Protein AF-0000000086521529 (afdb_homodimer)

Radius of gyration: 23.4 Å; Cα contacts (8 Å, |Δi|>4): 819; chains: 2; bounding box: 51×66×48 Å

Solvent-accessible surface area (backbone atoms only — not comparable to full-atom values): 21461 Å² total; per-residue (Å²): 124,87,75,66,93,67,63,86,97,53,76,36,37,38,70,52,38,34,71,46,82,69,54,58,51,61,58,41,41,77,74,69,28,46,60,46,77,35,86,66,87,69,47,57,42,92,76,55,62,62,67,58,47,48,52,51,48,46,40,59,70,68,40,40,83,42,40,48,62,86,39,75,66,34,28,44,31,68,49,39,34,53,54,54,47,51,47,42,69,73,31,83,31,35,37,31,42,60,40,76,42,81,68,48,58,70,33,21,41,67,38,56,31,38,38,39,47,88,29,45,35,40,41,37,76,25,62,93,77,32,62,67,33,24,42,33,20,48,51,48,49,51,52,32,50,59,72,63,48,93,62,84,62,51,58,40,38,34,35,34,23,64,53,40,41,41,37,42,31,37,33,36,60,85,76,32,34,36,35,36,34,67,64,70,46,39,54,68,88,34,41,60,57,54,52,13,32,52,43,33,48,34,82,126,86,74,67,93,67,62,85,98,56,76,36,38,39,70,52,39,34,71,46,81,69,55,57,50,61,58,40,41,76,76,70,28,46,62,47,78,34,87,67,87,71,48,57,42,92,76,54,63,63,66,58,46,49,52,50,48,48,41,60,69,68,39,41,81,43,40,47,61,86,38,73,63,33,28,44,32,68,48,39,35,54,53,54,48,52,48,41,70,72,30,85,30,37,38,32,42,59,40,76,42,80,67,50,58,69,31,21,43,65,38,55,30,40,37,39,46,88,29,44,35,39,40,37,76,27,62,93,76,33,63,66,31,24,42,34,20,48,52,48,50,50,50,33,51,61,72,63,47,91,62,86,62,52,60,41,37,35,33,33,22,64,54,41,40,39,37,43,32,38,34,35,61,84,76,32,34,36,35,36,35,67,64,71,46,38,53,68,87,32,42,62,58,56,51,14,32,52,42,33,50,35,83

Secondary structure (DSSP, 8-state):
----SSPTT----HHHHHH--S-HHHHHHTTT-EEEEE-------SS--HHHHHHHHHIIIIIGGGB---SHHHHIIIIIHHHHHHHHHHS--EEEEEEEEE-SSSSEEEEEEEEESSSEEEEEEPGGG-HHHHHHHHHHHHHHHHHH---S-SEEEEEEE-SSEEEEEEEETTTTEEEEEEEEEETTTTHHHHHHHHHHHH-/----SSPTT----HHHHHT--S-HHHHHHTTT-EEEEE-------SS--HHHHHHHHHIIIIIGGGB---SHHHHIIIIIHHHHHHHHHHS--EEEEEEEEE-SSSSEEEEEEEEESSSEEEEEEPGGG-HHHHHHHHHHHHHHHHHH---S-SEEEEEEE-SSEEEEEEEETTTTEEEEEEEEEETTTTHHHHHHHHHHHH-

Sequence (406 aa):
MKRSIFKENKRYTFSDYFDMTAPTDEIVAEFGYSFGMEMLELPQVAHPNPEAVQRLNELYYAILPRISLTSEMAKREFLIAPLILEIARNTTAKINVEYLLDVSDKLSGSLDYLLRSTQELIVIEAKKKDVDSGFNQLAAEMIALDQYHDREANILYGAVTLGDIWKFGTLDRKRKHIAKHIRTQTIPDDTEEVFSILMGIVGMKRSIFKENKRYTFSDYFDMTAPTDEIVAEFGYSFGMEMLELPQVAHPNPEAVQRLNELYYAILPRISLTSEMAKREFLIAPLILEIARNTTAKINVEYLLDVSDKLSGSLDYLLRSTQELIVIEAKKKDVDSGFNQLAAEMIALDQYHDREANILYGAVTLGDIWKFGTLDRKRKHIAKHIRTQTIPDDTEEVFSILMGIVG

Structure (mmCIF, N/CA/C/O backbone):
data_AF-0000000086521529-model_v1
#
loop_
_entity.id
_entity.type
_entity.pdbx_description
1 polymer 'Type I restriction enzyme R protein N-terminal domain-containing protein'
#
loop_
_atom_site.group_PDB
_atom_site.id
_atom_site.type_symbol
_atom_site.label_atom_id
_atom_site.label_alt_id
_atom_site.label_comp_id
_atom_site.label_asym_id
_atom_site.label_entity_id
_atom_site.label_seq_id
_atom_site.pdbx_PDB_ins_code
_atom_site.Cartn_x
_atom_site.Cartn_y
_atom_site.Cartn_z
_atom_site.occupancy
_atom_site.B_iso_or_equiv
_atom_site.auth_seq_id
_atom_site.auth_comp_id
_atom_site.auth_asym_id
_atom_site.auth_atom_id
_atom_site.pdbx_PDB_model_num
ATOM 1 N N . MET A 1 1 ? 27.609 -26.719 -25.375 1 44 1 MET A N 1
ATOM 2 C CA . MET A 1 1 ? 27.172 -26.734 -23.984 1 44 1 MET A CA 1
ATOM 3 C C . MET A 1 1 ? 26.281 -25.531 -23.672 1 44 1 MET A C 1
ATOM 5 O O . MET A 1 1 ? 26.641 -24.391 -23.953 1 44 1 MET A O 1
ATOM 9 N N . LYS A 1 2 ? 25.047 -25.766 -23.562 1 60.97 2 LYS A N 1
ATOM 10 C CA . LYS A 1 2 ? 24.094 -24.672 -23.5 1 60.97 2 LYS A CA 1
ATOM 11 C C . LYS A 1 2 ? 24.453 -23.703 -22.359 1 60.97 2 LYS A C 1
ATOM 13 O O . LYS A 1 2 ? 24.688 -24.141 -21.234 1 60.97 2 LYS A O 1
ATOM 18 N N . ARG A 1 3 ? 25.016 -22.594 -22.641 1 72.69 3 ARG A N 1
ATOM 19 C CA . ARG A 1 3 ? 25.484 -21.578 -21.688 1 72.69 3 ARG A CA 1
ATOM 20 C C . ARG A 1 3 ? 24.375 -21.219 -20.703 1 72.69 3 ARG A C 1
ATOM 22 O O . ARG A 1 3 ? 23.234 -20.969 -21.094 1 72.69 3 ARG A O 1
ATOM 29 N N . SER A 1 4 ? 24.703 -21.531 -19.547 1 84.06 4 SER A N 1
ATOM 30 C CA . SER A 1 4 ? 23.781 -21.219 -18.469 1 84.06 4 SER A CA 1
ATOM 31 C C . SER A 1 4 ? 23.453 -19.719 -18.438 1 84.06 4 SER A C 1
ATOM 33 O O . SER A 1 4 ? 24.328 -18.891 -18.734 1 84.06 4 SER A O 1
ATOM 35 N N . ILE A 1 5 ? 22.172 -19.469 -18.203 1 88.62 5 ILE A N 1
ATOM 36 C CA . ILE A 1 5 ? 21.766 -18.062 -18.125 1 88.62 5 ILE A CA 1
ATOM 37 C C . ILE A 1 5 ? 22.312 -17.438 -16.844 1 88.62 5 ILE A C 1
ATOM 39 O O . ILE A 1 5 ? 22.312 -16.203 -16.703 1 88.62 5 ILE A O 1
ATOM 43 N N . PHE A 1 6 ? 22.828 -18.266 -15.906 1 92.5 6 PHE A N 1
ATOM 44 C CA . PHE A 1 6 ? 23.297 -17.766 -14.609 1 92.5 6 PHE A CA 1
ATOM 45 C C . PHE A 1 6 ? 24.797 -17.547 -14.617 1 92.5 6 PHE A C 1
ATOM 47 O O . PHE A 1 6 ? 25.547 -18.344 -15.188 1 92.5 6 PHE A O 1
ATOM 54 N N . LYS A 1 7 ? 25.156 -16.438 -14.07 1 89.19 7 LYS A N 1
ATOM 55 C CA . LYS A 1 7 ? 26.578 -16.156 -13.891 1 89.19 7 LYS A CA 1
ATOM 56 C C . LYS A 1 7 ? 27.141 -16.906 -12.688 1 89.19 7 LYS A C 1
ATOM 58 O O . LYS A 1 7 ? 26.469 -17.031 -11.664 1 89.19 7 LYS A O 1
ATOM 63 N N . GLU A 1 8 ? 28.359 -17.297 -12.758 1 85.81 8 GLU A N 1
ATOM 64 C CA . GLU A 1 8 ? 29.016 -18.031 -11.68 1 85.81 8 GLU A CA 1
ATOM 65 C C . GLU A 1 8 ? 29.203 -17.141 -10.453 1 85.81 8 GLU A C 1
ATOM 67 O O . GLU A 1 8 ? 29.547 -15.961 -10.578 1 85.81 8 GLU A O 1
ATOM 72 N N . ASN A 1 9 ? 28.875 -17.641 -9.266 1 87.38 9 ASN A N 1
ATOM 73 C CA . ASN A 1 9 ? 29.125 -17.031 -7.965 1 87.38 9 ASN A CA 1
ATOM 74 C C . ASN A 1 9 ? 28.234 -15.82 -7.734 1 87.38 9 ASN A C 1
ATOM 76 O O . ASN A 1 9 ? 28.609 -14.898 -7.012 1 87.38 9 ASN A O 1
ATOM 80 N N . LYS A 1 10 ? 27.266 -15.734 -8.625 1 91.94 10 LYS A N 1
ATOM 81 C CA . LYS A 1 10 ? 26.312 -14.648 -8.398 1 91.94 10 LYS A CA 1
ATOM 82 C C . LYS A 1 10 ? 25.031 -15.172 -7.738 1 91.94 10 LYS A C 1
ATOM 84 O O . LYS A 1 10 ? 24.5 -16.203 -8.141 1 91.94 10 LYS A O 1
ATOM 89 N N . ARG A 1 11 ? 24.672 -14.445 -6.746 1 93.88 11 ARG A N 1
ATOM 90 C CA . ARG A 1 11 ? 23.391 -14.734 -6.125 1 93.88 11 ARG A CA 1
ATOM 91 C C . ARG A 1 11 ? 22.266 -13.984 -6.82 1 93.88 11 ARG A C 1
ATOM 93 O O . ARG A 1 11 ? 22.422 -12.812 -7.184 1 93.88 11 ARG A O 1
ATOM 100 N N . TYR A 1 12 ? 21.141 -14.648 -7.016 1 96.81 12 TYR A N 1
ATOM 101 C CA . TYR A 1 12 ? 19.984 -14.07 -7.695 1 96.81 12 TYR A CA 1
ATOM 102 C C . TYR A 1 12 ? 18.797 -13.953 -6.754 1 96.81 12 TYR A C 1
ATOM 104 O O . TYR A 1 12 ? 18.547 -14.852 -5.945 1 96.81 12 TYR A O 1
ATOM 112 N N . THR A 1 13 ? 18.094 -12.828 -6.863 1 97.25 13 THR A N 1
ATOM 113 C CA . THR A 1 13 ? 16.812 -12.656 -6.211 1 97.25 13 THR A CA 1
ATOM 114 C C . THR A 1 13 ? 15.68 -12.641 -7.238 1 97.25 13 THR A C 1
ATOM 116 O O . THR A 1 13 ? 15.93 -12.562 -8.438 1 97.25 13 THR A O 1
ATOM 119 N N . PHE A 1 14 ? 14.531 -12.727 -6.777 1 97.38 14 PHE A N 1
ATOM 120 C CA . PHE A 1 14 ? 13.383 -12.75 -7.676 1 97.38 14 PHE A CA 1
ATOM 121 C C . PHE A 1 14 ? 13.359 -11.5 -8.547 1 97.38 14 PHE A C 1
ATOM 123 O O . PHE A 1 14 ? 12.961 -11.555 -9.719 1 97.38 14 PHE A O 1
ATOM 130 N N . SER A 1 15 ? 13.766 -10.398 -8 1 94.44 15 SER A N 1
ATOM 131 C CA . SER A 1 15 ? 13.789 -9.156 -8.75 1 94.44 15 SER A CA 1
ATOM 132 C C . SER A 1 15 ? 14.773 -9.234 -9.922 1 94.44 15 SER A C 1
ATOM 134 O O . SER A 1 15 ? 14.57 -8.586 -10.953 1 94.44 15 SER A O 1
ATOM 136 N N . ASP A 1 16 ? 15.82 -10.016 -9.75 1 96.31 16 ASP A N 1
ATOM 137 C CA . ASP A 1 16 ? 16.781 -10.188 -10.828 1 96.31 16 ASP A CA 1
ATOM 138 C C . ASP A 1 16 ? 16.141 -10.836 -12.055 1 96.31 16 ASP A C 1
ATOM 140 O O . ASP A 1 16 ? 16.5 -10.531 -13.188 1 96.31 16 ASP A O 1
ATOM 144 N N . TYR A 1 17 ? 15.242 -11.703 -11.828 1 97 17 TYR A N 1
ATOM 145 C CA . TYR A 1 17 ? 14.578 -12.383 -12.938 1 97 17 TYR A CA 1
ATOM 146 C C . TYR A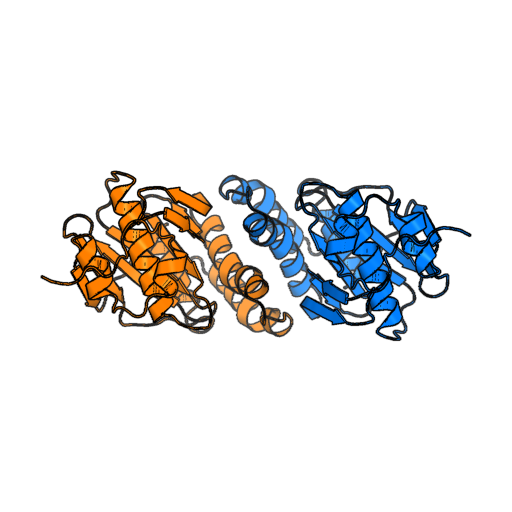 1 17 ? 13.727 -11.414 -13.742 1 97 17 TYR A C 1
ATOM 148 O O . TYR A 1 17 ? 13.562 -11.578 -14.953 1 97 17 TYR A O 1
ATOM 156 N N . PHE A 1 18 ? 13.188 -10.398 -13.086 1 95.94 18 PHE A N 1
ATOM 157 C CA . PHE A 1 18 ? 12.469 -9.336 -13.789 1 95.94 18 PHE A CA 1
ATOM 158 C C . PHE A 1 18 ? 13.367 -8.641 -14.797 1 95.94 18 PHE A C 1
ATOM 160 O O . PHE A 1 18 ? 12.914 -8.242 -15.867 1 95.94 18 PHE A O 1
ATOM 167 N N . ASP A 1 19 ? 14.602 -8.547 -14.469 1 93.69 19 ASP A N 1
ATOM 168 C CA . ASP A 1 19 ? 15.523 -7.766 -15.281 1 93.69 19 ASP A CA 1
ATOM 169 C C . ASP A 1 19 ? 16.188 -8.641 -16.344 1 93.69 19 ASP A C 1
ATOM 171 O O . ASP A 1 19 ? 16.922 -8.141 -17.203 1 93.69 19 ASP A O 1
ATOM 175 N N . MET A 1 20 ? 15.914 -9.922 -16.359 1 93.19 20 MET A N 1
ATOM 176 C CA . MET A 1 20 ? 16.516 -10.828 -17.328 1 93.19 20 MET A CA 1
ATOM 177 C C . MET A 1 20 ? 15.898 -10.625 -18.703 1 93.19 20 MET A C 1
ATOM 179 O O . MET A 1 20 ? 14.695 -10.398 -18.828 1 93.19 20 MET A O 1
ATOM 183 N N . THR A 1 21 ? 16.688 -10.789 -19.672 1 91.25 21 THR A N 1
ATOM 184 C CA . THR A 1 21 ? 16.203 -10.625 -21.047 1 91.25 21 THR A CA 1
ATOM 185 C C . THR A 1 21 ? 15.953 -11.984 -21.688 1 91.25 21 THR A C 1
ATOM 187 O O . THR A 1 21 ? 15.336 -12.07 -22.75 1 91.25 21 THR A O 1
ATOM 190 N N . ALA A 1 22 ? 16.469 -13.008 -21.016 1 93.12 22 ALA A N 1
ATOM 191 C CA . ALA A 1 22 ? 16.219 -14.359 -21.516 1 93.12 22 ALA A CA 1
ATOM 192 C C . ALA A 1 22 ? 14.727 -14.664 -21.562 1 93.12 22 ALA A C 1
ATOM 194 O O . ALA A 1 22 ? 13.977 -14.227 -20.688 1 93.12 22 ALA A O 1
ATOM 195 N N . PRO A 1 23 ? 14.352 -15.438 -22.594 1 94.31 23 PRO A N 1
ATOM 196 C CA . PRO A 1 23 ? 12.945 -15.836 -22.625 1 94.31 23 PRO A CA 1
ATOM 197 C C . PRO A 1 23 ? 12.562 -16.734 -21.469 1 94.31 23 PRO A C 1
ATOM 199 O O . PRO A 1 23 ? 13.414 -17.453 -20.922 1 94.31 23 PRO A O 1
ATOM 202 N N . THR A 1 24 ? 11.305 -16.734 -21.141 1 96.88 24 THR A N 1
ATOM 203 C CA . THR A 1 24 ? 10.805 -17.453 -19.969 1 96.88 24 THR A CA 1
ATOM 204 C C . THR A 1 24 ? 11.109 -18.953 -20.078 1 96.88 24 THR A C 1
ATOM 206 O O . THR A 1 24 ? 11.492 -19.578 -19.094 1 96.88 24 THR A O 1
ATOM 209 N N . ASP A 1 25 ? 10.953 -19.5 -21.281 1 97 25 ASP A N 1
ATOM 210 C CA . ASP A 1 25 ? 11.164 -20.938 -21.453 1 97 25 ASP A CA 1
ATOM 211 C C . ASP A 1 25 ? 12.609 -21.328 -21.141 1 97 25 ASP A C 1
ATOM 213 O O . ASP A 1 25 ? 12.867 -22.391 -20.562 1 97 25 ASP A O 1
ATOM 217 N N . GLU A 1 26 ? 13.539 -20.469 -21.438 1 96.81 26 GLU A N 1
ATOM 218 C CA . GLU A 1 26 ? 14.945 -20.75 -21.141 1 96.81 26 GLU A CA 1
ATOM 219 C C . GLU A 1 26 ? 15.227 -20.609 -19.656 1 96.81 26 GLU A C 1
ATOM 221 O O . GLU A 1 26 ? 15.992 -21.391 -19.078 1 96.81 26 GLU A O 1
ATOM 226 N N . ILE A 1 27 ? 14.586 -19.641 -19.062 1 97.31 27 ILE A N 1
ATOM 227 C CA . ILE A 1 27 ? 14.773 -19.406 -17.641 1 97.31 27 ILE A CA 1
ATOM 228 C C . ILE A 1 27 ? 14.281 -20.625 -16.859 1 97.31 27 ILE A C 1
ATOM 230 O O . ILE A 1 27 ? 15.016 -21.172 -16.016 1 97.31 27 ILE A O 1
ATOM 234 N N . VAL A 1 28 ? 13.102 -21.078 -17.156 1 98.31 28 VAL A N 1
ATOM 235 C CA . VAL A 1 28 ? 12.516 -22.125 -16.328 1 98.31 28 VAL A CA 1
ATOM 236 C C . VAL A 1 28 ? 13.195 -23.453 -16.625 1 98.31 28 VAL A C 1
ATOM 238 O O . VAL A 1 28 ? 13.281 -24.328 -15.766 1 98.31 28 VAL A O 1
ATOM 241 N N . ALA A 1 29 ? 13.758 -23.641 -17.844 1 97.88 29 ALA A N 1
ATOM 242 C CA . ALA A 1 29 ? 14.453 -24.859 -18.234 1 97.88 29 ALA A CA 1
ATOM 243 C C . ALA A 1 29 ? 15.695 -25.078 -17.375 1 97.88 29 ALA A C 1
ATOM 245 O O . ALA A 1 29 ? 16.078 -26.219 -17.094 1 97.88 29 ALA A O 1
ATOM 246 N N . GLU A 1 30 ? 16.266 -24 -16.938 1 96.75 30 GLU A N 1
ATOM 247 C CA . GLU A 1 30 ? 17.438 -24.094 -16.062 1 96.75 30 GLU A CA 1
ATOM 248 C C . GLU A 1 30 ? 17.094 -24.828 -14.773 1 96.75 30 GLU A C 1
ATOM 250 O O . GLU A 1 30 ? 17.984 -25.359 -14.102 1 96.75 30 GLU A O 1
ATOM 255 N N . PHE A 1 31 ? 15.828 -24.859 -14.477 1 97.5 31 PHE A N 1
ATOM 256 C CA . PHE A 1 31 ? 15.398 -25.484 -13.227 1 97.5 31 PHE A CA 1
ATOM 257 C C . PHE A 1 31 ? 14.672 -26.797 -13.5 1 97.5 31 PHE A C 1
ATOM 259 O O . PHE A 1 31 ? 14.109 -27.391 -12.578 1 97.5 31 PHE A O 1
ATOM 266 N N . GLY A 1 32 ? 14.609 -27.156 -14.734 1 97.81 32 GLY A N 1
ATOM 267 C CA . GLY A 1 32 ? 14.016 -28.438 -15.086 1 97.81 32 GLY A CA 1
ATOM 268 C C . GLY A 1 32 ? 12.523 -28.344 -15.383 1 97.81 32 GLY A C 1
ATOM 269 O O . GLY A 1 32 ? 11.82 -29.359 -15.359 1 97.81 32 GLY A O 1
ATOM 270 N N . TYR A 1 33 ? 12.039 -27.172 -15.617 1 98.56 33 TYR A N 1
ATOM 271 C CA . TYR A 1 33 ? 10.625 -26.969 -15.93 1 98.56 33 TYR A CA 1
ATOM 272 C C . TYR A 1 33 ? 10.438 -26.641 -17.406 1 98.56 33 TYR A C 1
ATOM 274 O O . TYR A 1 33 ? 11.375 -26.188 -18.078 1 98.56 33 TYR A O 1
ATOM 282 N N . SER A 1 34 ? 9.25 -26.844 -17.906 1 98.75 34 SER A N 1
ATOM 283 C CA . SER A 1 34 ? 8.867 -26.406 -19.25 1 98.75 34 SER A CA 1
ATOM 284 C C . SER A 1 34 ? 7.898 -25.219 -19.188 1 98.75 34 SER A C 1
ATOM 286 O O . SER A 1 34 ? 7.379 -24.891 -18.109 1 98.75 34 SER A O 1
ATOM 288 N N . PHE A 1 35 ? 7.73 -24.609 -20.359 1 98.5 35 PHE A N 1
ATOM 289 C CA . PHE A 1 35 ? 6.906 -23.406 -20.406 1 98.5 35 PHE A CA 1
ATOM 290 C C . PHE A 1 35 ? 6.078 -23.359 -21.688 1 98.5 35 PHE A C 1
ATOM 292 O O . PHE A 1 35 ? 6.543 -23.781 -22.75 1 98.5 35 PHE A O 1
ATOM 299 N N . GLY A 1 36 ? 4.879 -22.797 -21.562 1 98.25 36 GLY A N 1
ATOM 300 C CA . GLY A 1 36 ? 4.047 -22.516 -22.719 1 98.25 36 GLY A CA 1
ATOM 301 C C . GLY A 1 36 ? 2.949 -21.5 -22.438 1 98.25 36 GLY A C 1
ATOM 302 O O . GLY A 1 36 ? 2.59 -21.281 -21.281 1 98.25 36 GLY A O 1
ATOM 303 N N . MET A 1 37 ? 2.494 -20.797 -23.5 1 97.12 37 MET A N 1
ATOM 304 C CA . MET A 1 37 ? 1.267 -20 -23.438 1 97.12 37 MET A CA 1
ATOM 305 C C . MET A 1 37 ? 0.052 -20.859 -23.781 1 97.12 37 MET A C 1
ATOM 307 O O . MET A 1 37 ? 0.029 -21.516 -24.828 1 97.12 37 MET A O 1
ATOM 311 N N . GLU A 1 38 ? -0.896 -20.828 -22.844 1 97.88 38 GLU A N 1
ATOM 312 C CA . GLU A 1 38 ? -2.021 -21.75 -23 1 97.88 38 GLU A CA 1
ATOM 313 C C . GLU A 1 38 ? -3.328 -21.094 -22.547 1 97.88 38 GLU A C 1
ATOM 315 O O . GLU A 1 38 ? -3.316 -20.156 -21.766 1 97.88 38 GLU A O 1
ATOM 320 N N . MET A 1 39 ? -4.41 -21.547 -23.234 1 97.62 39 MET A N 1
ATOM 321 C CA . MET A 1 39 ? -5.723 -21.203 -22.688 1 97.62 39 MET A CA 1
ATOM 322 C C . MET A 1 39 ? -6.016 -22.047 -21.438 1 97.62 39 MET A C 1
ATOM 324 O O . MET A 1 39 ? -6.352 -23.219 -21.531 1 97.62 39 MET A O 1
ATOM 328 N N . LEU A 1 40 ? -5.875 -21.391 -20.312 1 97.56 40 LEU A N 1
ATOM 329 C CA . LEU A 1 40 ? -6.047 -22.094 -19.047 1 97.56 40 LEU A CA 1
ATOM 330 C C . LEU A 1 40 ? -7.508 -22.078 -18.609 1 97.56 40 LEU A C 1
ATOM 332 O O . LEU A 1 40 ? -8.219 -21.094 -18.844 1 97.56 40 LEU A O 1
ATOM 336 N N . GLU A 1 41 ? -7.945 -23.172 -18.109 1 96.12 41 GLU A N 1
ATOM 337 C CA . GLU A 1 41 ? -9.203 -23.188 -17.375 1 96.12 41 GLU A CA 1
ATOM 338 C C . GLU A 1 41 ? -8.984 -22.828 -15.906 1 96.12 41 GLU A C 1
ATOM 340 O O . GLU A 1 41 ? -8.812 -23.703 -15.055 1 96.12 41 GLU A O 1
ATOM 345 N N . LEU A 1 42 ? -9.078 -21.547 -15.664 1 96.94 42 LEU A N 1
ATOM 346 C CA . LEU A 1 42 ? -8.844 -21.062 -14.305 1 96.94 42 LEU A CA 1
ATOM 347 C C . LEU A 1 42 ? -10.07 -21.281 -13.43 1 96.94 42 LEU A C 1
ATOM 349 O O . LEU A 1 42 ? -11.203 -21.141 -13.891 1 96.94 42 LEU A O 1
ATOM 353 N N . PRO A 1 43 ? -9.812 -21.672 -12.172 1 96.5 43 PRO A N 1
ATOM 354 C CA . PRO A 1 43 ? -10.961 -21.781 -11.266 1 96.5 43 PRO A CA 1
ATOM 355 C C . PRO A 1 43 ? -11.742 -20.484 -11.156 1 96.5 43 PRO A C 1
ATOM 357 O O . PRO A 1 43 ? -11.148 -19.391 -11.133 1 96.5 43 PRO A O 1
ATOM 360 N N . GLN A 1 44 ? -13.07 -20.594 -11.188 1 95.88 44 GLN A N 1
ATOM 361 C CA . GLN A 1 44 ? -13.938 -19.438 -11.031 1 95.88 44 GLN A CA 1
ATOM 362 C C . GLN A 1 44 ? -15.156 -19.766 -10.188 1 95.88 44 GLN A C 1
ATOM 364 O O . GLN A 1 44 ? -15.672 -20.891 -10.234 1 95.88 44 GLN A O 1
ATOM 369 N N . VAL A 1 45 ? -15.555 -18.828 -9.438 1 94.88 45 VAL A N 1
ATOM 370 C CA . VAL A 1 45 ? -16.828 -18.969 -8.75 1 94.88 45 VAL A CA 1
ATOM 371 C C . VAL A 1 45 ? -17.953 -18.406 -9.609 1 94.88 45 VAL A C 1
ATOM 373 O O . VAL A 1 45 ? -17.828 -17.328 -10.188 1 94.88 45 VAL A O 1
ATOM 376 N N . ALA A 1 46 ? -19 -19.125 -9.766 1 89.19 46 ALA A N 1
ATOM 377 C CA . ALA A 1 46 ? -20.109 -18.75 -10.656 1 89.19 46 ALA A CA 1
ATOM 378 C C . ALA A 1 46 ? -20.828 -17.5 -10.156 1 8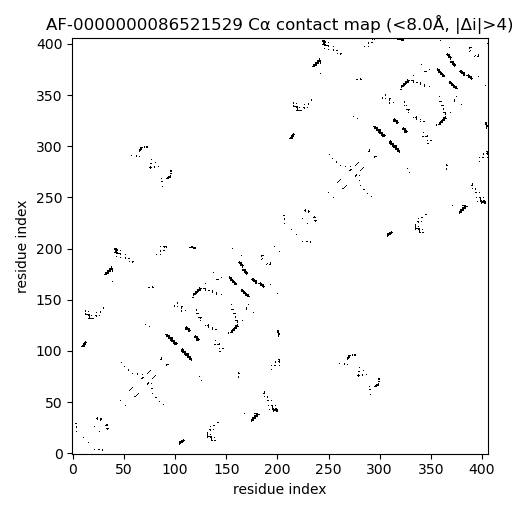9.19 46 ALA A C 1
ATOM 380 O O . ALA A 1 46 ? -21.203 -16.641 -10.953 1 89.19 46 ALA A O 1
ATOM 381 N N . HIS A 1 47 ? -21 -17.406 -8.867 1 89.62 47 HIS A N 1
ATOM 382 C CA . HIS A 1 47 ? -21.719 -16.266 -8.289 1 89.62 47 HIS A CA 1
ATOM 383 C C . HIS A 1 47 ? -20.922 -15.648 -7.145 1 89.62 47 HIS A C 1
ATOM 385 O O . HIS A 1 47 ? -21.266 -15.828 -5.973 1 89.62 47 HIS A O 1
ATOM 391 N N . PRO A 1 48 ? -19.891 -14.914 -7.625 1 91.06 48 PRO A N 1
ATOM 392 C CA . PRO A 1 48 ? -19.156 -14.25 -6.547 1 91.06 48 PRO A CA 1
ATOM 393 C C . PRO A 1 48 ? -20.016 -13.227 -5.797 1 91.06 48 PRO A C 1
ATOM 395 O O . PRO A 1 48 ? -21 -12.727 -6.336 1 91.06 48 PRO A O 1
ATOM 398 N N . ASN A 1 49 ? -19.703 -12.977 -4.539 1 94.88 49 ASN A N 1
ATOM 399 C CA . ASN A 1 49 ? -20.422 -12.023 -3.703 1 94.88 49 ASN A CA 1
ATOM 400 C C . ASN A 1 49 ? -20.688 -10.719 -4.445 1 94.88 49 ASN A C 1
ATOM 402 O O . ASN A 1 49 ? -19.766 -9.938 -4.691 1 94.88 49 ASN A O 1
ATOM 406 N N . PRO A 1 50 ? -21.922 -10.492 -4.746 1 95 50 PRO A N 1
ATOM 407 C CA . PRO A 1 50 ? -22.234 -9.32 -5.562 1 95 50 PRO A CA 1
ATOM 408 C C . PRO A 1 50 ? -21.891 -8.008 -4.859 1 95 50 PRO A C 1
ATOM 410 O O . PRO A 1 50 ? -21.531 -7.023 -5.516 1 95 50 PRO A O 1
ATOM 413 N N . GLU A 1 51 ? -22.031 -7.977 -3.572 1 94.19 51 GLU A N 1
ATOM 414 C CA . GLU A 1 51 ? -21.703 -6.762 -2.828 1 94.19 51 GLU A CA 1
ATOM 415 C C . GLU A 1 51 ? -20.219 -6.426 -2.936 1 94.19 51 GLU A C 1
ATOM 417 O O . GLU A 1 51 ? -19.844 -5.254 -3.025 1 94.19 51 GLU A O 1
ATOM 422 N N . ALA A 1 52 ? -19.438 -7.484 -2.91 1 94.75 52 ALA A N 1
ATOM 423 C CA . ALA A 1 52 ? -18 -7.285 -3.049 1 94.75 52 ALA A CA 1
ATOM 424 C C . ALA A 1 52 ? -17.656 -6.699 -4.418 1 94.75 52 ALA A C 1
ATOM 426 O O . ALA A 1 52 ? -16.875 -5.75 -4.516 1 94.75 52 ALA A O 1
ATOM 427 N N . VAL A 1 53 ? -18.25 -7.262 -5.383 1 96.12 53 VAL A N 1
ATOM 428 C CA . VAL A 1 53 ? -18.016 -6.797 -6.746 1 96.12 53 VAL A CA 1
ATOM 429 C C . VAL A 1 53 ? -18.484 -5.352 -6.887 1 96.12 53 VAL A C 1
ATOM 431 O O . VAL A 1 53 ? -17.797 -4.527 -7.504 1 96.12 53 VAL A O 1
ATOM 434 N N . GLN A 1 54 ? -19.594 -5.039 -6.316 1 95.25 54 GLN A N 1
ATOM 435 C CA . GLN A 1 54 ? -20.125 -3.682 -6.367 1 95.25 54 GLN A CA 1
ATOM 436 C C . GLN A 1 54 ? -19.203 -2.695 -5.676 1 95.25 54 GLN A C 1
ATOM 438 O O . GLN A 1 54 ? -18.953 -1.599 -6.184 1 95.25 54 GLN A O 1
ATOM 443 N N . ARG A 1 55 ? -18.703 -3.088 -4.539 1 93.62 55 ARG A N 1
ATOM 444 C CA . ARG A 1 55 ? -17.781 -2.229 -3.807 1 93.62 55 ARG A CA 1
ATOM 445 C C . ARG A 1 55 ? -16.531 -1.959 -4.625 1 93.62 55 ARG A C 1
ATOM 447 O O . ARG A 1 55 ? -16.047 -0.826 -4.672 1 93.62 55 ARG A O 1
ATOM 454 N N . LEU A 1 56 ? -15.984 -2.979 -5.262 1 96.25 56 LEU A N 1
ATOM 455 C CA . LEU A 1 56 ? -14.797 -2.83 -6.086 1 96.25 56 LEU A CA 1
ATOM 456 C C . LEU A 1 56 ? -15.07 -1.926 -7.281 1 96.25 56 LEU A C 1
ATOM 458 O O . LEU A 1 56 ? -14.258 -1.05 -7.602 1 96.25 56 LEU A O 1
ATOM 462 N N . ASN A 1 57 ? -16.188 -2.141 -7.855 1 96.06 57 ASN A N 1
ATOM 463 C CA . ASN A 1 57 ? -16.531 -1.31 -9 1 96.06 57 ASN A CA 1
ATOM 464 C C . ASN A 1 57 ? -16.703 0.152 -8.602 1 96.06 57 ASN A C 1
ATOM 466 O O . ASN A 1 57 ? -16.266 1.053 -9.32 1 96.06 57 ASN A O 1
ATOM 470 N N . GLU A 1 58 ? -17.391 0.383 -7.543 1 94.69 58 GLU A N 1
ATOM 471 C CA . GLU A 1 58 ? -17.547 1.751 -7.051 1 94.69 58 GLU A CA 1
ATOM 472 C C . GLU A 1 58 ? -16.188 2.396 -6.805 1 94.69 58 GLU A C 1
ATOM 474 O O . GLU A 1 58 ? -15.969 3.559 -7.16 1 94.69 58 GLU A O 1
ATOM 479 N N . LEU A 1 59 ? -15.336 1.636 -6.195 1 94.25 59 LEU A N 1
ATOM 480 C CA . LEU A 1 59 ? -13.984 2.121 -5.938 1 94.25 59 LEU A CA 1
ATOM 481 C C . LEU A 1 59 ? -13.281 2.488 -7.238 1 94.25 59 LEU A C 1
ATOM 483 O O . LEU A 1 59 ? -12.789 3.609 -7.391 1 94.25 59 LEU A O 1
ATOM 487 N N . TYR A 1 60 ? -13.297 1.61 -8.188 1 95.31 60 TYR A N 1
ATOM 488 C CA . TYR A 1 60 ? -12.477 1.749 -9.391 1 95.31 60 TYR A CA 1
ATOM 489 C C . TYR A 1 60 ? -13.062 2.799 -10.328 1 95.31 60 TYR A C 1
ATOM 491 O O . TYR A 1 60 ? -12.328 3.5 -11.023 1 95.31 60 TYR A O 1
ATOM 499 N N . TYR A 1 61 ? -14.414 2.967 -10.336 1 93.94 61 TYR A N 1
ATOM 500 C CA . TYR A 1 61 ? -15.047 3.896 -11.266 1 93.94 61 TYR A CA 1
ATOM 501 C C . TYR A 1 61 ? -15.242 5.266 -10.625 1 93.94 61 TYR A C 1
ATOM 503 O O . TYR A 1 61 ? -15.07 6.293 -11.281 1 93.94 61 TYR A O 1
ATOM 511 N N . ALA A 1 62 ? -15.492 5.312 -9.375 1 91.94 62 ALA A N 1
ATOM 512 C CA . ALA A 1 62 ? -15.969 6.562 -8.789 1 91.94 62 ALA A CA 1
ATOM 513 C C . ALA A 1 62 ? -14.914 7.18 -7.875 1 91.94 62 ALA A C 1
ATOM 515 O O . ALA A 1 62 ? -14.852 8.398 -7.727 1 91.94 62 ALA A O 1
ATOM 516 N N . ILE A 1 63 ? -14.078 6.398 -7.27 1 92.44 63 ILE A N 1
ATOM 517 C CA . ILE A 1 63 ? -13.188 6.91 -6.23 1 92.44 63 ILE A CA 1
ATOM 518 C C . ILE A 1 63 ? -11.781 7.09 -6.797 1 92.44 63 ILE A C 1
ATOM 520 O O . ILE A 1 63 ? -11.148 8.125 -6.582 1 92.44 63 ILE A O 1
ATOM 524 N N . LEU A 1 64 ? -11.32 6.191 -7.613 1 92.44 64 LEU A N 1
ATOM 525 C CA . LEU A 1 64 ? -9.945 6.137 -8.086 1 92.44 64 LEU A CA 1
ATOM 526 C C . LEU A 1 64 ? -9.602 7.387 -8.891 1 92.44 64 LEU A C 1
ATOM 528 O O . LEU A 1 64 ? -8.469 7.879 -8.828 1 92.44 64 LEU A O 1
ATOM 532 N N . PRO A 1 65 ? -10.57 7.938 -9.609 1 91.44 65 PRO A N 1
ATOM 533 C CA . PRO A 1 65 ? -10.227 9.125 -10.391 1 91.44 65 PRO A CA 1
ATOM 534 C C . PRO A 1 65 ? -9.75 10.281 -9.516 1 91.44 65 PRO A C 1
ATOM 536 O O . PRO A 1 65 ? -9.125 11.227 -10.023 1 91.44 65 PRO A O 1
ATOM 539 N N . ARG A 1 66 ? -9.969 10.266 -8.211 1 93.44 66 ARG A N 1
ATOM 540 C CA . ARG A 1 66 ? -9.57 11.344 -7.312 1 93.44 66 ARG A CA 1
ATOM 541 C C . ARG A 1 66 ? -8.273 11 -6.586 1 93.44 66 ARG A C 1
ATOM 543 O O . ARG A 1 66 ? -7.781 11.781 -5.773 1 93.44 66 ARG A O 1
ATOM 550 N N . ILE A 1 67 ? -7.781 9.852 -6.926 1 92.5 67 ILE A N 1
ATOM 551 C CA . ILE A 1 67 ? -6.531 9.391 -6.328 1 92.5 67 ILE A CA 1
ATOM 552 C C . ILE A 1 67 ? -5.445 9.32 -7.395 1 92.5 67 ILE A C 1
ATOM 554 O O . ILE A 1 67 ? -5.629 8.688 -8.438 1 92.5 67 ILE A O 1
ATOM 558 N N . SER A 1 68 ? -4.293 9.969 -7.16 1 87.81 68 SER A N 1
ATOM 559 C CA . SER A 1 68 ? -3.17 9.898 -8.086 1 87.81 68 SER A CA 1
ATOM 560 C C . SER A 1 68 ? -2.502 8.531 -8.055 1 87.81 68 SER A C 1
ATOM 562 O O . SER A 1 68 ? -1.911 8.148 -7.039 1 87.81 68 SER A O 1
ATOM 564 N N . LEU A 1 69 ? -2.504 7.82 -9.164 1 84.31 69 LEU A N 1
ATOM 565 C CA . LEU A 1 69 ? -1.959 6.469 -9.242 1 84.31 69 LEU A CA 1
ATOM 566 C C . LEU A 1 69 ? -0.63 6.457 -9.984 1 84.31 69 LEU A C 1
ATOM 568 O O . LEU A 1 69 ? -0.278 5.461 -10.625 1 84.31 69 LEU A O 1
ATOM 572 N N . THR A 1 70 ? 0.134 7.441 -9.828 1 83.38 70 THR A N 1
ATOM 573 C CA . THR A 1 70 ? 1.357 7.602 -10.602 1 83.38 70 THR A CA 1
ATOM 574 C C . THR A 1 70 ? 2.512 6.84 -9.961 1 83.38 70 THR A C 1
ATOM 576 O O . THR A 1 70 ? 3.514 6.547 -10.617 1 83.38 70 THR A O 1
ATOM 579 N N . SER A 1 71 ? 2.361 6.492 -8.75 1 86.12 71 SER A N 1
ATOM 580 C CA . SER A 1 71 ? 3.438 5.781 -8.062 1 86.12 71 SER A CA 1
ATOM 581 C C . SER A 1 71 ? 3.1 4.309 -7.883 1 86.12 71 SER A C 1
ATOM 583 O O . SER A 1 71 ? 1.926 3.934 -7.848 1 86.12 71 SER A O 1
ATOM 585 N N . GLU A 1 72 ? 4.176 3.48 -7.781 1 86.44 72 GLU A N 1
ATOM 586 C CA . GLU A 1 72 ? 4.016 2.064 -7.465 1 86.44 72 GLU A CA 1
ATOM 587 C C . GLU A 1 72 ? 3.283 1.874 -6.141 1 86.44 72 GLU A C 1
ATOM 589 O O . GLU A 1 72 ? 2.422 1 -6.023 1 86.44 72 GLU A O 1
ATOM 594 N N . MET A 1 73 ? 3.531 2.711 -5.281 1 88.81 73 MET A N 1
ATOM 595 C CA . MET A 1 73 ? 2.914 2.629 -3.963 1 88.81 73 MET A CA 1
ATOM 596 C C . MET A 1 73 ? 1.415 2.896 -4.047 1 88.81 73 MET A C 1
ATOM 598 O O . MET A 1 73 ? 0.615 2.156 -3.471 1 88.81 73 MET A O 1
ATOM 602 N N . ALA A 1 74 ? 1.065 3.904 -4.773 1 92.31 74 ALA A N 1
ATOM 603 C CA . ALA A 1 74 ? -0.345 4.254 -4.93 1 92.31 74 ALA A CA 1
ATOM 604 C C . ALA A 1 74 ? -1.116 3.123 -5.609 1 92.31 74 ALA A C 1
ATOM 606 O O . ALA A 1 74 ? -2.229 2.789 -5.195 1 92.31 74 ALA A O 1
ATOM 607 N N . LYS A 1 75 ? -0.517 2.535 -6.598 1 92.06 75 LYS A N 1
ATOM 608 C CA . LYS A 1 75 ? -1.163 1.447 -7.328 1 92.06 75 LYS A CA 1
ATOM 609 C C . LYS A 1 75 ? -1.381 0.236 -6.422 1 92.06 75 LYS A C 1
ATOM 611 O O . LYS A 1 75 ? -2.455 -0.369 -6.434 1 92.06 75 LYS A O 1
ATOM 616 N N . ARG A 1 76 ? -0.406 -0.08 -5.68 1 93.5 76 ARG A N 1
ATOM 617 C CA . ARG A 1 76 ? -0.529 -1.202 -4.758 1 93.5 76 ARG A CA 1
ATOM 618 C C . ARG A 1 76 ? -1.616 -0.942 -3.719 1 93.5 76 ARG A C 1
ATOM 620 O O . ARG A 1 76 ? -2.469 -1.799 -3.479 1 93.5 76 ARG A O 1
ATOM 627 N N . GLU A 1 77 ? -1.685 0.242 -3.236 1 95.81 77 GLU A N 1
ATOM 628 C CA . GLU A 1 77 ? -2.562 0.577 -2.121 1 95.81 77 GLU A CA 1
ATOM 629 C C . GLU A 1 77 ? -4.016 0.693 -2.576 1 95.81 77 GLU A C 1
ATOM 631 O O . GLU A 1 77 ? -4.93 0.291 -1.854 1 95.81 77 GLU A O 1
ATOM 636 N N . PHE A 1 78 ? -4.168 1.189 -3.76 1 95.62 78 PHE A N 1
ATOM 637 C CA . PHE A 1 78 ? -5.527 1.627 -4.047 1 95.62 78 PHE A CA 1
ATOM 638 C C . PHE A 1 78 ? -6.102 0.867 -5.234 1 95.62 78 PHE A C 1
ATOM 640 O O . PHE A 1 78 ? -7.309 0.906 -5.48 1 95.62 78 PHE A O 1
ATOM 647 N N . LEU A 1 79 ? -5.258 0.198 -5.906 1 94.31 79 LEU A N 1
ATOM 648 C CA . LEU A 1 79 ? -5.758 -0.593 -7.023 1 94.31 79 LEU A CA 1
ATOM 649 C C . LEU A 1 79 ? -5.688 -2.084 -6.711 1 94.31 79 LEU A C 1
ATOM 651 O O . LEU A 1 79 ? -6.68 -2.803 -6.863 1 94.31 79 LEU A O 1
ATOM 655 N N . ILE A 1 80 ? -4.625 -2.58 -6.164 1 96.31 80 ILE A N 1
ATOM 656 C CA . ILE A 1 80 ? -4.387 -4.008 -5.988 1 96.31 80 ILE A CA 1
ATOM 657 C C . ILE A 1 80 ? -4.863 -4.449 -4.605 1 96.31 80 ILE A C 1
ATOM 659 O O . ILE A 1 80 ? -5.66 -5.379 -4.484 1 96.31 80 ILE A O 1
ATOM 663 N N . ALA A 1 81 ? -4.461 -3.742 -3.609 1 96.81 81 ALA A N 1
ATOM 664 C CA . ALA A 1 81 ? -4.727 -4.129 -2.227 1 96.81 81 ALA A CA 1
ATOM 665 C C . ALA A 1 81 ? -6.227 -4.219 -1.959 1 96.81 81 ALA A C 1
ATOM 667 O O . ALA A 1 81 ? -6.684 -5.117 -1.247 1 96.81 81 ALA A O 1
ATOM 668 N N . PRO A 1 82 ? -7.047 -3.32 -2.498 1 96.56 82 PRO A N 1
ATOM 669 C CA . PRO A 1 82 ? -8.492 -3.453 -2.264 1 96.56 82 PRO A CA 1
ATOM 670 C C . PRO A 1 82 ? -9.055 -4.777 -2.775 1 96.56 82 PRO A C 1
ATOM 672 O O . PRO A 1 82 ? -9.953 -5.348 -2.158 1 96.56 82 PRO A O 1
ATOM 675 N N . LEU A 1 83 ? -8.555 -5.172 -3.875 1 97 83 LEU A N 1
ATOM 676 C CA . LEU A 1 83 ? -8.984 -6.465 -4.41 1 97 83 LEU A CA 1
ATOM 677 C C . LEU A 1 83 ? -8.562 -7.602 -3.484 1 97 83 LEU A C 1
ATOM 679 O O . LEU A 1 83 ? -9.367 -8.484 -3.17 1 97 83 LEU A O 1
ATOM 683 N N . ILE A 1 84 ? -7.328 -7.602 -2.996 1 97 84 ILE A N 1
ATOM 684 C CA . ILE A 1 84 ? -6.812 -8.609 -2.072 1 97 84 ILE A CA 1
ATOM 685 C C . ILE A 1 84 ? -7.625 -8.586 -0.779 1 97 84 ILE A C 1
ATOM 687 O O . ILE A 1 84 ? -7.918 -9.633 -0.205 1 97 84 ILE A O 1
ATOM 691 N N . LEU A 1 85 ? -7.961 -7.434 -0.368 1 95.94 85 LEU A N 1
ATOM 692 C CA . LEU A 1 85 ? -8.75 -7.281 0.852 1 95.94 85 LEU A CA 1
ATOM 693 C C . LEU A 1 85 ? -10.125 -7.918 0.694 1 95.94 85 LEU A C 1
ATOM 695 O O . LEU A 1 85 ? -10.617 -8.57 1.615 1 95.94 85 LEU A O 1
ATOM 699 N N . GLU A 1 86 ? -10.766 -7.672 -0.445 1 95.5 86 GLU A N 1
ATOM 700 C CA . GLU A 1 86 ? -12.07 -8.297 -0.687 1 95.5 86 GLU A CA 1
ATOM 701 C C . GLU A 1 86 ? -11.961 -9.812 -0.693 1 95.5 86 GLU A C 1
ATOM 703 O O . GLU A 1 86 ? -12.875 -10.508 -0.245 1 95.5 86 GLU A O 1
ATOM 708 N N . ILE A 1 87 ? -10.836 -10.312 -1.208 1 96.25 87 ILE A N 1
ATOM 709 C CA . ILE A 1 87 ? -10.602 -11.75 -1.164 1 96.25 87 ILE A CA 1
ATOM 710 C C . ILE A 1 87 ? -10.508 -12.211 0.289 1 96.25 87 ILE A C 1
ATOM 712 O O . ILE A 1 87 ? -11.141 -13.195 0.679 1 96.25 87 ILE A O 1
ATOM 716 N N . ALA A 1 88 ? -9.75 -11.508 1.058 1 95.06 88 ALA A N 1
ATOM 717 C CA . ALA A 1 88 ? -9.586 -11.844 2.469 1 95.06 88 ALA A CA 1
ATOM 718 C C . ALA A 1 88 ? -10.922 -11.797 3.203 1 95.06 88 ALA A C 1
ATOM 720 O O . ALA A 1 88 ? -11.172 -12.609 4.102 1 95.06 88 ALA A O 1
ATOM 721 N N . ARG A 1 89 ? -11.75 -10.875 2.818 1 93.81 89 ARG A N 1
ATOM 722 C CA . ARG A 1 89 ? -13.055 -10.703 3.447 1 93.81 89 ARG A CA 1
ATOM 723 C C . ARG A 1 89 ? -13.969 -11.883 3.131 1 93.81 89 ARG A C 1
ATOM 725 O O . ARG A 1 89 ? -14.812 -12.25 3.947 1 93.81 89 ARG A O 1
ATOM 732 N N . ASN A 1 90 ? -13.766 -12.469 1.979 1 94.62 90 ASN A N 1
ATOM 733 C CA . ASN A 1 90 ? -14.742 -13.43 1.488 1 94.62 90 ASN A CA 1
ATOM 734 C C . ASN A 1 90 ? -14.188 -14.852 1.525 1 94.62 90 ASN A C 1
ATOM 736 O O . ASN A 1 90 ? -14.805 -15.781 0.998 1 94.62 90 ASN A O 1
ATOM 740 N N . THR A 1 91 ? -13.008 -15.039 2.004 1 94.94 91 THR A N 1
ATOM 741 C CA . THR A 1 91 ? -12.398 -16.359 2.121 1 94.94 91 THR A CA 1
ATOM 742 C C . THR A 1 91 ? 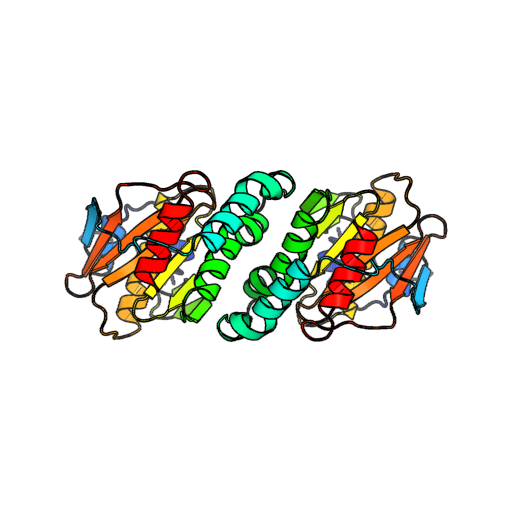-11.695 -16.5 3.465 1 94.94 91 THR A C 1
ATOM 744 O O . THR A 1 91 ? -11.695 -15.586 4.281 1 94.94 91 THR A O 1
ATOM 747 N N . THR A 1 92 ? -11.164 -17.641 3.729 1 93.12 92 THR A N 1
ATOM 748 C CA . THR A 1 92 ? -10.383 -17.875 4.938 1 93.12 92 THR A CA 1
ATOM 749 C C . THR A 1 92 ? -8.891 -17.891 4.621 1 93.12 92 THR A C 1
ATOM 751 O O . THR A 1 92 ? -8.078 -18.344 5.438 1 93.12 92 THR A O 1
ATOM 754 N N . ALA A 1 93 ? -8.547 -17.422 3.434 1 95 93 ALA A N 1
ATOM 755 C CA . ALA A 1 93 ? -7.156 -17.453 2.988 1 95 93 ALA A CA 1
ATOM 756 C C . ALA A 1 93 ? -6.266 -16.609 3.893 1 95 93 ALA A C 1
ATOM 758 O O . ALA A 1 93 ? -6.664 -15.531 4.324 1 95 93 ALA A O 1
ATOM 759 N N . LYS A 1 94 ? -5.156 -17.094 4.188 1 95.5 94 LYS A N 1
ATOM 760 C CA . LYS A 1 94 ? -4.102 -16.297 4.812 1 95.5 94 LYS A CA 1
ATOM 761 C C . LYS A 1 94 ? -3.348 -15.469 3.773 1 95.5 94 LYS A C 1
ATOM 763 O O . LYS A 1 94 ? -2.941 -15.992 2.734 1 95.5 94 LYS A O 1
ATOM 768 N N . ILE A 1 95 ? -3.191 -14.195 4.074 1 96.38 95 ILE A N 1
ATOM 769 C CA . ILE A 1 95 ? -2.535 -13.297 3.129 1 96.38 95 ILE A CA 1
ATOM 770 C C . ILE A 1 95 ? -1.16 -12.906 3.662 1 96.38 95 ILE A C 1
ATOM 772 O O . ILE A 1 95 ? -1.056 -12.234 4.695 1 96.38 95 ILE A O 1
ATOM 776 N N . ASN A 1 96 ? -0.156 -13.359 3.006 1 95.81 96 ASN A N 1
ATOM 777 C CA . ASN A 1 96 ? 1.21 -12.953 3.322 1 95.81 96 ASN A CA 1
ATOM 778 C C . ASN A 1 96 ? 1.709 -11.867 2.371 1 95.81 96 ASN A C 1
ATOM 780 O O . ASN A 1 96 ? 1.718 -12.062 1.154 1 95.81 96 ASN A O 1
ATOM 784 N N . VAL A 1 97 ? 2.049 -10.758 2.953 1 95.56 97 VAL A N 1
ATOM 785 C CA . VAL A 1 97 ? 2.582 -9.641 2.178 1 95.56 97 VAL A CA 1
ATOM 786 C C . VAL A 1 97 ? 4.098 -9.562 2.357 1 95.56 97 VAL A C 1
ATOM 788 O O . VAL A 1 97 ? 4.598 -9.625 3.482 1 95.56 97 VAL A O 1
ATOM 791 N N . GLU A 1 98 ? 4.781 -9.438 1.288 1 94.44 98 GLU A N 1
ATOM 792 C CA . GLU A 1 98 ? 6.242 -9.43 1.307 1 94.44 98 GLU A CA 1
ATOM 793 C C . GLU A 1 98 ? 6.797 -10.656 2.014 1 94.44 98 GLU A C 1
ATOM 795 O O . GLU A 1 98 ? 7.59 -10.539 2.949 1 94.44 98 GLU A O 1
ATOM 800 N N . TYR A 1 99 ? 6.414 -11.789 1.516 1 94.81 99 TYR A N 1
ATOM 801 C CA . TYR A 1 99 ? 6.812 -13.062 2.104 1 94.81 99 TYR A CA 1
ATOM 802 C C . TYR A 1 99 ? 8.219 -13.453 1.671 1 94.81 99 TYR A C 1
ATOM 804 O O . TYR A 1 99 ? 8.469 -13.711 0.491 1 94.81 99 TYR A O 1
ATOM 812 N N . LEU A 1 100 ? 9.109 -13.547 2.611 1 95.06 100 LEU A N 1
ATOM 813 C CA . LEU A 1 100 ? 10.5 -13.883 2.307 1 95.06 100 LEU A CA 1
ATOM 814 C C . LEU A 1 100 ? 10.648 -15.383 2.062 1 95.06 100 LEU A C 1
ATOM 816 O O . LEU A 1 100 ? 10.172 -16.203 2.855 1 95.06 100 LEU A O 1
ATOM 820 N N . LEU A 1 101 ? 11.156 -15.695 0.953 1 95.56 101 LEU A N 1
ATOM 821 C CA . LEU A 1 101 ? 11.414 -17.078 0.564 1 95.56 101 LEU A CA 1
ATOM 822 C C . LEU A 1 101 ? 12.875 -17.281 0.169 1 95.56 101 LEU A C 1
ATOM 824 O O . LEU A 1 101 ? 13.391 -16.547 -0.678 1 95.56 101 LEU A O 1
ATOM 828 N N . ASP A 1 102 ? 13.562 -18.125 0.888 1 96.12 102 ASP A N 1
ATOM 829 C CA . ASP A 1 102 ? 14.969 -18.422 0.614 1 96.12 102 ASP A CA 1
ATOM 830 C C . ASP A 1 102 ? 15.172 -19.906 0.357 1 96.12 102 ASP A C 1
ATOM 832 O O . ASP A 1 102 ? 15.406 -20.672 1.291 1 96.12 102 ASP A O 1
ATOM 836 N N . VAL A 1 103 ? 15.203 -20.234 -0.868 1 96.38 103 VAL A N 1
ATOM 837 C CA . VAL A 1 103 ? 15.258 -21.641 -1.251 1 96.38 103 VAL A CA 1
ATOM 838 C C . VAL A 1 103 ? 16.688 -22.016 -1.646 1 96.38 103 VAL A C 1
ATOM 840 O O . VAL A 1 103 ? 17.188 -23.078 -1.263 1 96.38 103 VAL A O 1
ATOM 843 N N . SER A 1 104 ? 17.391 -21.156 -2.43 1 95.69 104 SER A N 1
ATOM 844 C CA . SER A 1 104 ? 18.75 -21.375 -2.9 1 95.69 104 SER A CA 1
ATOM 845 C C . SER A 1 104 ? 19.406 -20.047 -3.307 1 95.69 104 SER A C 1
ATOM 847 O O . SER A 1 104 ? 18.797 -18.984 -3.191 1 95.69 104 SER A O 1
ATOM 849 N N . ASP A 1 105 ? 20.594 -20.141 -3.869 1 95.62 105 ASP A N 1
ATOM 850 C CA . ASP A 1 105 ? 21.297 -18.953 -4.352 1 95.62 105 ASP A CA 1
ATOM 851 C C . ASP A 1 105 ? 20.594 -18.359 -5.57 1 95.62 105 ASP A C 1
ATOM 853 O O . ASP A 1 105 ? 20.766 -17.172 -5.867 1 95.62 105 ASP A O 1
ATOM 857 N N . LYS A 1 106 ? 19.828 -19.172 -6.211 1 97.12 106 LYS A N 1
ATOM 858 C CA . LYS A 1 106 ? 19.172 -18.719 -7.434 1 97.12 106 LYS A CA 1
ATOM 859 C C . LYS A 1 106 ? 17.703 -18.391 -7.184 1 97.12 106 LYS A C 1
ATOM 861 O O . LYS A 1 106 ? 17.078 -17.688 -7.977 1 97.12 106 LYS A O 1
ATOM 866 N N . LEU A 1 107 ? 17.172 -18.969 -6.098 1 97.62 107 LEU A N 1
ATOM 867 C CA . LEU A 1 107 ? 15.742 -18.812 -5.824 1 97.62 107 LEU A CA 1
ATOM 868 C C . LEU A 1 107 ? 15.508 -18.234 -4.438 1 97.62 107 LEU A C 1
ATOM 870 O O . LEU A 1 107 ? 15.25 -18.969 -3.482 1 97.62 107 LEU A O 1
ATOM 874 N N . SER A 1 108 ? 15.586 -16.922 -4.398 1 97.56 108 SER A N 1
ATOM 875 C CA . SER A 1 108 ? 15.398 -16.219 -3.129 1 97.56 108 SER A CA 1
ATOM 876 C C . SER A 1 108 ? 14.852 -14.812 -3.346 1 97.56 108 SER A C 1
ATOM 878 O O . SER A 1 108 ? 15.023 -14.234 -4.418 1 97.56 108 SER A O 1
ATOM 880 N N . GLY A 1 109 ? 14.164 -14.312 -2.34 1 97.19 109 GLY A N 1
ATOM 881 C CA . GLY A 1 109 ? 13.617 -12.969 -2.391 1 97.19 109 GLY A CA 1
ATOM 882 C C . GLY A 1 109 ? 12.266 -12.852 -1.723 1 97.19 109 GLY A C 1
ATOM 883 O O . GLY A 1 109 ? 11.891 -13.695 -0.904 1 97.19 109 GLY A O 1
ATOM 884 N N . SER A 1 110 ? 11.617 -11.812 -2.047 1 95.69 110 SER A N 1
ATOM 885 C CA . SER A 1 110 ? 10.328 -11.516 -1.434 1 95.69 110 SER A CA 1
ATOM 886 C C . SER A 1 110 ? 9.188 -11.68 -2.436 1 95.69 110 SER A C 1
ATOM 888 O O . SER A 1 110 ? 9.281 -11.211 -3.57 1 95.69 110 SER A O 1
ATOM 890 N N . LEU A 1 111 ? 8.164 -12.391 -1.985 1 96.44 111 LEU A N 1
ATOM 891 C CA . LEU A 1 111 ? 6.914 -12.445 -2.738 1 96.44 111 LEU A CA 1
ATOM 892 C C . LEU A 1 111 ? 6.012 -11.273 -2.365 1 96.44 111 LEU A C 1
ATOM 894 O O . LEU A 1 111 ? 5.766 -11.023 -1.184 1 96.44 111 LEU A O 1
ATOM 898 N N . ASP A 1 112 ? 5.496 -10.547 -3.344 1 95.5 112 ASP A N 1
ATOM 899 C CA . ASP A 1 112 ? 4.621 -9.422 -3.041 1 95.5 112 ASP A CA 1
ATOM 900 C C . ASP A 1 112 ? 3.408 -9.875 -2.229 1 95.5 112 ASP A C 1
ATOM 902 O O . ASP A 1 112 ? 3.143 -9.336 -1.152 1 95.5 112 ASP A O 1
ATOM 906 N N . TYR A 1 113 ? 2.627 -10.805 -2.781 1 97.44 113 TYR A N 1
ATOM 907 C CA . TYR A 1 113 ? 1.48 -11.391 -2.094 1 97.44 113 TYR A CA 1
ATOM 908 C C . TYR A 1 113 ? 1.471 -12.906 -2.242 1 97.44 113 TYR A C 1
ATOM 910 O O . TYR A 1 113 ? 1.569 -13.43 -3.355 1 97.44 113 TYR A O 1
ATOM 918 N N . LEU A 1 114 ? 1.453 -13.602 -1.182 1 97.12 114 LEU A N 1
ATOM 919 C CA . LEU A 1 114 ? 1.199 -15.031 -1.155 1 97.12 114 LEU A CA 1
ATOM 920 C C . LEU A 1 114 ? -0.091 -15.344 -0.402 1 97.12 114 LEU A C 1
ATOM 922 O O . LEU A 1 114 ? -0.176 -15.125 0.809 1 97.12 114 LEU A O 1
ATOM 926 N N . LEU A 1 115 ? -1.126 -15.703 -1.175 1 97.31 115 LEU A N 1
ATOM 927 C CA . LEU A 1 115 ? -2.404 -16.109 -0.595 1 97.31 115 LEU A CA 1
ATOM 928 C C . LEU A 1 115 ? -2.473 -17.625 -0.424 1 97.31 115 LEU A C 1
ATOM 930 O O . LEU A 1 115 ? -2.264 -18.359 -1.382 1 97.31 115 LEU A O 1
ATOM 934 N N . ARG A 1 116 ? -2.746 -18 0.837 1 94.25 116 ARG A N 1
ATOM 935 C CA . ARG A 1 116 ? -2.729 -19.438 1.125 1 94.25 116 ARG A CA 1
ATOM 936 C C . ARG A 1 116 ? -4.082 -19.906 1.641 1 94.25 116 ARG A C 1
ATOM 938 O O . ARG A 1 116 ? -4.625 -19.328 2.588 1 94.25 116 ARG A O 1
ATOM 945 N N . SER A 1 117 ? -4.621 -20.797 0.989 1 92.94 117 SER A N 1
ATOM 946 C CA . SER A 1 117 ? -5.781 -21.594 1.402 1 92.94 117 SER A CA 1
ATOM 947 C C . SER A 1 117 ? -5.621 -23.047 1.023 1 92.94 117 SER A C 1
ATOM 949 O O . SER A 1 117 ? -4.551 -23.641 1.216 1 92.94 117 SER A O 1
ATOM 951 N N . THR A 1 118 ? -6.645 -23.688 0.541 1 87.5 118 THR A N 1
ATOM 952 C CA . THR A 1 118 ? -6.457 -25.031 0.007 1 87.5 118 THR A CA 1
ATOM 953 C C . THR A 1 118 ? -5.5 -25.016 -1.181 1 87.5 118 THR A C 1
ATOM 955 O O . THR A 1 118 ? -4.672 -25.922 -1.328 1 87.5 118 THR A O 1
ATOM 958 N N . GLN A 1 119 ? -5.598 -23.953 -1.926 1 92.25 119 GLN A N 1
ATOM 959 C CA . GLN A 1 119 ? -4.645 -23.672 -2.992 1 92.25 119 GLN A CA 1
ATOM 960 C C . GLN A 1 119 ? -3.852 -22.391 -2.697 1 92.25 119 GLN A C 1
ATOM 962 O O . GLN A 1 119 ? -4.242 -21.594 -1.841 1 92.25 119 GLN A O 1
ATOM 967 N N . GLU A 1 120 ? -2.754 -22.328 -3.424 1 94.88 120 GLU A N 1
ATOM 968 C CA . GLU A 1 120 ? -1.904 -21.156 -3.213 1 94.88 120 GLU A CA 1
ATOM 969 C C . GLU A 1 120 ? -1.853 -20.281 -4.461 1 94.88 120 GLU A C 1
ATOM 971 O O . GLU A 1 120 ? -1.922 -20.781 -5.582 1 94.88 120 GLU A O 1
ATOM 976 N N . LEU A 1 121 ? -1.739 -19.031 -4.211 1 97.69 121 LEU A N 1
ATOM 977 C CA . LEU A 1 121 ? -1.687 -18.047 -5.277 1 97.69 121 LEU A CA 1
ATOM 978 C C . LEU A 1 121 ? -0.62 -16.984 -4.988 1 97.69 121 LEU A C 1
ATOM 980 O O . LEU A 1 121 ? -0.594 -16.406 -3.9 1 97.69 121 LEU A O 1
ATOM 984 N N . ILE A 1 122 ? 0.287 -16.828 -5.895 1 98.31 122 ILE A N 1
ATOM 985 C CA . ILE A 1 122 ? 1.239 -15.734 -5.848 1 98.31 122 ILE A CA 1
ATOM 986 C C . ILE A 1 122 ? 0.752 -14.594 -6.738 1 98.31 122 ILE A C 1
ATOM 988 O O . ILE A 1 122 ? 0.378 -14.812 -7.891 1 98.31 122 ILE A O 1
ATOM 992 N N . VAL A 1 123 ? 0.659 -13.391 -6.207 1 98.31 123 VAL A N 1
ATOM 993 C CA . VAL A 1 123 ? 0.363 -12.203 -7 1 98.31 123 VAL A CA 1
ATOM 994 C C . VAL A 1 123 ? 1.548 -11.242 -6.949 1 98.31 123 VAL A C 1
ATOM 996 O O . VAL A 1 123 ? 2.041 -10.914 -5.871 1 98.31 123 VAL A O 1
ATOM 999 N N . ILE A 1 124 ? 2.016 -10.859 -8.07 1 97.31 124 ILE A N 1
ATOM 1000 C CA . ILE A 1 124 ? 3.121 -9.906 -8.07 1 97.31 124 ILE A CA 1
ATOM 1001 C C . ILE A 1 124 ? 2.77 -8.703 -8.945 1 97.31 124 ILE A C 1
ATOM 1003 O O . ILE A 1 124 ? 2.066 -8.852 -9.953 1 97.31 124 ILE A O 1
ATOM 1007 N N . GLU A 1 125 ? 3.174 -7.555 -8.516 1 94.69 125 GLU A N 1
ATOM 1008 C CA . GLU A 1 125 ? 3.084 -6.352 -9.336 1 94.69 125 GLU A CA 1
ATOM 1009 C C . GLU A 1 125 ? 4.324 -6.188 -10.211 1 94.69 125 GLU A C 1
ATOM 1011 O O . GLU A 1 125 ? 5.449 -6.184 -9.703 1 94.69 125 GLU A O 1
ATOM 1016 N N . ALA A 1 126 ? 4.152 -6.078 -11.539 1 92.31 126 ALA A N 1
ATOM 1017 C CA . ALA A 1 126 ? 5.27 -5.855 -12.445 1 92.31 126 ALA A CA 1
ATOM 1018 C C . ALA A 1 126 ? 5.602 -4.371 -12.555 1 92.31 126 ALA A C 1
ATOM 1020 O O . ALA A 1 126 ? 4.703 -3.529 -12.633 1 92.31 126 ALA A O 1
ATOM 1021 N N . LYS A 1 127 ? 6.832 -4.18 -12.492 1 81.56 127 LYS A N 1
ATOM 1022 C CA . LYS A 1 127 ? 7.312 -2.807 -12.617 1 81.56 127 LYS A CA 1
ATOM 1023 C C . LYS A 1 127 ? 7.336 -2.359 -14.07 1 81.56 127 LYS A C 1
ATOM 1025 O O . LYS A 1 127 ? 7.215 -3.182 -14.984 1 81.56 127 LYS A O 1
ATOM 1030 N N . LYS A 1 128 ? 7.52 -1.127 -14.32 1 73.12 128 LYS A N 1
ATOM 1031 C CA . LYS A 1 128 ? 7.805 -0.482 -15.602 1 73.12 128 LYS A CA 1
ATOM 1032 C C . LYS A 1 128 ? 6.809 -0.919 -16.672 1 73.12 128 LYS A C 1
ATOM 1034 O O . LYS A 1 128 ? 7.168 -1.062 -17.844 1 73.12 128 LYS A O 1
ATOM 1039 N N . LYS A 1 129 ? 5.688 -1.367 -16.25 1 74.06 129 LYS A N 1
ATOM 1040 C CA . LYS A 1 129 ? 4.602 -1.737 -17.156 1 74.06 129 LYS A CA 1
ATOM 1041 C C . LYS A 1 129 ? 4.996 -2.92 -18.031 1 74.06 129 LYS A C 1
ATOM 1043 O O . LYS A 1 129 ? 4.637 -2.971 -19.219 1 74.06 129 LYS A O 1
ATOM 1048 N N . ASP A 1 130 ? 5.758 -3.768 -17.594 1 89.94 130 ASP A N 1
ATOM 1049 C CA . ASP A 1 130 ? 6.234 -4.91 -18.359 1 89.94 130 ASP A CA 1
ATOM 1050 C C . ASP A 1 130 ? 5.723 -6.223 -17.766 1 89.94 130 ASP A C 1
ATOM 1052 O O . ASP A 1 130 ? 6.359 -6.805 -16.891 1 89.94 130 ASP A O 1
ATOM 1056 N N . VAL A 1 131 ? 4.719 -6.781 -18.375 1 91.44 131 VAL A N 1
ATOM 1057 C CA . VAL A 1 131 ? 4.086 -8.008 -17.906 1 91.44 131 VAL A CA 1
ATOM 1058 C C . VAL A 1 131 ? 5.008 -9.195 -18.141 1 91.44 131 VAL A C 1
ATOM 1060 O O . VAL A 1 131 ? 5.094 -10.102 -17.312 1 91.44 131 VAL A O 1
ATOM 1063 N N . ASP A 1 132 ? 5.703 -9.172 -19.281 1 92.81 132 ASP A N 1
ATOM 1064 C CA . ASP A 1 132 ? 6.555 -10.297 -19.641 1 92.81 132 ASP A CA 1
ATOM 1065 C C . ASP A 1 132 ? 7.711 -10.453 -18.656 1 92.81 132 ASP A C 1
ATOM 1067 O O . ASP A 1 132 ? 7.984 -11.555 -18.18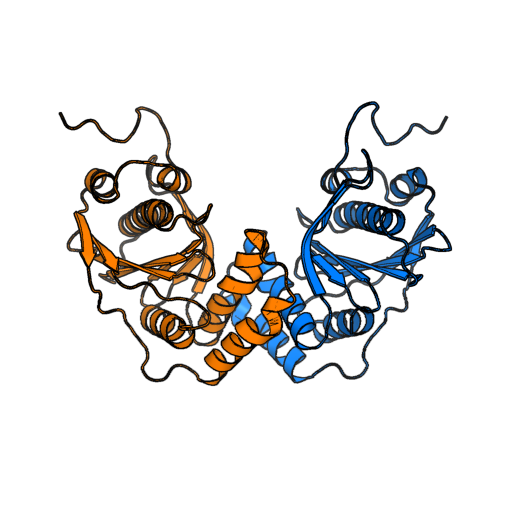8 1 92.81 132 ASP A O 1
ATOM 1071 N N . SER A 1 133 ? 8.367 -9.359 -18.406 1 94.75 133 SER A N 1
ATOM 1072 C CA . SER A 1 133 ? 9.414 -9.391 -17.375 1 94.75 133 SER A CA 1
ATOM 1073 C C . SER A 1 133 ? 8.852 -9.789 -16.016 1 94.75 133 SER A C 1
ATOM 1075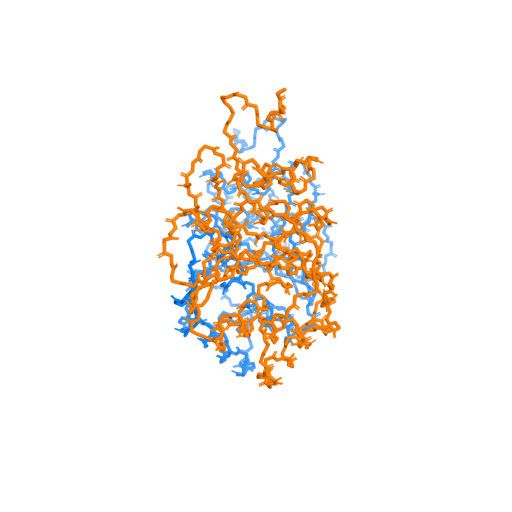 O O . SER A 1 133 ? 9.5 -10.516 -15.266 1 94.75 133 SER A O 1
ATOM 1077 N N . GLY A 1 134 ? 7.648 -9.289 -15.766 1 96.94 134 GLY A N 1
ATOM 1078 C CA . GLY A 1 134 ? 6.969 -9.695 -14.547 1 96.94 134 GLY A CA 1
ATOM 1079 C C . GLY A 1 134 ? 6.711 -11.188 -14.477 1 96.94 134 GLY A C 1
ATOM 1080 O O . GLY A 1 134 ? 6.82 -11.797 -13.406 1 96.94 134 GLY A O 1
ATOM 1081 N N . PHE A 1 135 ? 6.441 -11.734 -15.602 1 97.38 135 PHE A N 1
ATOM 1082 C CA . PHE A 1 135 ? 6.148 -13.164 -15.602 1 97.38 135 PHE A CA 1
ATOM 1083 C C . PHE A 1 135 ? 7.414 -13.977 -15.375 1 97.38 135 PHE A C 1
ATOM 1085 O O . PHE A 1 135 ? 7.371 -15.055 -14.781 1 97.38 135 PHE A O 1
ATOM 1092 N N . ASN A 1 136 ? 8.555 -13.5 -15.883 1 97.69 136 ASN A N 1
ATOM 1093 C CA . ASN A 1 136 ? 9.82 -14.141 -15.539 1 97.69 136 ASN A CA 1
ATOM 1094 C C . ASN A 1 136 ? 10.016 -14.219 -14.023 1 97.69 136 ASN A C 1
ATOM 1096 O O . ASN A 1 136 ? 10.406 -15.266 -13.5 1 97.69 136 ASN A O 1
ATOM 1100 N N . GLN A 1 137 ? 9.711 -13.133 -13.414 1 97.94 137 GLN A N 1
ATOM 1101 C CA . GLN A 1 137 ? 9.828 -13.078 -11.961 1 97.94 137 GLN A CA 1
ATOM 1102 C C . GLN A 1 137 ? 8.828 -14.031 -11.297 1 97.94 137 GLN A C 1
ATOM 1104 O O . GLN A 1 137 ? 9.188 -14.766 -10.375 1 97.94 137 GLN A O 1
ATOM 1109 N N . LEU A 1 138 ? 7.617 -14.023 -11.773 1 98.5 138 LEU A N 1
ATOM 1110 C CA . LEU A 1 138 ? 6.586 -14.898 -11.242 1 98.5 138 LEU A CA 1
ATOM 1111 C C . LEU A 1 138 ? 6.988 -16.359 -11.398 1 98.5 138 LEU A C 1
ATOM 1113 O O . LEU A 1 138 ? 6.82 -17.156 -10.469 1 98.5 138 LEU A O 1
ATOM 1117 N N . ALA A 1 139 ? 7.508 -16.703 -12.547 1 98.56 139 ALA A N 1
ATOM 1118 C CA . ALA A 1 139 ? 7.918 -18.078 -12.805 1 98.56 139 ALA A CA 1
ATOM 1119 C C . ALA A 1 139 ? 8.969 -18.531 -11.797 1 98.56 139 ALA A C 1
ATOM 1121 O O . ALA A 1 139 ? 8.867 -19.625 -11.242 1 98.56 139 ALA A O 1
ATOM 1122 N N . ALA A 1 140 ? 9.93 -17.688 -11.555 1 98.38 140 ALA A N 1
ATOM 1123 C CA . ALA A 1 140 ? 10.961 -18.016 -10.578 1 98.38 140 ALA A CA 1
ATOM 1124 C C . ALA A 1 140 ? 10.367 -18.203 -9.188 1 98.38 140 ALA A C 1
ATOM 1126 O O . ALA A 1 140 ? 10.758 -19.109 -8.453 1 98.38 140 ALA A O 1
ATOM 1127 N N . GLU A 1 141 ? 9.414 -17.328 -8.844 1 98.5 141 GLU A N 1
ATOM 1128 C CA . GLU A 1 141 ? 8.758 -17.406 -7.543 1 98.5 141 GLU A CA 1
ATOM 1129 C C . GLU A 1 141 ? 7.941 -18.688 -7.406 1 98.5 141 GLU A C 1
ATOM 1131 O O . GLU A 1 141 ? 7.961 -19.328 -6.355 1 98.5 141 GLU A O 1
ATOM 1136 N N . MET A 1 142 ? 7.273 -19.047 -8.469 1 98.19 142 MET A N 1
ATOM 1137 C CA . MET A 1 142 ? 6.492 -20.281 -8.453 1 98.19 142 MET A CA 1
ATOM 1138 C C . MET A 1 142 ? 7.398 -21.5 -8.312 1 98.19 142 MET A C 1
ATOM 1140 O O . MET A 1 142 ? 7.09 -22.422 -7.559 1 98.19 142 MET A O 1
ATOM 1144 N N . ILE A 1 143 ? 8.484 -21.484 -9.008 1 98.19 143 ILE A N 1
ATOM 1145 C CA . ILE A 1 143 ? 9.43 -22.594 -8.922 1 98.19 143 ILE A CA 1
ATOM 1146 C C . ILE A 1 143 ? 9.984 -22.688 -7.504 1 98.19 143 ILE A C 1
ATOM 1148 O O . ILE A 1 143 ? 10.086 -23.781 -6.938 1 98.19 143 ILE A O 1
ATOM 1152 N N . ALA A 1 144 ? 10.344 -21.547 -6.965 1 98 144 ALA A N 1
ATOM 1153 C CA . ALA A 1 144 ? 10.852 -21.516 -5.594 1 98 144 ALA A CA 1
ATOM 1154 C C . ALA A 1 144 ? 9.844 -22.109 -4.621 1 98 144 ALA A C 1
ATOM 1156 O O . ALA A 1 144 ? 10.203 -22.922 -3.766 1 98 144 ALA A O 1
ATOM 1157 N N . LEU A 1 145 ? 8.594 -21.703 -4.773 1 96.81 145 LEU A N 1
ATOM 1158 C CA . LEU A 1 145 ? 7.555 -22.203 -3.879 1 96.81 145 LEU A CA 1
ATOM 1159 C C . LEU A 1 145 ? 7.359 -23.703 -4.059 1 96.81 145 LEU A C 1
ATOM 1161 O O . LEU A 1 145 ? 7.141 -24.422 -3.082 1 96.81 145 LEU A O 1
ATOM 1165 N N . ASP A 1 146 ? 7.422 -24.125 -5.285 1 96.44 146 ASP A N 1
ATOM 1166 C CA . ASP A 1 146 ? 7.309 -25.562 -5.574 1 96.44 146 ASP A CA 1
ATOM 1167 C C . ASP A 1 146 ? 8.422 -26.344 -4.883 1 96.44 146 ASP A C 1
ATOM 1169 O O . ASP A 1 146 ? 8.18 -27.438 -4.371 1 96.44 146 ASP A O 1
ATOM 1173 N N . GLN A 1 147 ? 9.578 -25.797 -4.84 1 95.75 147 GLN A N 1
ATOM 1174 C CA . GLN A 1 147 ? 10.734 -26.484 -4.293 1 95.75 147 GLN A CA 1
ATOM 1175 C C . GLN A 1 147 ? 10.789 -26.359 -2.771 1 95.75 147 GLN A C 1
ATOM 1177 O O . GLN A 1 147 ? 11.508 -27.094 -2.102 1 95.75 147 GLN A O 1
ATOM 1182 N N . TYR A 1 148 ? 10.18 -25.344 -2.254 1 92.5 148 TYR A N 1
ATOM 1183 C CA . TYR A 1 148 ? 10.25 -25.016 -0.832 1 92.5 148 TYR A CA 1
ATOM 1184 C C . TYR A 1 148 ? 9.367 -25.969 -0.016 1 92.5 148 TYR A C 1
ATOM 1186 O O . TYR A 1 148 ? 9.766 -26.422 1.057 1 92.5 148 TYR A O 1
ATOM 1194 N N . HIS A 1 149 ? 8.125 -26.062 -0.377 1 77.75 149 HIS A N 1
ATOM 1195 C CA . HIS A 1 149 ? 7.262 -26.906 0.432 1 77.75 149 HIS A CA 1
ATOM 1196 C C . HIS A 1 149 ? 6.578 -27.969 -0.424 1 77.75 149 HIS A C 1
ATOM 1198 O O . HIS A 1 149 ? 6.281 -27.734 -1.598 1 77.75 149 HIS A O 1
ATOM 1204 N N . ASP A 1 150 ? 6.516 -29.109 0.282 1 71.5 150 ASP A N 1
ATOM 1205 C CA . ASP A 1 150 ? 5.805 -30.219 -0.339 1 71.5 150 ASP A CA 1
ATOM 1206 C C . ASP A 1 150 ? 4.312 -30.172 -0.023 1 71.5 150 ASP A C 1
ATOM 1208 O O . ASP A 1 150 ? 3.9 -30.438 1.107 1 71.5 150 ASP A O 1
ATOM 1212 N N . ARG A 1 151 ? 3.688 -29.516 -0.87 1 73.94 151 ARG A N 1
ATOM 1213 C CA . ARG A 1 151 ? 2.246 -29.484 -0.648 1 73.94 151 ARG A CA 1
ATOM 1214 C C . ARG A 1 151 ? 1.535 -30.469 -1.565 1 73.94 151 ARG A C 1
ATOM 1216 O O . ARG A 1 151 ? 2.072 -30.859 -2.605 1 73.94 151 ARG A O 1
ATOM 1223 N N . GLU A 1 152 ? 0.386 -30.719 -1.115 1 75.75 152 GLU A N 1
ATOM 1224 C CA . GLU A 1 152 ? -0.421 -31.75 -1.77 1 75.75 152 GLU A CA 1
ATOM 1225 C C . GLU A 1 152 ? -1.023 -31.234 -3.072 1 75.75 152 GLU A C 1
ATOM 1227 O O . GLU A 1 152 ? -1.156 -31.969 -4.043 1 75.75 152 GLU A O 1
ATOM 1232 N N . ALA A 1 153 ? -1.272 -29.953 -3.049 1 84.44 153 ALA A N 1
ATOM 1233 C CA . ALA A 1 153 ? -1.918 -29.422 -4.25 1 84.44 153 ALA A CA 1
ATOM 1234 C C . ALA A 1 153 ? -0.992 -29.531 -5.461 1 84.44 153 ALA A C 1
ATOM 1236 O O . ALA A 1 153 ? 0.171 -29.125 -5.395 1 84.44 153 ALA A O 1
ATOM 1237 N N . ASN A 1 154 ? -1.487 -29.969 -6.48 1 91.81 154 ASN A N 1
ATOM 1238 C CA . ASN A 1 154 ? -0.688 -30.219 -7.676 1 91.81 154 ASN A CA 1
ATOM 1239 C C . ASN A 1 154 ? -0.435 -28.938 -8.461 1 91.81 154 ASN A C 1
ATOM 1241 O O . ASN A 1 154 ? 0.582 -28.828 -9.148 1 91.81 154 ASN A O 1
ATOM 1245 N N . ILE A 1 155 ? -1.435 -28.016 -8.383 1 96.38 155 ILE A N 1
ATOM 1246 C CA . ILE A 1 155 ? -1.314 -26.812 -9.203 1 96.38 155 ILE A CA 1
ATOM 1247 C C . ILE A 1 155 ? -1.019 -25.609 -8.305 1 96.38 155 ILE A C 1
ATOM 1249 O O . ILE A 1 155 ? -1.667 -25.406 -7.277 1 96.38 155 ILE A O 1
ATOM 1253 N N . LEU A 1 156 ? -0.009 -24.875 -8.641 1 96.81 156 LEU A N 1
ATOM 1254 C CA . LEU A 1 156 ? 0.264 -23.547 -8.078 1 96.81 156 LEU A CA 1
ATOM 1255 C C . LEU A 1 156 ? -0.205 -22.453 -9.031 1 96.81 156 LEU A C 1
ATOM 1257 O O . LEU A 1 156 ? 0.035 -22.516 -10.234 1 96.81 156 LEU A O 1
ATOM 1261 N N . TYR A 1 157 ? -0.888 -21.5 -8.516 1 98.19 157 TYR A N 1
ATOM 1262 C CA . TYR A 1 157 ? -1.403 -20.406 -9.344 1 98.19 157 TYR A CA 1
ATOM 1263 C C . TYR A 1 157 ? -0.598 -19.141 -9.133 1 98.19 157 TYR A C 1
ATOM 1265 O O . TYR A 1 157 ? -0.075 -18.891 -8.039 1 98.19 157 TYR A O 1
ATOM 1273 N N . GLY A 1 158 ? -0.491 -18.375 -10.164 1 98.62 158 GLY A N 1
ATOM 1274 C CA . GLY A 1 158 ? 0.176 -17.078 -10.109 1 98.62 158 GLY A CA 1
ATOM 1275 C C . GLY A 1 158 ? -0.506 -16.031 -10.953 1 98.62 158 GLY A C 1
ATOM 1276 O O . GLY A 1 158 ? -1.249 -16.344 -11.883 1 98.62 158 GLY A O 1
ATOM 1277 N N . ALA A 1 159 ? -0.256 -14.797 -10.594 1 98.62 159 ALA A N 1
ATOM 1278 C CA . ALA A 1 159 ? -0.748 -13.664 -11.367 1 98.62 159 ALA A CA 1
ATOM 1279 C C . ALA A 1 159 ? 0.267 -12.523 -11.375 1 98.62 159 ALA A C 1
ATOM 1281 O O . ALA A 1 159 ? 0.892 -12.227 -10.352 1 98.62 159 ALA A O 1
ATOM 1282 N N . VAL A 1 160 ? 0.494 -12 -12.539 1 98.06 160 VAL A N 1
ATOM 1283 C CA . VAL A 1 160 ? 1.221 -10.742 -12.711 1 98.06 160 VAL A CA 1
ATOM 1284 C C . VAL A 1 160 ? 0.238 -9.609 -12.992 1 98.06 160 VAL A C 1
ATOM 1286 O O . VAL A 1 160 ? -0.683 -9.766 -13.797 1 98.06 160 VAL A O 1
ATOM 1289 N N . THR A 1 161 ? 0.43 -8.484 -12.281 1 97 161 THR A N 1
ATOM 1290 C CA . THR A 1 161 ? -0.472 -7.367 -12.523 1 97 161 THR A CA 1
ATOM 1291 C C . THR A 1 161 ? 0.309 -6.062 -12.648 1 97 161 THR A C 1
ATOM 1293 O O . THR A 1 161 ? 1.371 -5.906 -12.047 1 97 161 THR A O 1
ATOM 1296 N N . LEU A 1 162 ? -0.175 -5.199 -13.484 1 93.62 162 LEU A N 1
ATOM 1297 C CA . LEU A 1 162 ? 0.296 -3.822 -13.555 1 93.62 162 LEU A CA 1
ATOM 1298 C C . LEU A 1 162 ? -0.619 -2.895 -12.758 1 93.62 162 LEU A C 1
ATOM 1300 O O . LEU A 1 162 ? -0.457 -1.673 -12.797 1 93.62 162 LEU A O 1
ATOM 1304 N N . GLY A 1 163 ? -1.531 -3.477 -11.977 1 93.06 163 GLY A N 1
ATOM 1305 C CA . GLY A 1 163 ? -2.631 -2.766 -11.344 1 93.06 163 GLY A CA 1
ATOM 1306 C C . GLY A 1 163 ? -3.953 -2.947 -12.062 1 93.06 163 GLY A C 1
ATOM 1307 O O . GLY A 1 163 ? -4.855 -3.615 -11.555 1 93.06 163 GLY A O 1
ATOM 1308 N N . ASP A 1 164 ? -3.945 -2.473 -13.359 1 93.19 164 ASP A N 1
ATOM 1309 C CA . ASP A 1 164 ? -5.195 -2.535 -14.109 1 93.19 164 ASP A CA 1
ATOM 1310 C C . ASP A 1 164 ? -5.199 -3.723 -15.07 1 93.19 164 ASP A C 1
ATOM 1312 O O . ASP A 1 164 ? -6.25 -4.102 -15.594 1 93.19 164 ASP A O 1
ATOM 1316 N N . ILE A 1 165 ? -4.051 -4.312 -15.312 1 95.88 165 ILE A N 1
ATOM 1317 C CA . ILE A 1 165 ? -3.924 -5.48 -16.172 1 95.88 165 ILE A CA 1
ATOM 1318 C C . ILE A 1 165 ? -3.506 -6.691 -15.344 1 95.88 165 ILE A C 1
ATOM 1320 O O . ILE A 1 165 ? -2.604 -6.602 -14.508 1 95.88 165 ILE A O 1
ATOM 1324 N N . TRP A 1 166 ? -4.184 -7.809 -15.617 1 97.5 166 TRP A N 1
ATOM 1325 C CA . TRP A 1 166 ? -3.9 -9.039 -14.883 1 97.5 166 TRP A CA 1
ATOM 1326 C C . TRP A 1 166 ? -3.637 -10.195 -15.836 1 97.5 166 TRP A C 1
ATOM 1328 O O . TRP A 1 166 ? -4.395 -10.406 -16.781 1 97.5 166 TRP A O 1
ATOM 1338 N N . LYS A 1 167 ? -2.529 -10.836 -15.656 1 98 167 LYS A N 1
ATOM 1339 C CA . LYS A 1 167 ? -2.141 -12.031 -16.391 1 98 167 LYS A CA 1
ATOM 1340 C C . LYS A 1 167 ? -1.923 -13.211 -15.453 1 98 167 LYS A C 1
ATOM 1342 O O . LYS A 1 167 ? -1.136 -13.125 -14.508 1 98 167 LYS A O 1
ATOM 1347 N N . PHE A 1 168 ? -2.639 -14.32 -15.727 1 98.69 168 PHE A N 1
ATOM 1348 C CA . PHE A 1 168 ? -2.582 -15.461 -14.82 1 98.69 168 PHE A CA 1
ATOM 1349 C C . PHE A 1 168 ? -1.675 -16.547 -15.383 1 98.69 168 PHE A C 1
ATOM 1351 O O . PHE A 1 168 ? -1.395 -16.578 -16.578 1 98.69 168 PHE A O 1
ATOM 1358 N N . GLY A 1 169 ? -1.184 -17.375 -14.531 1 98.56 169 GLY A N 1
ATOM 1359 C CA . GLY A 1 169 ? -0.414 -18.562 -14.891 1 98.56 169 GLY A CA 1
ATOM 1360 C C . GLY A 1 169 ? -0.521 -19.672 -13.867 1 98.56 169 GLY A C 1
ATOM 1361 O O . GLY A 1 169 ? -1.116 -19.5 -12.805 1 98.56 169 GLY A O 1
ATOM 1362 N N . THR A 1 170 ? -0.027 -20.844 -14.297 1 98.56 170 THR A N 1
ATOM 1363 C CA . THR A 1 170 ? -0.038 -22 -13.406 1 98.56 170 THR A CA 1
ATOM 1364 C C . THR A 1 170 ? 1.291 -22.75 -13.477 1 98.56 170 THR A C 1
ATOM 1366 O O . THR A 1 170 ? 2.02 -22.641 -14.461 1 98.56 170 THR A O 1
ATOM 1369 N N . LEU A 1 171 ? 1.64 -23.391 -12.414 1 98.25 171 LEU A N 1
ATOM 1370 C CA . LEU A 1 171 ? 2.697 -24.391 -12.367 1 98.25 171 LEU A CA 1
ATOM 1371 C C . LEU A 1 171 ? 2.139 -25.75 -11.984 1 98.25 171 LEU A C 1
ATOM 1373 O O . LEU A 1 171 ? 1.644 -25.938 -10.867 1 98.25 171 LEU A O 1
ATOM 1377 N N . ASP A 1 172 ? 2.135 -26.672 -12.961 1 97.5 172 ASP A N 1
ATOM 1378 C CA . ASP A 1 172 ? 1.847 -28.062 -12.672 1 97.5 172 ASP A CA 1
ATOM 1379 C C . ASP A 1 172 ? 3.047 -28.75 -12.023 1 97.5 172 ASP A C 1
ATOM 1381 O O . ASP A 1 172 ? 4.047 -29.031 -12.695 1 97.5 172 ASP A O 1
ATOM 1385 N N . ARG A 1 173 ? 2.943 -29.031 -10.781 1 95.94 173 ARG A N 1
ATOM 1386 C CA . ARG A 1 173 ? 4.078 -29.5 -9.992 1 95.94 173 ARG A CA 1
ATOM 1387 C C . ARG A 1 173 ? 4.523 -30.891 -10.445 1 95.94 173 ARG A C 1
ATOM 1389 O O . ARG A 1 173 ? 5.723 -31.172 -10.492 1 95.94 173 ARG A O 1
ATOM 1396 N N . LYS A 1 174 ? 3.594 -31.719 -10.742 1 94.94 174 LYS A N 1
ATOM 1397 C CA . LYS A 1 174 ? 3.91 -33.062 -11.172 1 94.94 174 LYS A CA 1
ATOM 1398 C C . LYS A 1 174 ? 4.578 -33.094 -12.539 1 94.94 174 LYS A C 1
ATOM 1400 O O . LYS A 1 174 ? 5.59 -33.75 -12.742 1 94.94 174 LYS A O 1
ATOM 1405 N N . ARG A 1 175 ? 4.074 -32.312 -13.422 1 96.88 175 ARG A N 1
ATOM 1406 C CA . ARG A 1 175 ? 4.594 -32.281 -14.789 1 96.88 175 ARG A CA 1
ATOM 1407 C C . ARG A 1 175 ? 5.766 -31.328 -14.906 1 96.88 175 ARG A C 1
ATOM 1409 O O . ARG A 1 175 ? 6.434 -31.266 -15.938 1 96.88 175 ARG A O 1
ATOM 1416 N N . LYS A 1 176 ? 5.945 -30.531 -13.891 1 97.5 176 LYS A N 1
ATOM 1417 C CA . LYS A 1 176 ? 6.957 -29.484 -13.891 1 97.5 176 LYS A CA 1
ATOM 1418 C C . LYS A 1 176 ? 6.797 -28.578 -15.109 1 97.5 176 LYS A C 1
ATOM 1420 O O . LYS A 1 176 ? 7.754 -28.359 -15.859 1 97.5 176 LYS A O 1
ATOM 1425 N N . HIS A 1 177 ? 5.594 -28.031 -15.234 1 98.75 177 HIS A N 1
ATOM 1426 C CA . HIS A 1 177 ? 5.23 -27.203 -16.391 1 98.75 177 HIS A CA 1
ATOM 1427 C C . HIS A 1 177 ? 4.57 -25.906 -15.945 1 98.75 177 HIS A C 1
ATOM 1429 O O . HIS A 1 177 ? 3.605 -25.922 -15.18 1 98.75 177 HIS A O 1
ATOM 1435 N N . ILE A 1 178 ? 5.109 -24.844 -16.453 1 98.75 178 ILE A N 1
ATOM 1436 C CA . ILE A 1 178 ? 4.547 -23.516 -16.203 1 98.75 178 ILE A CA 1
ATOM 1437 C C . ILE A 1 178 ? 3.801 -23.047 -17.453 1 98.75 178 ILE A C 1
ATOM 1439 O O . ILE A 1 178 ? 4.32 -23.109 -18.562 1 98.75 178 ILE A O 1
ATOM 1443 N N . ALA A 1 179 ? 2.564 -22.625 -17.234 1 98.81 179 ALA A N 1
ATOM 1444 C CA . ALA A 1 179 ? 1.749 -22.125 -18.344 1 98.81 179 ALA A CA 1
ATOM 1445 C C . ALA A 1 179 ? 1.304 -20.688 -18.078 1 98.81 179 ALA A C 1
ATOM 1447 O O . ALA A 1 179 ? 0.86 -20.359 -16.969 1 98.81 179 ALA A O 1
ATOM 1448 N N . LYS A 1 180 ? 1.49 -19.859 -19.047 1 98.38 180 LYS A N 1
ATOM 1449 C CA . LYS A 1 180 ? 0.955 -18.5 -19.047 1 98.38 180 LYS A CA 1
ATOM 1450 C C . LYS A 1 180 ? -0.38 -18.422 -19.781 1 98.38 180 LYS A C 1
ATOM 1452 O O . LYS A 1 180 ? -0.486 -18.875 -20.922 1 98.38 180 LYS A O 1
ATOM 1457 N N . HIS A 1 181 ? -1.362 -17.906 -19.062 1 98.19 181 HIS A N 1
ATOM 1458 C CA . HIS A 1 181 ? -2.688 -17.797 -19.656 1 98.19 181 HIS A CA 1
ATOM 1459 C C . HIS A 1 181 ? -2.678 -16.844 -20.859 1 98.19 181 HIS A C 1
ATOM 1461 O O . HIS A 1 181 ? -2.098 -15.766 -20.781 1 98.19 181 HIS A O 1
ATOM 1467 N N . ILE A 1 182 ? -3.332 -17.219 -21.875 1 96.94 182 ILE A N 1
ATOM 1468 C CA . ILE A 1 182 ? -3.268 -16.438 -23.109 1 96.94 182 ILE A CA 1
ATOM 1469 C C . ILE A 1 182 ? -4.078 -15.156 -22.969 1 96.94 182 ILE A C 1
ATOM 1471 O O . ILE A 1 182 ? -3.709 -14.117 -23.516 1 96.94 182 ILE A O 1
ATOM 1475 N N . ARG A 1 183 ? -5.172 -15.25 -22.25 1 95.94 183 ARG A N 1
ATOM 1476 C CA . ARG A 1 183 ? -6.043 -14.094 -22.109 1 95.94 183 ARG A CA 1
ATOM 1477 C C . ARG A 1 183 ? -5.535 -13.156 -21.016 1 95.94 183 ARG A C 1
ATOM 1479 O O . ARG A 1 183 ? -4.879 -13.594 -20.078 1 95.94 183 ARG A O 1
ATOM 1486 N N . THR A 1 184 ? -5.805 -11.938 -21.203 1 96.31 184 THR A N 1
ATOM 1487 C CA . THR A 1 184 ? -5.512 -10.891 -20.234 1 96.31 184 THR A CA 1
ATOM 1488 C C . THR A 1 184 ? -6.801 -10.258 -19.719 1 96.31 184 THR A C 1
ATOM 1490 O O . THR A 1 184 ? -7.738 -10.031 -20.5 1 96.31 184 THR A O 1
ATOM 1493 N N . GLN A 1 185 ? -6.938 -10.086 -18.438 1 97.12 185 GLN A N 1
ATOM 1494 C CA . GLN A 1 185 ? -8.078 -9.383 -17.859 1 97.12 185 GLN A CA 1
ATOM 1495 C C . GLN A 1 185 ? -7.699 -7.953 -17.469 1 97.12 185 GLN A C 1
ATOM 1497 O O . GLN A 1 185 ? -6.539 -7.68 -17.156 1 97.12 185 GLN A O 1
ATOM 1502 N N . THR A 1 186 ? -8.68 -7.129 -17.547 1 96.44 186 THR A N 1
ATOM 1503 C CA . THR A 1 186 ? -8.438 -5.734 -17.188 1 96.44 186 THR A CA 1
ATOM 1504 C C . THR A 1 186 ? -9.391 -5.285 -16.078 1 96.44 186 THR A C 1
ATOM 1506 O O . THR A 1 186 ? -10.539 -5.734 -16.016 1 96.44 186 THR A O 1
ATOM 1509 N N . ILE A 1 187 ? -8.922 -4.48 -15.188 1 95.12 187 ILE A N 1
ATOM 1510 C CA . ILE A 1 187 ? -9.711 -3.764 -14.188 1 95.12 187 ILE A CA 1
ATOM 1511 C C . ILE A 1 187 ? -9.836 -2.295 -14.586 1 95.12 187 ILE A C 1
ATOM 1513 O O . ILE A 1 187 ? -8.836 -1.648 -14.906 1 95.12 187 ILE A O 1
ATOM 1517 N N . PRO A 1 188 ? -11.102 -1.766 -14.688 1 94.69 188 PRO A N 1
ATOM 1518 C CA . PRO A 1 188 ? -12.281 -2.264 -13.977 1 94.69 188 PRO A CA 1
ATOM 1519 C C . PRO A 1 188 ? -13.195 -3.105 -14.867 1 94.69 188 PRO A C 1
ATOM 1521 O O . PRO A 1 188 ? -14.117 -3.752 -14.375 1 94.69 188 PRO A O 1
ATOM 1524 N N . ASP A 1 189 ? -12.969 -3.217 -16.109 1 96 189 ASP A N 1
ATOM 1525 C CA . ASP A 1 189 ? -13.914 -3.824 -17.047 1 96 189 ASP A CA 1
ATOM 1526 C C . ASP A 1 189 ? -14.18 -5.285 -16.688 1 96 189 ASP A C 1
ATOM 1528 O O . ASP A 1 189 ? -15.305 -5.773 -16.859 1 96 189 ASP A O 1
ATOM 1532 N N . ASP A 1 190 ? -13.156 -5.941 -16.234 1 97.25 190 ASP A N 1
ATOM 1533 C CA . ASP A 1 190 ? -13.273 -7.363 -15.922 1 97.25 190 ASP A CA 1
ATOM 1534 C C . ASP A 1 190 ? -13.164 -7.605 -14.422 1 97.25 190 ASP A C 1
ATOM 1536 O O . ASP A 1 190 ? -12.68 -8.648 -13.992 1 97.25 190 ASP A O 1
ATOM 1540 N N . THR A 1 191 ? -13.562 -6.66 -13.648 1 97.25 191 THR A N 1
ATOM 1541 C CA . THR A 1 191 ? -13.422 -6.746 -12.203 1 97.25 191 THR A CA 1
ATOM 1542 C C . THR A 1 191 ? -14.102 -8 -11.664 1 97.25 191 THR A C 1
ATOM 1544 O O . THR A 1 191 ? -13.508 -8.75 -10.883 1 97.25 191 THR A O 1
ATOM 1547 N N . GLU A 1 192 ? -15.266 -8.242 -12.117 1 97.25 192 GLU A N 1
ATOM 1548 C CA . GLU A 1 192 ? -16 -9.406 -11.641 1 97.25 192 GLU A CA 1
ATOM 1549 C C . GLU A 1 192 ? -15.289 -10.703 -12.023 1 97.25 192 GLU A C 1
ATOM 1551 O O . GLU A 1 192 ? -15.227 -11.641 -11.227 1 97.25 192 GLU A O 1
ATOM 1556 N N . GLU A 1 193 ? -14.828 -10.734 -13.203 1 97.31 193 GLU A N 1
ATOM 1557 C CA . GLU A 1 193 ? -14.125 -11.93 -13.664 1 97.31 193 GLU A CA 1
ATOM 1558 C C . GLU A 1 193 ? -12.852 -12.172 -12.859 1 97.31 193 GLU A C 1
ATOM 1560 O O . GLU A 1 193 ? -12.594 -13.289 -12.422 1 97.31 193 GLU A O 1
ATOM 1565 N N . VAL A 1 194 ? -12.031 -11.133 -12.703 1 98 194 VAL A N 1
ATOM 1566 C CA . VAL A 1 194 ? -10.789 -11.25 -11.938 1 98 194 VAL A CA 1
ATOM 1567 C C . VAL A 1 194 ? -11.109 -11.703 -10.516 1 98 194 VAL A C 1
ATOM 1569 O O . VAL A 1 194 ? -10.477 -12.633 -10 1 98 194 VAL A O 1
ATOM 1572 N N . PHE A 1 195 ? -12.125 -11.078 -9.883 1 97.94 195 PHE A N 1
ATOM 1573 C CA . PHE A 1 195 ? -12.539 -11.438 -8.531 1 97.94 195 PHE A CA 1
ATOM 1574 C C . PHE A 1 195 ? -12.992 -12.898 -8.477 1 97.94 195 PHE A C 1
ATOM 1576 O O . PHE A 1 195 ? -12.641 -13.625 -7.555 1 97.94 195 PHE A O 1
ATOM 1583 N N . SER A 1 196 ? -13.703 -13.258 -9.469 1 97.94 196 SER A N 1
ATOM 1584 C CA . SER A 1 196 ? -14.219 -14.617 -9.547 1 97.94 196 SER A CA 1
ATOM 1585 C C . SER A 1 196 ? -13.078 -15.633 -9.656 1 97.94 196 SER A C 1
ATOM 1587 O O . SER A 1 196 ? -13.133 -16.703 -9.039 1 97.94 196 SER A O 1
ATOM 1589 N N . ILE A 1 197 ? -12.102 -15.359 -10.453 1 97.94 197 ILE A N 1
ATOM 1590 C CA . ILE A 1 197 ? -10.953 -16.25 -10.625 1 97.94 197 ILE A CA 1
ATOM 1591 C C . ILE A 1 197 ? -10.188 -16.359 -9.305 1 97.94 197 ILE A C 1
ATOM 1593 O O . ILE A 1 197 ? -9.891 -17.469 -8.859 1 97.94 197 ILE A O 1
ATOM 1597 N N . LEU A 1 198 ? -9.938 -15.227 -8.68 1 98 198 LEU A N 1
ATOM 1598 C CA . LEU A 1 198 ? -9.211 -15.227 -7.414 1 98 198 LEU A CA 1
ATOM 1599 C C . LEU A 1 198 ? -9.977 -16 -6.348 1 98 198 LEU A C 1
ATOM 1601 O O . LEU A 1 198 ? -9.391 -16.797 -5.617 1 98 198 LEU A O 1
ATOM 1605 N N . MET A 1 199 ? -11.305 -15.82 -6.305 1 97.12 199 MET A N 1
ATOM 1606 C CA . MET A 1 199 ? -12.156 -16.547 -5.375 1 97.12 199 MET A CA 1
ATOM 1607 C C . MET A 1 199 ? -12.117 -18.047 -5.664 1 97.12 199 MET A C 1
ATOM 1609 O O . MET A 1 199 ? -12.141 -18.859 -4.742 1 97.12 199 MET A O 1
ATOM 1613 N N . GLY A 1 200 ? -12.086 -18.297 -6.945 1 97.12 200 GLY A N 1
ATOM 1614 C CA . GLY A 1 200 ? -12.031 -19.688 -7.344 1 97.12 200 GLY A CA 1
ATOM 1615 C C . GLY A 1 200 ? -10.734 -20.375 -6.941 1 97.12 200 GLY A C 1
ATOM 1616 O O . GLY A 1 200 ? -10.727 -21.562 -6.609 1 97.12 200 GLY A O 1
ATOM 1617 N N . ILE A 1 201 ? -9.656 -19.688 -6.957 1 96.88 201 ILE A N 1
ATOM 1618 C CA . ILE A 1 201 ? -8.344 -20.234 -6.641 1 96.88 201 ILE A CA 1
ATOM 1619 C C . ILE A 1 201 ? -8.203 -20.406 -5.129 1 96.88 201 ILE A C 1
ATOM 1621 O O . ILE A 1 201 ? -7.84 -21.484 -4.645 1 96.88 201 ILE A O 1
ATOM 1625 N N . VAL A 1 202 ? -8.547 -19.297 -4.383 1 94.94 202 VAL A N 1
ATOM 1626 C CA . VAL A 1 202 ? -8.188 -19.328 -2.969 1 94.94 202 VAL A CA 1
ATOM 1627 C C . VAL A 1 202 ? -9.445 -19.469 -2.115 1 94.94 202 VAL A C 1
ATOM 1629 O O . VAL A 1 202 ? -9.367 -19.531 -0.886 1 94.94 202 VAL A O 1
ATOM 1632 N N . GLY A 1 203 ? -10.641 -19.438 -2.619 1 86.44 203 GLY A N 1
ATOM 1633 C CA . GLY A 1 203 ? -11.875 -19.562 -1.854 1 86.44 203 GLY A CA 1
ATOM 1634 C C . GLY A 1 203 ? -12.133 -20.984 -1.378 1 86.44 203 GLY A C 1
ATOM 1635 O O . GLY A 1 203 ? -11.508 -21.922 -1.853 1 86.44 203 GLY A O 1
ATOM 1636 N N . MET B 1 1 ? 26.422 32.344 18.797 1 43.19 1 MET B N 1
ATOM 1637 C CA . MET B 1 1 ? 25.703 32.219 17.531 1 43.19 1 MET B CA 1
ATOM 1638 C C . MET B 1 1 ? 25.016 30.859 17.422 1 43.19 1 MET B C 1
ATOM 1640 O O . MET B 1 1 ? 25.672 29.828 17.594 1 43.19 1 MET B O 1
ATOM 1644 N N . LYS B 1 2 ? 23.781 30.812 17.578 1 60.91 2 LYS B N 1
ATOM 1645 C CA . LYS B 1 2 ? 23.094 29.531 17.688 1 60.91 2 LYS B CA 1
ATOM 1646 C C . LYS B 1 2 ? 23.375 28.641 16.484 1 60.91 2 LYS B C 1
ATOM 1648 O O . LYS B 1 2 ? 23.266 29.062 15.344 1 60.91 2 LYS B O 1
ATOM 1653 N N . ARG B 1 3 ? 24.188 27.656 16.594 1 73.06 3 ARG B N 1
ATOM 1654 C CA . ARG B 1 3 ? 24.625 26.734 15.547 1 73.06 3 ARG B CA 1
ATOM 1655 C C . ARG B 1 3 ? 23.422 26.125 14.828 1 73.06 3 ARG B C 1
ATOM 1657 O O . ARG B 1 3 ? 22.484 25.656 15.461 1 73.06 3 ARG B O 1
ATOM 1664 N N . SER B 1 4 ? 23.422 26.484 13.633 1 84 4 SER B N 1
ATOM 1665 C CA . SER B 1 4 ? 22.375 25.953 12.781 1 84 4 SER B CA 1
ATOM 1666 C C . SER B 1 4 ? 22.375 24.422 12.797 1 84 4 SER B C 1
ATOM 1668 O O . SER B 1 4 ? 23.438 23.797 12.867 1 84 4 SER B O 1
ATOM 1670 N N . ILE B 1 5 ? 21.141 23.891 12.82 1 88.62 5 ILE B N 1
ATOM 1671 C CA . ILE B 1 5 ? 21.031 22.438 12.805 1 88.62 5 ILE B CA 1
ATOM 1672 C C . ILE B 1 5 ? 21.391 21.906 11.422 1 88.62 5 ILE B C 1
ATOM 1674 O O . ILE B 1 5 ? 21.609 20.703 11.258 1 88.62 5 ILE B O 1
ATOM 1678 N N . PHE B 1 6 ? 21.531 22.797 10.422 1 92.5 6 PHE B N 1
ATOM 1679 C CA . PHE B 1 6 ? 21.781 22.375 9.047 1 92.5 6 PHE B CA 1
ATOM 1680 C C . PHE B 1 6 ? 23.266 22.469 8.711 1 92.5 6 PHE B C 1
ATOM 1682 O O . PHE B 1 6 ? 23.938 23.422 9.117 1 92.5 6 PHE B O 1
ATOM 1689 N N . LYS B 1 7 ? 23.719 21.469 8.07 1 89.44 7 LYS B N 1
ATOM 1690 C CA . LYS B 1 7 ? 25.094 21.484 7.566 1 89.44 7 LYS B CA 1
ATOM 1691 C C . LYS B 1 7 ? 25.188 22.297 6.277 1 89.44 7 LYS B C 1
ATOM 1693 O O . LYS B 1 7 ? 24.297 22.266 5.441 1 89.44 7 LYS B O 1
ATOM 1698 N N . GLU B 1 8 ? 26.297 22.906 6.086 1 86 8 GLU B N 1
ATOM 1699 C CA . GLU B 1 8 ? 26.516 23.734 4.898 1 86 8 GLU B CA 1
ATOM 1700 C C . GLU B 1 8 ? 26.609 22.875 3.643 1 86 8 GLU B C 1
ATOM 1702 O O . GLU B 1 8 ? 27.203 21.797 3.664 1 86 8 GLU B O 1
ATOM 1707 N N . ASN B 1 9 ? 25.938 23.266 2.564 1 87.56 9 ASN B N 1
ATOM 1708 C CA . ASN B 1 9 ? 26.016 22.688 1.229 1 87.56 9 ASN B CA 1
ATOM 1709 C C . ASN B 1 9 ? 25.359 21.297 1.184 1 87.56 9 ASN B C 1
ATOM 1711 O O . ASN B 1 9 ? 25.766 20.453 0.385 1 87.56 9 ASN B O 1
ATOM 1715 N N . LYS B 1 10 ? 24.625 21.062 2.254 1 92.12 10 LYS B N 1
ATOM 1716 C CA . LYS B 1 10 ? 23.891 19.797 2.229 1 92.12 10 LYS B CA 1
ATOM 1717 C C . LYS B 1 10 ? 22.422 20.031 1.886 1 92.12 10 LYS B C 1
ATOM 1719 O O . LYS B 1 10 ? 21.781 20.953 2.418 1 92.12 10 LYS B O 1
ATOM 1724 N N . ARG B 1 11 ? 21.984 19.234 0.986 1 94.31 11 ARG B N 1
ATOM 1725 C CA . ARG B 1 11 ? 20.547 19.25 0.685 1 94.31 11 ARG B CA 1
ATOM 1726 C C . ARG B 1 11 ? 19.797 18.281 1.598 1 94.31 11 ARG B C 1
ATOM 1728 O O . ARG B 1 11 ? 20.281 17.188 1.886 1 94.31 11 ARG B O 1
ATOM 1735 N N . TYR B 1 12 ? 18.641 18.719 2.059 1 96.62 12 TYR B N 1
ATOM 1736 C CA . TYR B 1 12 ? 17.828 17.922 2.969 1 96.62 12 TYR B CA 1
ATOM 1737 C C . TYR B 1 12 ? 16.5 17.531 2.318 1 96.62 12 TYR B C 1
ATOM 1739 O O . TYR B 1 12 ? 15.898 18.344 1.604 1 96.62 12 TYR B O 1
ATOM 1747 N N . THR B 1 13 ? 16.078 16.281 2.566 1 97.25 13 THR B N 1
ATOM 1748 C CA . THR B 1 13 ? 14.742 15.82 2.221 1 97.25 13 THR B CA 1
ATOM 1749 C C . THR B 1 13 ? 13.906 15.602 3.479 1 97.25 13 THR B C 1
ATOM 1751 O O . THR B 1 13 ? 14.438 15.609 4.594 1 97.25 13 THR B O 1
ATOM 1754 N N . PHE B 1 14 ? 12.688 15.422 3.299 1 97.38 14 PHE B N 1
ATOM 1755 C CA . PHE B 1 14 ? 11.805 15.227 4.438 1 97.38 14 PHE B CA 1
ATOM 1756 C C . PHE B 1 14 ? 12.242 14.023 5.266 1 97.38 14 PHE B C 1
ATOM 1758 O O . PHE B 1 14 ? 12.117 14.031 6.492 1 97.38 14 PHE B O 1
ATOM 1765 N N . SER B 1 15 ? 12.742 13.023 4.621 1 94.44 15 SER B N 1
ATOM 1766 C CA . SER B 1 15 ? 13.203 11.828 5.32 1 94.44 15 SER B CA 1
ATOM 1767 C C . SER B 1 15 ? 14.375 12.148 6.238 1 94.44 15 SER B C 1
ATOM 1769 O O . SER B 1 15 ? 14.555 11.5 7.273 1 94.44 15 SER B O 1
ATOM 1771 N N . ASP B 1 16 ? 15.172 13.125 5.844 1 96.31 16 ASP B N 1
ATOM 1772 C CA . ASP B 1 16 ? 16.297 13.523 6.676 1 96.31 16 ASP B CA 1
ATOM 1773 C C . ASP B 1 16 ? 15.828 14.047 8.031 1 96.31 16 ASP B C 1
ATOM 1775 O O . ASP B 1 16 ? 16.5 13.852 9.047 1 96.31 16 ASP B O 1
ATOM 1779 N N . TYR B 1 17 ? 14.734 14.703 8.039 1 97 17 TYR B N 1
ATOM 1780 C CA . TYR B 1 17 ? 14.211 15.258 9.273 1 97 17 TYR B CA 1
ATOM 1781 C C . TYR B 1 17 ? 13.781 14.148 10.234 1 97 17 TYR B C 1
ATOM 1783 O O . TYR B 1 17 ? 13.867 14.305 11.453 1 97 17 TYR B O 1
ATOM 1791 N N . PHE B 1 18 ? 13.344 13.031 9.695 1 95.94 18 PHE B N 1
ATOM 1792 C CA . PHE B 1 18 ? 13.031 11.867 10.516 1 95.94 18 PHE B CA 1
ATOM 1793 C C . PHE B 1 18 ? 14.258 11.398 11.281 1 95.94 18 PHE B C 1
ATOM 1795 O O . PHE B 1 18 ? 14.148 10.945 12.422 1 95.94 18 PHE B O 1
ATOM 1802 N N . ASP B 1 19 ? 15.375 11.547 10.672 1 93.75 19 ASP B N 1
ATOM 1803 C CA . ASP B 1 19 ? 16.609 11 11.234 1 93.75 19 ASP B CA 1
ATOM 1804 C C . ASP B 1 19 ? 17.281 12.016 12.148 1 93.75 19 ASP B C 1
ATOM 1806 O O . ASP B 1 19 ? 18.281 11.695 12.797 1 93.75 19 ASP B O 1
ATOM 1810 N N . MET B 1 20 ? 16.766 13.211 12.25 1 93.19 20 MET B N 1
ATOM 1811 C CA . MET B 1 20 ? 17.375 14.242 13.094 1 93.19 20 MET B CA 1
ATOM 1812 C C . MET B 1 20 ? 17.141 13.945 14.57 1 93.19 20 MET B C 1
ATOM 1814 O O . MET B 1 20 ? 16.062 13.484 14.953 1 93.19 20 MET B O 1
ATOM 1818 N N . THR B 1 21 ? 18.078 14.289 15.336 1 91.25 21 THR B N 1
ATOM 1819 C CA . THR B 1 21 ? 17.969 14.07 16.781 1 91.25 21 THR B CA 1
ATOM 1820 C C . THR B 1 21 ? 17.578 15.367 17.484 1 91.25 21 THR B C 1
ATOM 1822 O O . THR B 1 21 ? 17.219 15.344 18.672 1 91.25 21 THR B O 1
ATOM 1825 N N . ALA B 1 22 ? 17.703 16.453 16.734 1 93.19 22 ALA B N 1
ATOM 1826 C CA . ALA B 1 22 ? 17.297 17.734 17.312 1 93.19 22 ALA B CA 1
ATOM 1827 C C . ALA B 1 22 ? 15.828 17.719 17.688 1 93.19 22 ALA B C 1
ATOM 1829 O O . ALA B 1 22 ? 15 17.125 17 1 93.19 22 ALA B O 1
ATOM 1830 N N . PRO B 1 23 ? 15.547 18.422 18.812 1 94.44 23 PRO B N 1
ATOM 1831 C CA . PRO B 1 23 ? 14.133 18.516 19.172 1 94.44 23 PRO B CA 1
ATOM 1832 C C . PRO B 1 23 ? 13.32 19.297 18.141 1 94.44 23 PRO B C 1
ATOM 1834 O O . PRO B 1 23 ? 13.859 20.156 17.438 1 94.44 23 PRO B O 1
ATOM 1837 N N . THR B 1 24 ? 12.031 19.031 18.109 1 96.88 24 THR B N 1
ATOM 1838 C CA . THR B 1 24 ? 11.141 19.594 17.094 1 96.88 24 THR B CA 1
ATOM 1839 C C . THR B 1 24 ? 11.148 21.125 17.172 1 96.88 24 THR B C 1
ATOM 1841 O O . THR B 1 24 ? 11.148 21.797 16.141 1 96.88 24 THR B O 1
ATOM 1844 N N . ASP B 1 25 ? 11.156 21.672 18.375 1 97.06 25 ASP B N 1
ATOM 1845 C CA . ASP B 1 25 ? 11.094 23.125 18.531 1 97.06 25 ASP B CA 1
ATOM 1846 C C . ASP B 1 25 ? 12.32 23.797 17.922 1 97.06 25 ASP B C 1
ATOM 1848 O O . ASP B 1 25 ? 12.211 24.875 17.328 1 97.06 25 ASP B O 1
ATOM 1852 N N . GLU B 1 26 ? 13.461 23.156 17.969 1 96.81 26 GLU B N 1
ATOM 1853 C CA . GLU B 1 26 ? 14.664 23.703 17.375 1 96.81 26 GLU B CA 1
ATOM 1854 C C . GLU B 1 26 ? 14.625 23.594 15.852 1 96.81 26 GLU B C 1
ATOM 1856 O O . GLU B 1 26 ? 15.062 24.5 15.141 1 96.81 26 GLU B O 1
ATOM 1861 N N . ILE B 1 27 ? 14.078 22.5 15.414 1 97.31 27 ILE B N 1
ATOM 1862 C CA . ILE B 1 27 ? 13.984 22.281 13.969 1 97.31 27 ILE B CA 1
ATOM 1863 C C . ILE B 1 27 ? 13.086 23.344 13.344 1 97.31 27 ILE B C 1
ATOM 1865 O O . ILE B 1 27 ? 13.477 24.016 12.383 1 97.31 27 ILE B O 1
ATOM 1869 N N . VAL B 1 28 ? 11.93 23.547 13.922 1 98.31 28 VAL B N 1
ATOM 1870 C CA . VAL B 1 28 ? 10.969 24.438 13.281 1 98.31 28 VAL B CA 1
ATOM 1871 C C . VAL B 1 28 ? 11.406 25.891 13.453 1 98.31 28 VAL B C 1
ATOM 1873 O O . VAL B 1 28 ? 11.109 26.734 12.609 1 98.31 28 VAL B O 1
ATOM 1876 N N . ALA B 1 29 ? 12.188 26.219 14.492 1 97.88 29 ALA B N 1
ATOM 1877 C CA . ALA B 1 29 ? 12.688 27.562 14.742 1 97.88 29 ALA B CA 1
ATOM 1878 C C . ALA B 1 29 ? 13.625 28.016 13.625 1 97.88 29 ALA B C 1
ATOM 1880 O O . ALA B 1 29 ? 13.688 29.203 13.297 1 97.88 29 ALA B O 1
ATOM 1881 N N . GLU B 1 30 ? 14.289 27.062 13.055 1 96.81 30 GLU B N 1
ATOM 1882 C CA . GLU B 1 30 ? 15.188 27.375 11.945 1 96.81 30 GLU B CA 1
ATOM 1883 C C . GLU B 1 30 ? 14.414 27.984 10.773 1 96.81 30 GLU B C 1
ATOM 1885 O O . GLU B 1 30 ? 15 28.672 9.938 1 96.81 30 GLU B O 1
ATOM 1890 N N . PHE B 1 31 ? 13.133 27.75 10.789 1 97.5 31 PHE B N 1
ATOM 1891 C CA . PHE B 1 31 ? 12.312 28.234 9.68 1 97.5 31 PHE B CA 1
ATOM 1892 C C . PHE B 1 31 ? 11.406 29.375 10.141 1 97.5 31 PHE B C 1
ATOM 1894 O O . PHE B 1 31 ? 10.539 29.828 9.383 1 97.5 31 PHE B O 1
ATOM 1901 N N . GLY B 1 32 ? 11.562 29.766 11.367 1 97.81 32 GLY B N 1
ATOM 1902 C CA . GLY B 1 32 ? 10.805 30.906 11.875 1 97.81 32 GLY B CA 1
ATOM 1903 C C . GLY B 1 32 ? 9.477 30.516 12.492 1 97.81 32 GLY B C 1
ATOM 1904 O O . GLY B 1 32 ? 8.586 31.344 12.648 1 97.81 32 GLY B O 1
ATOM 1905 N N . TYR B 1 33 ? 9.305 29.25 12.805 1 98.56 33 TYR B N 1
ATOM 1906 C CA . TYR B 1 33 ? 8.078 28.766 13.422 1 98.56 33 TYR B CA 1
ATOM 1907 C C . TYR B 1 33 ? 8.305 28.453 14.898 1 98.56 33 TYR B C 1
ATOM 1909 O O . TYR B 1 33 ? 9.445 28.25 15.328 1 98.56 33 TYR B O 1
ATOM 1917 N N . SER B 1 34 ? 7.242 28.406 15.656 1 98.75 34 SER B N 1
ATOM 1918 C CA . SER B 1 34 ? 7.273 27.922 17.031 1 98.75 34 SER B CA 1
ATOM 1919 C C . SER B 1 34 ? 6.586 26.578 17.172 1 98.75 34 SER B C 1
ATOM 1921 O O . SER B 1 34 ? 5.922 26.109 16.234 1 98.75 34 SER B O 1
ATOM 1923 N N . PHE B 1 35 ? 6.812 25.953 18.344 1 98.5 35 PHE B N 1
ATOM 1924 C CA . PHE B 1 35 ? 6.285 24.609 18.547 1 98.5 35 PHE B CA 1
ATOM 1925 C C . PHE B 1 35 ? 5.801 24.438 19.969 1 98.5 35 PHE B C 1
ATOM 1927 O O . PHE B 1 35 ? 6.391 24.969 20.906 1 98.5 35 PHE B O 1
ATOM 1934 N N . GLY B 1 36 ? 4.762 23.625 20.109 1 98.19 36 GLY B N 1
ATOM 1935 C CA . GLY B 1 36 ? 4.293 23.203 21.422 1 98.19 36 GLY B CA 1
ATOM 1936 C C . GLY B 1 36 ? 3.393 21.984 21.375 1 98.19 36 GLY B C 1
ATOM 1937 O O . GLY B 1 36 ? 2.84 21.656 20.328 1 98.19 36 GLY B O 1
ATOM 1938 N N . MET B 1 37 ? 3.342 21.219 22.5 1 97.12 37 MET B N 1
ATOM 1939 C CA . MET B 1 37 ? 2.322 20.188 22.688 1 97.12 37 MET B CA 1
ATOM 1940 C C . MET B 1 37 ? 1.068 20.781 23.328 1 97.12 37 MET B C 1
ATOM 1942 O O . MET B 1 37 ? 1.146 21.438 24.359 1 97.12 37 MET B O 1
ATOM 1946 N N . GLU B 1 38 ? -0.039 20.531 22.625 1 97.88 38 GLU B N 1
ATOM 1947 C CA . GLU B 1 38 ? -1.265 21.203 23.047 1 97.88 38 GLU B CA 1
ATOM 1948 C C . GLU B 1 38 ? -2.475 20.281 22.891 1 97.88 38 GLU B C 1
ATOM 1950 O O . GLU B 1 38 ? -2.443 19.344 22.094 1 97.88 38 GLU B O 1
ATOM 1955 N N . MET B 1 39 ? -3.445 20.5 23.812 1 97.62 39 MET B N 1
ATOM 1956 C CA . MET B 1 39 ? -4.746 19.891 23.562 1 97.62 39 MET B CA 1
ATOM 1957 C C . MET B 1 39 ? -5.477 20.609 22.438 1 97.62 39 MET B C 1
ATOM 1959 O O . MET B 1 39 ? -6.027 21.703 22.641 1 97.62 39 MET B O 1
ATOM 1963 N N . LEU B 1 40 ? -5.461 20 21.297 1 97.56 40 LEU B N 1
ATOM 1964 C CA . LEU B 1 40 ? -6.059 20.625 20.125 1 97.56 40 LEU B CA 1
ATOM 1965 C C . LEU B 1 40 ? -7.543 20.297 20.031 1 97.56 40 LEU B C 1
ATOM 1967 O O . LEU B 1 40 ? -7.965 19.188 20.391 1 97.56 40 LEU B O 1
ATOM 1971 N N . GLU B 1 41 ? -8.297 21.266 19.656 1 96.12 41 GLU B N 1
ATOM 1972 C CA . GLU B 1 41 ? -9.664 21 19.219 1 96.12 41 GLU B CA 1
ATOM 1973 C C . GLU B 1 41 ? -9.719 20.641 17.734 1 96.12 41 GLU B C 1
ATOM 1975 O O . GLU B 1 41 ? -9.93 21.516 16.891 1 96.12 41 GLU B O 1
ATOM 1980 N N . LEU B 1 42 ? -9.609 19.375 17.5 1 96.94 42 LEU B N 1
ATOM 1981 C CA . LEU B 1 42 ? -9.594 18.906 16.109 1 96.94 42 LEU B CA 1
ATOM 1982 C C . LEU B 1 42 ? -11.008 18.844 15.547 1 96.94 42 LEU B C 1
ATOM 1984 O O . LEU B 1 42 ? -11.945 18.469 16.25 1 96.94 42 LEU B O 1
ATOM 1988 N N . PRO B 1 43 ? -11.133 19.266 14.273 1 96.44 43 PRO B N 1
ATOM 1989 C CA . PRO B 1 43 ? -12.453 19.094 13.656 1 96.44 43 PRO B CA 1
ATOM 1990 C C . PRO B 1 43 ? -12.953 17.656 13.695 1 96.44 43 PRO B C 1
ATOM 1992 O O . PRO B 1 43 ? -12.164 16.719 13.523 1 96.44 43 PRO B O 1
ATOM 1995 N N . GLN B 1 44 ? -14.227 17.484 14.031 1 95.88 44 GLN B N 1
ATOM 1996 C CA . GLN B 1 44 ? -14.844 16.172 14.055 1 95.88 44 GLN B CA 1
ATOM 1997 C C . GLN B 1 44 ? -16.266 16.219 13.508 1 95.88 44 GLN B C 1
ATOM 1999 O O . GLN B 1 44 ? -16.984 17.203 13.703 1 95.88 44 GLN B O 1
ATOM 2004 N N . VAL B 1 45 ? -16.609 15.203 12.844 1 94.88 45 VAL B N 1
ATOM 2005 C CA . VAL B 1 45 ? -18.016 15.062 12.461 1 94.88 45 VAL B CA 1
ATOM 2006 C C . VAL B 1 45 ? -18.766 14.297 13.539 1 94.88 45 VAL B C 1
ATOM 2008 O O . VAL B 1 45 ? -18.297 13.281 14.055 1 94.88 45 VAL B O 1
ATOM 2011 N N . ALA B 1 46 ? -19.891 14.773 13.945 1 89.12 46 ALA B N 1
ATOM 2012 C CA . ALA B 1 46 ? -20.656 14.211 15.055 1 89.12 46 ALA B CA 1
ATOM 2013 C C . ALA B 1 46 ? -21.188 12.828 14.703 1 89.12 46 ALA B C 1
ATOM 2015 O O . ALA B 1 46 ? -21.203 11.922 15.547 1 89.12 46 ALA B O 1
ATOM 2016 N N . HIS B 1 47 ? -21.641 12.672 13.484 1 89.5 47 HIS B N 1
ATOM 2017 C CA . HIS B 1 47 ? -22.203 11.398 13.055 1 89.5 47 HIS B CA 1
ATOM 2018 C C . HIS B 1 47 ? -21.562 10.922 11.758 1 89.5 47 HIS B C 1
ATOM 2020 O O . HIS B 1 47 ? -22.203 10.969 10.695 1 89.5 47 HIS B O 1
ATOM 2026 N N . PRO B 1 48 ? -20.328 10.438 11.977 1 90.88 48 PRO B N 1
ATOM 2027 C CA . PRO B 1 48 ? -19.734 9.914 10.742 1 90.88 48 PRO B CA 1
ATOM 2028 C C . PRO B 1 48 ? -20.5 8.719 10.18 1 90.88 48 PRO B C 1
ATOM 2030 O O . PRO B 1 48 ? -21.219 8.039 10.914 1 90.88 48 PRO B O 1
ATOM 2033 N N . ASN B 1 49 ? -20.438 8.523 8.883 1 94.81 49 ASN B N 1
ATOM 2034 C CA . ASN B 1 49 ? -21.109 7.414 8.211 1 94.81 49 ASN B CA 1
ATOM 2035 C C . ASN B 1 49 ? -20.922 6.102 8.961 1 94.81 49 ASN B C 1
ATOM 2037 O O . ASN B 1 49 ? -19.828 5.535 8.969 1 94.81 49 ASN B O 1
ATOM 2041 N N . PRO B 1 50 ? -21.969 5.629 9.539 1 94.94 50 PRO B N 1
ATOM 2042 C CA . PRO B 1 50 ? -21.844 4.434 10.383 1 94.94 50 PRO B CA 1
ATOM 2043 C C . PRO B 1 50 ? -21.406 3.203 9.586 1 94.94 50 PRO B C 1
ATOM 2045 O O . PRO B 1 50 ? -20.719 2.336 10.117 1 94.94 50 PRO B O 1
ATOM 2048 N N . GLU B 1 51 ? -21.828 3.111 8.359 1 94.19 51 GLU B N 1
ATOM 2049 C CA . GLU B 1 51 ? -21.438 1.973 7.535 1 94.19 51 GLU B CA 1
ATOM 2050 C C . GLU B 1 51 ? -19.938 1.953 7.293 1 94.19 51 GLU B C 1
ATOM 2052 O O . GLU B 1 51 ? -19.312 0.886 7.27 1 94.19 51 GLU B O 1
ATOM 2057 N N . ALA B 1 52 ? -19.422 3.15 7.113 1 94.69 52 ALA B N 1
ATOM 2058 C CA . ALA B 1 52 ? -17.969 3.258 6.914 1 94.69 52 ALA B CA 1
ATOM 2059 C C . ALA B 1 52 ? -17.219 2.791 8.148 1 94.69 52 ALA B C 1
ATOM 2061 O O . ALA B 1 52 ? -16.25 2.021 8.039 1 94.69 52 ALA B O 1
ATOM 2062 N N . VAL B 1 53 ? -17.672 3.24 9.234 1 96.06 53 VAL B N 1
ATOM 2063 C CA . VAL B 1 53 ? -17.031 2.869 10.492 1 96.06 53 VAL B CA 1
ATOM 2064 C C . VAL B 1 53 ? -17.141 1.361 10.711 1 96.06 53 VAL B C 1
ATOM 2066 O O . VAL B 1 53 ? -16.188 0.712 11.133 1 96.06 53 VAL B O 1
ATOM 2069 N N . GLN B 1 54 ? -18.266 0.806 10.398 1 95.25 54 GLN B N 1
ATOM 2070 C CA . GLN B 1 54 ? -18.484 -0.63 10.539 1 95.25 54 GLN B CA 1
ATOM 2071 C C . GLN B 1 54 ? -17.547 -1.418 9.633 1 95.25 54 GLN B C 1
ATOM 2073 O O . GLN B 1 54 ? -16.969 -2.428 10.047 1 95.25 54 GLN B O 1
ATOM 2078 N N . ARG B 1 55 ? -17.438 -0.96 8.422 1 93.69 55 ARG B N 1
ATOM 2079 C CA . ARG B 1 55 ? -16.547 -1.627 7.48 1 93.69 55 ARG B CA 1
ATOM 2080 C C . ARG B 1 55 ? -15.102 -1.609 7.98 1 93.69 55 ARG B C 1
ATOM 2082 O O . ARG B 1 55 ? -14.398 -2.617 7.891 1 93.69 55 ARG B O 1
ATOM 2089 N N . LEU B 1 56 ? -14.664 -0.492 8.5 1 96.25 56 LEU B N 1
ATOM 2090 C CA . LEU B 1 56 ? -13.305 -0.37 9.023 1 96.25 56 LEU B CA 1
ATOM 2091 C C . LEU B 1 56 ? -13.109 -1.279 10.227 1 96.25 56 LEU B C 1
ATOM 2093 O O . LEU B 1 56 ? -12.086 -1.96 10.336 1 96.25 56 LEU B O 1
ATOM 2097 N N . ASN B 1 57 ? -14.078 -1.28 11.047 1 96.12 57 ASN B N 1
ATOM 2098 C CA . ASN B 1 57 ? -13.969 -2.135 12.227 1 96.12 57 ASN B CA 1
ATOM 2099 C C . ASN B 1 57 ? -13.93 -3.611 11.852 1 96.12 57 ASN B C 1
ATOM 2101 O O . ASN B 1 57 ? -13.156 -4.383 12.422 1 96.12 57 ASN B O 1
ATOM 2105 N N . GLU B 1 58 ? -14.773 -4.008 10.953 1 94.62 58 GLU B N 1
ATOM 2106 C CA . GLU B 1 58 ? -14.742 -5.391 10.484 1 94.62 58 GLU B CA 1
ATOM 2107 C C . GLU B 1 58 ? -13.367 -5.746 9.914 1 94.62 58 GLU B C 1
ATOM 2109 O O . GLU B 1 58 ? -12.844 -6.828 10.188 1 94.62 58 GLU B O 1
ATOM 2114 N N . LEU B 1 59 ? -12.867 -4.844 9.148 1 94.31 59 LEU B N 1
ATOM 2115 C CA . LEU B 1 59 ? -11.539 -5.047 8.586 1 94.31 59 LEU B CA 1
ATOM 2116 C C . LEU B 1 59 ? -10.5 -5.227 9.688 1 94.31 59 LEU B C 1
ATOM 2118 O O . LEU B 1 59 ? -9.766 -6.223 9.703 1 94.31 59 LEU B O 1
ATOM 2122 N N . TYR B 1 60 ? -10.484 -4.34 10.633 1 95.38 60 TYR B N 1
ATOM 2123 C CA . TYR B 1 60 ? -9.406 -4.277 11.609 1 95.38 60 TYR B CA 1
ATOM 2124 C C . TYR B 1 60 ? -9.523 -5.402 12.633 1 95.38 60 TYR B C 1
ATOM 2126 O O . TYR B 1 60 ? -8.516 -5.918 13.117 1 95.38 60 TYR B O 1
ATOM 2134 N N . TYR B 1 61 ? -10.773 -5.859 12.938 1 94 61 TYR B N 1
ATOM 2135 C CA . TYR B 1 61 ? -10.961 -6.879 13.961 1 94 61 TYR B CA 1
ATOM 2136 C C . TYR B 1 61 ? -11.008 -8.273 13.344 1 94 61 TYR B C 1
ATOM 2138 O O . TYR B 1 61 ? -10.477 -9.227 13.906 1 94 61 TYR B O 1
ATOM 2146 N N . ALA B 1 62 ? -11.531 -8.398 12.18 1 92 62 ALA B N 1
ATOM 2147 C CA . ALA B 1 62 ? -11.859 -9.734 11.688 1 92 62 ALA B CA 1
ATOM 2148 C C . ALA B 1 62 ? -10.938 -10.141 10.547 1 92 62 ALA B C 1
ATOM 2150 O O . ALA B 1 62 ? -10.664 -11.328 10.352 1 92 62 ALA B O 1
ATOM 2151 N N . ILE B 1 63 ? -10.43 -9.219 9.797 1 92.56 63 ILE B N 1
ATOM 2152 C CA . ILE B 1 63 ? -9.719 -9.562 8.57 1 92.56 63 ILE B CA 1
ATOM 2153 C C . ILE B 1 63 ? -8.211 -9.43 8.797 1 92.56 63 ILE B C 1
ATOM 2155 O O . ILE B 1 63 ? -7.445 -10.312 8.414 1 92.56 63 ILE B O 1
ATOM 2159 N N . LEU B 1 64 ? -7.777 -8.438 9.508 1 92.62 64 LEU B N 1
ATOM 2160 C CA . LEU B 1 64 ? -6.367 -8.094 9.656 1 92.62 64 LEU B CA 1
ATOM 2161 C C . LEU B 1 64 ? -5.594 -9.219 10.328 1 92.62 64 LEU B C 1
ATOM 2163 O O . LEU B 1 64 ? -4.434 -9.469 9.992 1 92.62 64 LEU B O 1
ATOM 2167 N N . PRO B 1 65 ? -6.242 -9.945 11.211 1 91.56 65 PRO B N 1
ATOM 2168 C CA . PRO B 1 65 ? -5.488 -11.016 11.867 1 91.56 65 PRO B CA 1
ATOM 2169 C C . PRO B 1 65 ? -4.984 -12.07 10.875 1 91.56 65 PRO B C 1
ATOM 2171 O O . PRO B 1 65 ? -4.078 -12.844 11.203 1 91.56 65 PRO B O 1
ATOM 2174 N N . ARG B 1 66 ? -5.512 -12.133 9.656 1 93.69 66 ARG B N 1
ATOM 2175 C CA . ARG B 1 66 ? -5.113 -13.117 8.664 1 93.69 66 ARG 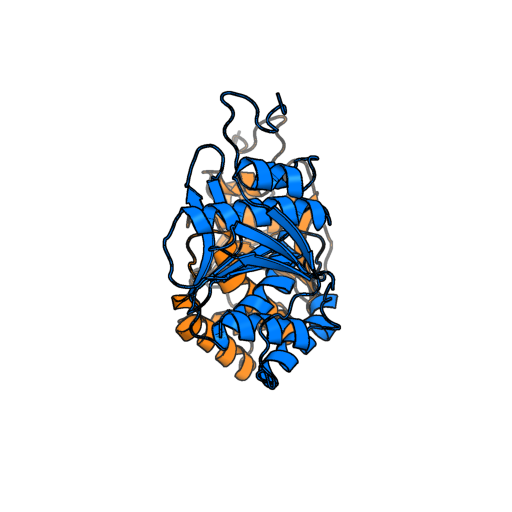B CA 1
ATOM 2176 C C . ARG B 1 66 ? -4.121 -12.523 7.668 1 93.69 66 ARG B C 1
ATOM 2178 O O . ARG B 1 66 ? -3.674 -13.211 6.746 1 93.69 66 ARG B O 1
ATOM 2185 N N . ILE B 1 67 ? -3.812 -11.297 7.91 1 92.75 67 ILE B N 1
ATOM 2186 C CA . ILE B 1 67 ? -2.859 -10.594 7.055 1 92.75 67 ILE B CA 1
ATOM 2187 C C . ILE B 1 67 ? -1.596 -10.273 7.848 1 92.75 67 ILE B C 1
ATOM 2189 O O . ILE B 1 67 ? -1.664 -9.664 8.914 1 92.75 67 ILE B O 1
ATOM 2193 N N . SER B 1 68 ? -0.425 -10.68 7.348 1 88.19 68 SER B N 1
ATOM 2194 C CA . SER B 1 68 ? 0.841 -10.359 7.996 1 88.19 68 SER B CA 1
ATOM 2195 C C . SER B 1 68 ? 1.181 -8.875 7.844 1 88.19 68 SER B C 1
ATOM 2197 O O . SER B 1 68 ? 1.435 -8.406 6.734 1 88.19 68 SER B O 1
ATOM 2199 N N . LEU B 1 69 ? 1.287 -8.156 8.945 1 84.62 69 LEU B N 1
ATOM 2200 C CA . LEU B 1 69 ? 1.541 -6.723 8.93 1 84.62 69 LEU B CA 1
ATOM 2201 C C . LEU B 1 69 ? 2.975 -6.422 9.359 1 84.62 69 LEU B C 1
ATOM 2203 O O . LEU B 1 69 ? 3.25 -5.355 9.914 1 84.62 69 LEU B O 1
ATOM 2207 N N . THR B 1 70 ? 3.865 -7.219 9.008 1 83.75 70 THR B N 1
ATOM 2208 C CA . THR B 1 70 ? 5.238 -7.102 9.484 1 83.75 70 THR B CA 1
ATOM 2209 C C . THR B 1 70 ? 6.031 -6.133 8.617 1 83.75 70 THR B C 1
ATOM 2211 O O . THR B 1 70 ? 7.07 -5.617 9.039 1 83.75 70 THR B O 1
ATOM 2214 N N . SER B 1 71 ? 5.535 -5.863 7.477 1 86.44 71 SER B N 1
ATOM 2215 C CA . SER B 1 71 ? 6.254 -4.961 6.586 1 86.44 71 SER B CA 1
ATOM 2216 C C . SER B 1 71 ? 5.586 -3.59 6.531 1 86.44 71 SER B C 1
ATOM 2218 O O . SER B 1 71 ? 4.387 -3.467 6.781 1 86.44 71 SER B O 1
ATOM 2220 N N . GLU B 1 72 ? 6.422 -2.555 6.223 1 86.5 72 GLU B N 1
ATOM 2221 C CA . GLU B 1 72 ? 5.906 -1.208 5.996 1 86.5 72 GLU B CA 1
ATOM 2222 C C . GLU B 1 72 ? 4.867 -1.195 4.875 1 86.5 72 GLU B C 1
ATOM 2224 O O . GLU B 1 72 ? 3.844 -0.518 4.98 1 86.5 72 GLU B O 1
ATOM 2229 N N . MET B 1 73 ? 5.082 -1.984 3.965 1 88.88 73 MET B N 1
ATOM 2230 C CA . MET B 1 73 ? 4.18 -2.059 2.82 1 88.88 73 MET B CA 1
ATOM 2231 C C . MET B 1 73 ? 2.828 -2.631 3.23 1 88.88 73 MET B C 1
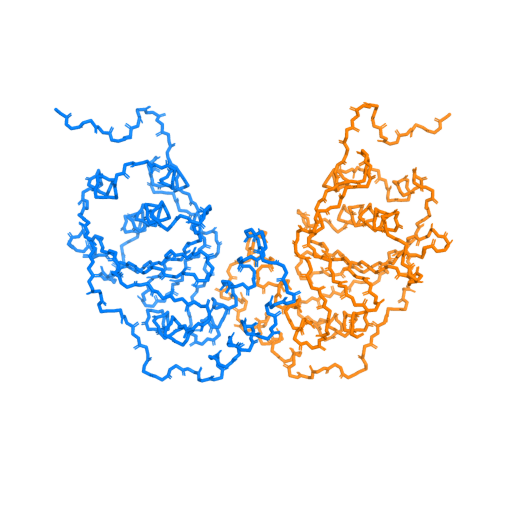ATOM 2233 O O . MET B 1 73 ? 1.782 -2.092 2.863 1 88.88 73 MET B O 1
ATOM 2237 N N . ALA B 1 74 ? 2.865 -3.674 3.984 1 92.38 74 ALA B N 1
ATOM 2238 C CA . ALA B 1 74 ? 1.63 -4.305 4.445 1 92.38 74 ALA B CA 1
ATOM 2239 C C . ALA B 1 74 ? 0.815 -3.348 5.312 1 92.38 74 ALA B C 1
ATOM 2241 O O . ALA B 1 74 ? -0.407 -3.262 5.172 1 92.38 74 ALA B O 1
ATOM 2242 N N . LYS B 1 75 ? 1.49 -2.619 6.156 1 92.12 75 LYS B N 1
ATOM 2243 C CA . LYS B 1 75 ? 0.814 -1.672 7.039 1 92.12 75 LYS B CA 1
ATOM 2244 C C . LYS B 1 75 ? 0.151 -0.554 6.238 1 92.12 75 LYS B C 1
ATOM 2246 O O . LYS B 1 75 ? -0.994 -0.186 6.508 1 92.12 75 LYS B O 1
ATOM 2251 N N . ARG B 1 76 ? 0.845 -0.067 5.301 1 93.5 76 ARG B N 1
ATOM 2252 C CA . ARG B 1 76 ? 0.285 0.983 4.457 1 93.5 76 ARG B CA 1
ATOM 2253 C C . ARG B 1 76 ? -0.928 0.476 3.686 1 93.5 76 ARG B C 1
ATOM 2255 O O . ARG B 1 76 ? -1.972 1.132 3.656 1 93.5 76 ARG B O 1
ATOM 2262 N N . GLU B 1 77 ? -0.857 -0.706 3.201 1 95.88 77 GLU B N 1
ATOM 2263 C CA . GLU B 1 77 ? -1.873 -1.247 2.303 1 95.88 77 GLU B CA 1
ATOM 2264 C C . GLU B 1 77 ? -3.129 -1.652 3.068 1 95.88 77 GLU B C 1
ATOM 2266 O O . GLU B 1 77 ? -4.246 -1.469 2.582 1 95.88 77 GLU B O 1
ATOM 2271 N N . PHE B 1 78 ? -2.904 -2.137 4.246 1 95.69 78 PHE B N 1
ATOM 2272 C CA . PHE B 1 78 ? -4.043 -2.84 4.824 1 95.69 78 PHE B CA 1
ATOM 2273 C C . PHE B 1 78 ? -4.477 -2.189 6.133 1 95.69 78 PHE B C 1
ATOM 2275 O O . PHE B 1 78 ? -5.562 -2.475 6.645 1 95.69 78 PHE B O 1
ATOM 2282 N N . LEU B 1 79 ? -3.664 -1.338 6.609 1 94.25 79 LEU B N 1
ATOM 2283 C CA . LEU B 1 79 ? -4.055 -0.637 7.828 1 94.25 79 LEU B CA 1
ATOM 2284 C C . LEU B 1 79 ? -4.367 0.827 7.535 1 94.25 79 LEU B C 1
ATOM 2286 O O . LEU B 1 79 ? -5.43 1.326 7.914 1 94.25 79 LEU B O 1
ATOM 2290 N N . ILE B 1 80 ? -3.584 1.519 6.77 1 96.31 80 ILE B N 1
ATOM 2291 C CA . ILE B 1 80 ? -3.691 2.961 6.578 1 96.31 80 ILE B CA 1
ATOM 2292 C C . ILE B 1 80 ? -4.547 3.256 5.348 1 96.31 80 ILE B C 1
ATOM 2294 O O . ILE B 1 80 ? -5.527 4 5.434 1 96.31 80 ILE B O 1
ATOM 2298 N N . ALA B 1 81 ? -4.246 2.621 4.27 1 96.75 81 ALA B N 1
ATOM 2299 C CA . ALA B 1 81 ? -4.891 2.91 2.992 1 96.75 81 ALA B CA 1
ATOM 2300 C C . ALA B 1 81 ? -6.398 2.676 3.074 1 96.75 81 ALA B C 1
ATOM 2302 O O . ALA B 1 81 ? -7.18 3.443 2.51 1 96.75 81 ALA B O 1
ATOM 2303 N N . PRO B 1 82 ? -6.875 1.644 3.77 1 96.5 82 PRO B N 1
ATOM 2304 C CA . PRO B 1 82 ? -8.328 1.468 3.873 1 96.5 82 PRO B CA 1
ATOM 2305 C C . PRO B 1 82 ? -9.016 2.658 4.531 1 96.5 82 PRO B C 1
ATOM 2307 O O . PRO B 1 82 ? -10.141 3.012 4.156 1 96.5 82 PRO B O 1
ATOM 2310 N N . LEU B 1 83 ? -8.375 3.176 5.5 1 96.94 83 LEU B N 1
ATOM 2311 C CA . LEU B 1 83 ? -8.93 4.359 6.148 1 96.94 83 LEU B CA 1
ATOM 2312 C C . LEU B 1 83 ? -8.977 5.535 5.18 1 96.94 83 LEU B C 1
ATOM 2314 O O . LEU B 1 83 ? -9.992 6.227 5.078 1 96.94 83 LEU B O 1
ATOM 2318 N N . ILE B 1 84 ? -7.914 5.781 4.418 1 96.88 84 ILE B N 1
ATOM 2319 C CA . ILE B 1 84 ? -7.844 6.848 3.426 1 96.88 84 ILE B CA 1
ATOM 2320 C C . ILE B 1 84 ? -8.906 6.629 2.352 1 96.88 84 ILE B C 1
ATOM 2322 O O . ILE B 1 84 ? -9.531 7.582 1.886 1 96.88 84 ILE B O 1
ATOM 2326 N N . LEU B 1 85 ? -9.086 5.418 2.002 1 95.88 85 LEU B N 1
ATOM 2327 C CA . LEU B 1 85 ? -10.086 5.074 0.991 1 95.88 85 LEU B CA 1
ATOM 2328 C C . LEU B 1 85 ? -11.492 5.414 1.475 1 95.88 85 LEU B C 1
ATOM 2330 O O . LEU B 1 85 ? -12.305 5.922 0.706 1 95.88 85 LEU B O 1
ATOM 2334 N N . GLU B 1 86 ? -11.789 5.07 2.725 1 95.44 86 GLU B N 1
ATOM 2335 C CA . GLU B 1 86 ? -13.102 5.414 3.271 1 95.44 86 GLU B CA 1
ATOM 2336 C C . GLU B 1 86 ? -13.312 6.926 3.287 1 95.44 86 GLU B C 1
ATOM 2338 O O . GLU B 1 86 ? -14.43 7.402 3.072 1 95.44 86 GLU B O 1
ATOM 2343 N N . ILE B 1 87 ? -12.234 7.656 3.553 1 96.12 87 ILE B N 1
ATOM 2344 C CA . ILE B 1 87 ? -12.312 9.109 3.49 1 96.12 87 ILE B CA 1
ATOM 2345 C C . ILE B 1 87 ? -12.648 9.547 2.066 1 96.12 87 ILE B C 1
ATOM 2347 O O . ILE B 1 87 ? -13.547 10.367 1.857 1 96.12 87 ILE B O 1
ATOM 2351 N N . ALA B 1 88 ? -11.961 8.992 1.134 1 95 88 ALA B N 1
ATOM 2352 C CA . ALA B 1 88 ? -12.195 9.32 -0.27 1 95 88 ALA B CA 1
ATOM 2353 C C . ALA B 1 88 ? -13.625 8.984 -0.683 1 95 88 ALA B C 1
ATOM 2355 O O . ALA B 1 88 ? -14.227 9.703 -1.481 1 95 88 ALA B O 1
ATOM 2356 N N . ARG B 1 89 ? -14.125 7.926 -0.141 1 93.81 89 ARG B N 1
ATOM 2357 C CA . ARG B 1 89 ? -15.477 7.477 -0.463 1 93.81 89 ARG B CA 1
ATOM 2358 C C . ARG B 1 89 ? -16.516 8.445 0.084 1 93.81 89 ARG B C 1
ATOM 2360 O O . ARG B 1 89 ? -17.594 8.617 -0.513 1 93.81 89 ARG B O 1
ATOM 2367 N N . ASN B 1 90 ? -16.172 9.086 1.175 1 94.56 90 ASN B N 1
ATOM 2368 C CA . ASN B 1 90 ? -17.203 9.836 1.896 1 94.56 90 ASN B CA 1
ATOM 2369 C C . ASN B 1 90 ? -16.969 11.344 1.766 1 94.56 90 ASN B C 1
ATOM 2371 O O . ASN B 1 90 ? -17.641 12.133 2.441 1 94.56 90 ASN B O 1
ATOM 2375 N N . THR B 1 91 ? -16 11.75 1.032 1 94.81 91 THR B N 1
ATOM 2376 C CA . THR B 1 91 ? -15.719 13.164 0.81 1 94.81 91 THR B CA 1
ATOM 2377 C C . THR B 1 91 ? -15.375 13.43 -0.654 1 94.81 91 THR B C 1
ATOM 2379 O O . THR B 1 91 ? -15.367 12.5 -1.469 1 94.81 91 THR B O 1
ATOM 2382 N N . THR B 1 92 ? -15.164 14.633 -1.005 1 93.12 92 THR B N 1
ATOM 2383 C CA . THR B 1 92 ? -14.742 15 -2.352 1 93.12 92 THR B CA 1
ATOM 2384 C C . THR B 1 92 ? -13.25 15.328 -2.383 1 93.12 92 THR B C 1
ATOM 2386 O O . THR B 1 92 ? -12.758 15.906 -3.35 1 93.12 92 THR B O 1
ATOM 2389 N N . ALA B 1 93 ? -12.562 14.961 -1.316 1 94.88 93 ALA B N 1
ATOM 2390 C CA . ALA B 1 93 ? -11.148 15.297 -1.195 1 94.88 93 ALA B CA 1
ATOM 2391 C C . ALA B 1 93 ? -10.328 14.633 -2.297 1 94.88 93 ALA B C 1
ATOM 2393 O O . ALA B 1 93 ? -10.578 13.484 -2.654 1 94.88 93 ALA B O 1
ATOM 2394 N N . LYS B 1 94 ? -9.438 15.328 -2.826 1 95.38 94 LYS B N 1
ATOM 2395 C CA . LYS B 1 94 ? -8.414 14.75 -3.689 1 95.38 94 LYS B CA 1
ATOM 2396 C C . LYS B 1 94 ? -7.289 14.125 -2.869 1 95.38 94 LYS B C 1
ATOM 2398 O O . LYS B 1 94 ? -6.781 14.742 -1.931 1 95.38 94 LYS B O 1
ATOM 2403 N N . ILE B 1 95 ? -6.941 12.906 -3.225 1 96.25 95 ILE B N 1
ATOM 2404 C CA . ILE B 1 95 ? -5.914 12.188 -2.475 1 96.25 95 ILE B CA 1
ATOM 2405 C C . ILE B 1 95 ? -4.645 12.078 -3.314 1 96.25 95 ILE B C 1
ATOM 2407 O O . ILE B 1 95 ? -4.633 11.422 -4.355 1 96.25 95 ILE B O 1
ATOM 2411 N N . ASN B 1 96 ? -3.635 12.75 -2.895 1 95.69 96 ASN B N 1
ATOM 2412 C CA . ASN B 1 96 ? -2.322 12.641 -3.521 1 95.69 96 ASN B CA 1
ATOM 2413 C C . ASN B 1 96 ? -1.405 11.703 -2.736 1 95.69 96 ASN B C 1
ATOM 2415 O O . ASN B 1 96 ? -1.17 11.914 -1.545 1 95.69 96 ASN B O 1
ATOM 2419 N N . VAL B 1 97 ? -0.968 10.68 -3.4 1 95.38 97 VAL B N 1
ATOM 2420 C CA . VAL B 1 97 ? -0.053 9.719 -2.795 1 95.38 97 VAL B CA 1
ATOM 2421 C C . VAL B 1 97 ? 1.363 9.953 -3.314 1 95.38 97 VAL B C 1
ATOM 2423 O O . VAL B 1 97 ? 1.574 10.094 -4.52 1 95.38 97 VAL B O 1
ATOM 2426 N N . GLU B 1 98 ? 2.279 10 -2.43 1 94.31 98 GLU B N 1
ATOM 2427 C CA . GLU B 1 98 ? 3.668 10.289 -2.777 1 94.31 98 GLU B CA 1
ATOM 2428 C C . GLU B 1 98 ? 3.781 11.594 -3.562 1 94.31 98 GLU B C 1
ATOM 2430 O O . GLU B 1 98 ? 4.352 11.617 -4.656 1 94.31 98 GLU B O 1
ATOM 2435 N N . TYR B 1 99 ? 3.289 12.633 -2.963 1 94.81 99 TYR B N 1
ATOM 2436 C CA . TYR B 1 99 ? 3.268 13.953 -3.594 1 94.81 99 TYR B CA 1
ATOM 2437 C C . TYR B 1 99 ? 4.629 14.633 -3.484 1 94.81 99 TYR B C 1
ATOM 2439 O O . TYR B 1 99 ? 5.074 14.969 -2.387 1 94.81 99 TYR B O 1
ATOM 2447 N N . LEU B 1 100 ? 5.242 14.875 -4.602 1 95 100 LEU B N 1
ATOM 2448 C CA . LEU B 1 100 ? 6.559 15.508 -4.613 1 95 100 LEU B CA 1
ATOM 2449 C C . LEU B 1 100 ? 6.445 17.016 -4.375 1 95 100 LEU B C 1
ATOM 2451 O O . LEU B 1 100 ? 5.641 17.688 -5.02 1 95 100 LEU B O 1
ATOM 2455 N N . LEU B 1 101 ? 7.117 17.453 -3.398 1 95.56 101 LEU B N 1
ATOM 2456 C CA . LEU B 1 101 ? 7.156 18.859 -3.047 1 95.56 101 LEU B CA 1
ATOM 2457 C C . LEU B 1 101 ? 8.594 19.375 -2.992 1 95.56 101 LEU B C 1
ATOM 2459 O O . LEU B 1 101 ? 9.438 18.781 -2.305 1 95.56 101 LEU B O 1
ATOM 2463 N N . ASP B 1 102 ? 8.914 20.312 -3.828 1 96.12 102 ASP B N 1
ATOM 2464 C CA . ASP B 1 102 ? 10.242 20.906 -3.877 1 96.12 102 ASP B CA 1
ATOM 2465 C C . ASP B 1 102 ? 10.188 22.406 -3.637 1 96.12 102 ASP B C 1
ATOM 2467 O O . ASP B 1 102 ? 10.039 23.188 -4.582 1 96.12 102 ASP B O 1
ATOM 2471 N N . VAL B 1 103 ? 10.43 22.766 -2.441 1 96.38 103 VAL B N 1
ATOM 2472 C CA . VAL B 1 103 ? 10.273 24.172 -2.047 1 96.38 103 VAL B CA 1
ATOM 2473 C C . VAL B 1 103 ? 11.641 24.844 -1.979 1 96.38 103 VAL B C 1
ATOM 2475 O O . VAL B 1 103 ? 11.812 25.969 -2.441 1 96.38 103 VAL B O 1
ATOM 2478 N N . SER B 1 104 ? 12.672 24.172 -1.397 1 95.75 104 SER B N 1
ATOM 2479 C CA . SER B 1 104 ? 14.039 24.672 -1.245 1 95.75 104 SER B CA 1
ATOM 2480 C C . SER B 1 104 ? 15.023 23.531 -1.026 1 95.75 104 SER B C 1
ATOM 2482 O O . SER B 1 104 ? 14.633 22.359 -1.021 1 95.75 104 SER B O 1
ATOM 2484 N N . ASP B 1 105 ? 16.266 23.859 -0.743 1 95.69 105 ASP B N 1
ATOM 2485 C CA . ASP B 1 105 ? 17.297 22.859 -0.46 1 95.69 105 ASP B CA 1
ATOM 2486 C C . ASP B 1 105 ? 17.031 22.172 0.873 1 95.69 105 ASP B C 1
ATOM 2488 O O . ASP B 1 105 ? 17.516 21.047 1.102 1 95.69 105 ASP B O 1
ATOM 2492 N N . LYS B 1 106 ? 16.266 22.812 1.689 1 97.19 106 LYS B N 1
ATOM 2493 C CA . LYS B 1 106 ? 16.016 22.266 3.018 1 97.19 106 LYS B CA 1
ATOM 2494 C C . LYS B 1 106 ? 14.633 21.641 3.102 1 97.19 106 LYS B C 1
ATOM 2496 O O . LYS B 1 106 ? 14.352 20.844 4.004 1 97.19 106 LYS B O 1
ATOM 2501 N N . LEU B 1 107 ? 13.75 22.062 2.184 1 97.62 107 LEU B N 1
ATOM 2502 C CA . LEU B 1 107 ? 12.367 21.609 2.238 1 97.62 107 LEU B CA 1
ATOM 2503 C C . LEU B 1 107 ? 11.953 20.969 0.921 1 97.62 107 LEU B C 1
ATOM 2505 O O . LEU B 1 107 ? 11.344 21.609 0.069 1 97.62 107 LEU B O 1
ATOM 2509 N N . SER B 1 108 ? 12.289 19.703 0.834 1 97.56 108 SER B N 1
ATOM 2510 C CA . SER B 1 108 ? 11.969 18.953 -0.375 1 97.56 108 SER B CA 1
ATOM 2511 C C . SER B 1 108 ? 11.797 17.469 -0.073 1 97.56 108 SER B C 1
ATOM 2513 O O . SER B 1 108 ? 12.32 16.969 0.921 1 97.56 108 SER B O 1
ATOM 2515 N N . GLY B 1 109 ? 11.016 16.812 -0.909 1 97.19 109 GLY B N 1
ATOM 2516 C CA . GLY B 1 109 ? 10.781 15.383 -0.766 1 97.19 109 GLY B CA 1
ATOM 2517 C C . GLY B 1 109 ? 9.367 14.969 -1.113 1 97.19 109 GLY B C 1
ATOM 2518 O O . GLY B 1 109 ? 8.648 15.703 -1.8 1 97.19 109 GLY B O 1
ATOM 2519 N N . SER B 1 110 ? 9.039 13.828 -0.682 1 95.62 110 SER B N 1
ATOM 2520 C CA . SER B 1 110 ? 7.73 13.258 -0.997 1 95.62 110 SER B CA 1
ATOM 2521 C C . SER B 1 110 ? 6.84 13.195 0.241 1 95.62 110 SER B C 1
ATOM 2523 O O . SER B 1 110 ? 7.285 12.766 1.31 1 95.62 110 SER B O 1
ATOM 2525 N N . LEU B 1 111 ? 5.609 13.68 0.059 1 96.44 111 LEU B N 1
ATOM 2526 C CA . LEU B 1 111 ? 4.582 13.477 1.076 1 96.44 111 LEU B CA 1
ATOM 2527 C C . LEU B 1 111 ? 3.885 12.133 0.89 1 96.44 111 LEU B C 1
ATOM 2529 O O . LEU B 1 111 ? 3.441 11.812 -0.214 1 96.44 111 LEU B O 1
ATOM 2533 N N . ASP B 1 112 ? 3.775 11.352 1.949 1 95.56 112 ASP B N 1
ATOM 2534 C CA . ASP B 1 112 ? 3.104 10.062 1.824 1 95.56 112 ASP B CA 1
ATOM 2535 C C . ASP B 1 112 ? 1.674 10.234 1.314 1 95.56 112 ASP B C 1
ATOM 2537 O O . ASP B 1 112 ? 1.29 9.625 0.312 1 95.56 112 ASP B O 1
ATOM 2541 N N . TYR B 1 113 ? 0.861 10.992 2.043 1 97.38 113 TYR B N 1
ATOM 2542 C CA . TYR B 1 113 ? -0.507 11.305 1.646 1 97.38 113 TYR B CA 1
ATOM 2543 C C . TYR B 1 113 ? -0.799 12.789 1.831 1 97.38 113 TYR B C 1
ATOM 2545 O O . TYR B 1 113 ? -0.56 13.352 2.904 1 97.38 113 TYR B O 1
ATOM 2553 N N . LEU B 1 114 ? -1.202 13.438 0.813 1 97.06 114 LEU B N 1
ATOM 2554 C CA . LEU B 1 114 ? -1.752 14.789 0.881 1 97.06 114 LEU B CA 1
ATOM 2555 C C . LEU B 1 114 ? -3.215 14.805 0.448 1 97.06 114 LEU B C 1
ATOM 2557 O O . LEU B 1 114 ? -3.523 14.539 -0.716 1 97.06 114 LEU B O 1
ATOM 2561 N N . LEU B 1 115 ? -4.094 14.953 1.444 1 97.19 115 LEU B N 1
ATOM 2562 C CA . LEU B 1 115 ? -5.523 15.062 1.18 1 97.19 115 LEU B CA 1
ATOM 2563 C C . LEU B 1 115 ? -5.945 16.516 1.064 1 97.19 115 LEU B C 1
ATOM 2565 O O . LEU B 1 115 ? -5.676 17.328 1.964 1 97.19 115 LEU B O 1
ATOM 2569 N N . ARG B 1 116 ? -6.586 16.797 -0.082 1 94.06 116 ARG B N 1
ATOM 2570 C CA . ARG B 1 116 ? -6.934 18.203 -0.332 1 94.06 116 ARG B CA 1
ATOM 2571 C C . ARG B 1 116 ? -8.438 18.359 -0.523 1 94.06 116 ARG B C 1
ATOM 2573 O O . ARG B 1 116 ? -9.047 17.656 -1.335 1 94.06 116 ARG B O 1
ATOM 2580 N N . SER B 1 117 ? -8.992 19.141 0.245 1 92.94 117 SER B N 1
ATOM 2581 C CA . SER B 1 117 ? -10.352 19.656 0.117 1 92.94 117 SER B CA 1
ATOM 2582 C C . SER B 1 117 ? -10.422 21.141 0.476 1 92.94 117 SER B C 1
ATOM 2584 O O . SER B 1 117 ? -9.57 21.922 0.053 1 92.94 117 SER B O 1
ATOM 2586 N N . THR B 1 118 ? -11.414 21.562 1.198 1 87.69 118 THR B N 1
ATOM 2587 C CA . THR B 1 118 ? -11.398 22.922 1.702 1 87.69 118 THR B CA 1
ATOM 2588 C C . THR B 1 118 ? -10.211 23.141 2.641 1 87.69 118 THR B C 1
ATOM 2590 O O . THR B 1 118 ? -9.586 24.203 2.621 1 87.69 118 THR B O 1
ATOM 2593 N N . GLN B 1 119 ? -9.906 22.109 3.363 1 92.31 119 GLN B N 1
ATOM 2594 C CA . GLN B 1 119 ? -8.703 22.047 4.18 1 92.31 119 GLN B CA 1
ATOM 2595 C C . GLN B 1 119 ? -7.75 20.969 3.689 1 92.31 119 GLN B C 1
ATOM 2597 O O . GLN B 1 119 ? -8.148 20.078 2.926 1 92.31 119 GLN B O 1
ATOM 2602 N N . GLU B 1 120 ? -6.527 21.141 4.148 1 94.94 120 GLU B N 1
ATOM 2603 C CA . GLU B 1 120 ? -5.52 20.172 3.729 1 94.94 120 GLU B CA 1
ATOM 2604 C C . GLU B 1 120 ? -5.008 19.359 4.914 1 94.94 120 GLU B C 1
ATOM 2606 O O . GLU B 1 120 ? -4.934 19.859 6.035 1 94.94 120 GLU B O 1
ATOM 2611 N N . LEU B 1 121 ? -4.684 18.156 4.625 1 97.62 121 LEU B N 1
ATOM 2612 C CA . LEU B 1 121 ? -4.184 17.219 5.629 1 97.62 121 LEU B CA 1
ATOM 2613 C C . LEU B 1 121 ? -3.016 16.406 5.078 1 97.62 121 LEU B C 1
ATOM 2615 O O . LEU B 1 121 ? -3.113 15.828 4 1 97.62 121 LEU B O 1
ATOM 2619 N N . ILE B 1 122 ? -1.925 16.484 5.75 1 98.31 122 ILE B N 1
ATOM 2620 C CA . ILE B 1 122 ? -0.8 15.594 5.465 1 98.31 122 ILE B CA 1
ATOM 2621 C C . ILE B 1 122 ? -0.827 14.398 6.41 1 98.31 122 ILE B C 1
ATOM 2623 O O . ILE B 1 122 ? -0.965 14.562 7.625 1 98.31 122 ILE B O 1
ATOM 2627 N N . VAL B 1 123 ? -0.78 13.195 5.883 1 98.31 123 VAL B N 1
ATOM 2628 C CA . VAL B 1 123 ? -0.634 11.992 6.691 1 98.31 123 VAL B CA 1
ATOM 2629 C C . VAL B 1 123 ? 0.682 11.297 6.352 1 98.31 123 VAL B C 1
ATOM 2631 O O . VAL B 1 123 ? 0.977 11.047 5.18 1 98.31 123 VAL B O 1
ATOM 2634 N N . ILE B 1 124 ? 1.457 11.039 7.34 1 97.25 124 ILE B N 1
ATOM 2635 C CA . ILE B 1 124 ? 2.705 10.336 7.066 1 97.25 124 ILE B CA 1
ATOM 2636 C C . ILE B 1 124 ? 2.816 9.109 7.969 1 97.25 124 ILE B C 1
ATOM 2638 O O . ILE B 1 124 ? 2.348 9.125 9.109 1 97.25 124 ILE B O 1
ATOM 2642 N N . GLU B 1 125 ? 3.336 8.062 7.43 1 94.62 125 GLU B N 1
ATOM 2643 C CA . GLU B 1 125 ? 3.686 6.883 8.219 1 94.62 125 GLU B CA 1
ATOM 2644 C C . GLU B 1 125 ? 5.102 6.996 8.781 1 94.62 125 GLU B C 1
ATOM 2646 O O . GLU B 1 125 ? 6.055 7.207 8.023 1 94.62 125 GLU B O 1
ATOM 2651 N N . ALA B 1 126 ? 5.266 6.898 10.109 1 92.12 126 ALA B N 1
ATOM 2652 C CA . ALA B 1 126 ? 6.582 6.938 10.734 1 92.12 126 ALA B CA 1
ATOM 2653 C C . ALA B 1 126 ? 7.234 5.559 10.727 1 92.12 126 ALA B C 1
ATOM 2655 O O . ALA B 1 126 ? 6.578 4.551 11.008 1 92.12 126 ALA B O 1
ATOM 2656 N N . LYS B 1 127 ? 8.422 5.625 10.375 1 81.06 127 LYS B N 1
ATOM 2657 C CA . LYS B 1 127 ? 9.188 4.383 10.352 1 81.06 127 LYS B CA 1
ATOM 2658 C C . LYS B 1 127 ? 9.625 3.977 11.758 1 81.06 127 LYS B C 1
ATOM 2660 O O . LYS B 1 127 ? 9.539 4.777 12.688 1 81.06 127 LYS B O 1
ATOM 2665 N N . LYS B 1 128 ? 10.117 2.818 11.938 1 72.62 128 LYS B N 1
ATOM 2666 C CA . LYS B 1 128 ? 10.805 2.27 13.102 1 72.62 128 LYS B CA 1
ATOM 2667 C C . LYS B 1 128 ? 10.008 2.521 14.375 1 72.62 128 LYS B C 1
ATOM 2669 O O . LYS B 1 128 ? 10.586 2.746 15.445 1 72.62 128 LYS B O 1
ATOM 2674 N N . LYS B 1 129 ? 8.758 2.732 14.242 1 73.44 129 LYS B N 1
ATOM 2675 C CA . LYS B 1 129 ? 7.848 2.895 15.375 1 73.44 129 LYS B CA 1
ATOM 2676 C C . LYS B 1 129 ? 8.188 4.152 16.172 1 73.44 129 LYS B C 1
ATOM 2678 O O . LYS B 1 129 ? 8.102 4.152 17.406 1 73.44 129 LYS B O 1
ATOM 2683 N N . ASP B 1 130 ? 8.633 5.125 15.602 1 89.81 130 ASP B N 1
ATOM 2684 C CA . ASP B 1 130 ? 9.031 6.359 16.266 1 89.81 130 ASP B CA 1
ATOM 2685 C C . ASP B 1 130 ? 8.141 7.523 15.844 1 89.81 130 ASP B C 1
ATOM 2687 O O . ASP B 1 130 ? 8.422 8.203 14.852 1 89.81 130 ASP B O 1
ATOM 2691 N N . VAL B 1 131 ? 7.211 7.871 16.688 1 91.31 131 VAL B N 1
ATOM 2692 C CA . VAL B 1 131 ? 6.246 8.93 16.406 1 91.31 131 VAL B CA 1
ATOM 2693 C C . VAL B 1 131 ? 6.934 10.289 16.453 1 91.31 131 VAL B C 1
ATOM 2695 O O . VAL B 1 131 ? 6.645 11.172 15.648 1 91.31 131 VAL B O 1
ATOM 2698 N N . ASP B 1 132 ? 7.863 10.438 17.391 1 92.75 132 ASP B N 1
ATOM 2699 C CA . ASP B 1 132 ? 8.523 11.727 17.578 1 92.75 132 ASP B CA 1
ATOM 2700 C C . ASP B 1 132 ? 9.367 12.086 16.359 1 92.75 132 ASP B C 1
ATOM 2702 O O . ASP B 1 132 ? 9.289 13.211 15.859 1 92.75 132 ASP B O 1
ATOM 2706 N N . SER B 1 133 ? 10.156 11.148 15.93 1 94.75 133 SER B N 1
ATOM 2707 C CA . SER B 1 133 ? 10.914 11.367 14.703 1 94.75 133 SER B CA 1
ATOM 2708 C C . SER B 1 133 ? 9.992 11.609 13.516 1 94.75 133 SER B C 1
ATOM 2710 O O . SER B 1 133 ? 10.289 12.43 12.648 1 94.75 133 SER B O 1
ATOM 2712 N N . GLY B 1 134 ? 8.891 10.867 13.531 1 96.94 134 GLY B N 1
ATOM 2713 C CA . GLY B 1 134 ? 7.887 11.094 12.508 1 96.94 134 GLY B CA 1
ATOM 2714 C C . GLY B 1 134 ? 7.316 12.5 12.531 1 96.94 134 GLY B C 1
ATOM 2715 O O . GLY B 1 134 ? 7.055 13.086 11.477 1 96.94 134 GLY B O 1
ATOM 2716 N N . PHE B 1 135 ? 7.203 13.008 13.703 1 97.38 135 PHE B N 1
ATOM 2717 C CA . PHE B 1 135 ? 6.629 14.344 13.805 1 97.38 135 PHE B CA 1
ATOM 2718 C C . PHE B 1 135 ? 7.617 15.398 13.312 1 97.38 135 PHE B C 1
ATOM 2720 O O . PHE B 1 135 ? 7.215 16.422 12.773 1 97.38 135 PHE B O 1
ATOM 2727 N N . ASN B 1 136 ? 8.914 15.18 13.539 1 97.69 136 ASN B N 1
ATOM 2728 C CA . ASN B 1 136 ? 9.906 16.062 12.93 1 97.69 136 ASN B CA 1
ATOM 2729 C C . ASN B 1 136 ? 9.734 16.141 11.422 1 97.69 136 ASN B C 1
ATOM 2731 O O . ASN B 1 136 ? 9.758 17.234 10.844 1 97.69 136 ASN B O 1
ATOM 2735 N N . GLN B 1 137 ? 9.531 14.992 10.867 1 97.94 137 GLN B N 1
ATOM 2736 C CA . GLN B 1 137 ? 9.32 14.93 9.422 1 97.94 137 GLN B CA 1
ATOM 2737 C C . GLN B 1 137 ? 8.023 15.641 9.031 1 97.94 137 GLN B C 1
ATOM 2739 O O . GLN B 1 137 ? 7.996 16.406 8.062 1 97.94 137 GLN B O 1
ATOM 2744 N N . LEU B 1 138 ? 6.984 15.391 9.766 1 98.5 138 LEU B N 1
ATOM 2745 C CA . LEU B 1 138 ? 5.699 16.031 9.492 1 98.5 138 LEU B CA 1
ATOM 2746 C C . LEU B 1 138 ? 5.809 17.547 9.594 1 98.5 138 LEU B C 1
ATOM 2748 O O . LEU B 1 138 ? 5.273 18.266 8.75 1 98.5 138 LEU B O 1
ATOM 2752 N N . ALA B 1 139 ? 6.492 18 10.602 1 98.56 139 ALA B N 1
ATOM 2753 C CA . ALA B 1 139 ? 6.656 19.453 10.797 1 98.56 139 ALA B CA 1
ATOM 2754 C C . ALA B 1 139 ? 7.332 20.094 9.586 1 98.56 139 ALA B C 1
ATOM 2756 O O . ALA B 1 139 ? 6.879 21.125 9.086 1 98.56 139 ALA B O 1
ATOM 2757 N N . ALA B 1 140 ? 8.367 19.453 9.109 1 98.38 140 ALA B N 1
ATOM 2758 C CA . ALA B 1 140 ? 9.062 19.969 7.934 1 98.38 140 ALA B CA 1
ATOM 2759 C C . ALA B 1 140 ? 8.141 19.984 6.715 1 98.38 140 ALA B C 1
ATOM 2761 O O . ALA B 1 140 ? 8.156 20.938 5.93 1 98.38 140 ALA B O 1
ATOM 2762 N N . GLU B 1 141 ? 7.344 18.922 6.582 1 98.5 141 GLU B N 1
ATOM 2763 C CA . GLU B 1 141 ? 6.41 18.828 5.465 1 98.5 141 GLU B CA 1
ATOM 2764 C C . GLU B 1 141 ? 5.332 19.906 5.543 1 98.5 141 GLU B C 1
ATOM 2766 O O . GLU B 1 141 ? 4.977 20.5 4.531 1 98.5 141 GLU B O 1
ATOM 2771 N N . MET B 1 142 ? 4.859 20.156 6.742 1 98.19 142 MET B N 1
ATOM 2772 C CA . MET B 1 142 ? 3.854 21.188 6.934 1 98.19 142 MET B CA 1
ATOM 2773 C C . MET B 1 142 ? 4.43 22.562 6.617 1 98.19 142 MET B C 1
ATOM 2775 O O . MET B 1 142 ? 3.771 23.391 5.973 1 98.19 142 MET B O 1
ATOM 2779 N N . ILE B 1 143 ? 5.621 22.797 7.047 1 98.19 143 ILE B N 1
ATOM 2780 C CA . ILE B 1 143 ? 6.277 24.078 6.77 1 98.19 143 ILE B CA 1
ATOM 2781 C C . ILE B 1 143 ? 6.461 24.234 5.266 1 98.19 143 ILE B C 1
ATOM 2783 O O . ILE B 1 143 ? 6.199 25.312 4.719 1 98.19 143 ILE B O 1
ATOM 2787 N N . ALA B 1 144 ? 6.91 23.188 4.629 1 98 144 ALA B N 1
ATOM 2788 C CA . ALA B 1 144 ? 7.09 23.219 3.182 1 98 144 ALA B CA 1
ATOM 2789 C C . ALA B 1 144 ? 5.785 23.578 2.477 1 98 144 ALA B C 1
ATOM 2791 O O . ALA B 1 144 ? 5.762 24.422 1.58 1 98 144 ALA B O 1
ATOM 2792 N N . LEU B 1 145 ? 4.715 22.922 2.9 1 96.81 145 LEU B N 1
ATOM 2793 C CA . LEU B 1 145 ? 3.422 23.188 2.277 1 96.81 145 LEU B CA 1
ATOM 2794 C C . LEU B 1 145 ? 2.963 24.609 2.533 1 96.81 145 LEU B C 1
ATOM 2796 O O . LEU B 1 145 ? 2.381 25.25 1.651 1 96.81 145 LEU B O 1
ATOM 2800 N N . ASP B 1 146 ? 3.211 25.078 3.719 1 96.44 146 ASP B N 1
ATOM 2801 C CA . ASP B 1 146 ? 2.873 26.453 4.062 1 96.44 146 ASP B CA 1
ATOM 2802 C C . ASP B 1 146 ? 3.609 27.438 3.156 1 96.44 146 ASP B C 1
ATOM 2804 O O . ASP B 1 146 ? 3.041 28.453 2.738 1 96.44 146 ASP B O 1
ATOM 2808 N N . GLN B 1 147 ? 4.828 27.141 2.828 1 95.75 147 GLN B N 1
ATOM 2809 C CA . GLN B 1 147 ? 5.664 28.031 2.045 1 95.75 147 GLN B CA 1
ATOM 2810 C C . GLN B 1 147 ? 5.395 27.875 0.552 1 95.75 147 GLN B C 1
ATOM 2812 O O . GLN B 1 147 ? 5.766 28.75 -0.246 1 95.75 147 GLN B O 1
ATOM 2817 N N . TYR B 1 148 ? 4.902 26.75 0.161 1 92.5 148 TYR B N 1
ATOM 2818 C CA . TYR B 1 148 ? 4.715 26.422 -1.246 1 92.5 148 TYR B CA 1
ATOM 2819 C C . TYR B 1 148 ? 3.502 27.141 -1.822 1 92.5 148 TYR B C 1
ATOM 2821 O O . TYR B 1 148 ? 3.547 27.641 -2.947 1 92.5 148 TYR B O 1
ATOM 2829 N N . HIS B 1 149 ? 2.389 26.969 -1.184 1 77.44 149 HIS B N 1
ATOM 2830 C CA . HIS B 1 149 ? 1.208 27.609 -1.76 1 77.44 149 HIS B CA 1
ATOM 2831 C C . HIS B 1 149 ? 0.53 28.531 -0.752 1 77.44 149 HIS B C 1
ATOM 2833 O O . HIS B 1 149 ? 0.579 28.281 0.455 1 77.44 149 HIS B O 1
ATOM 2839 N N . ASP B 1 150 ? 0.047 29.594 -1.415 1 70.56 150 ASP B N 1
ATOM 2840 C CA . ASP B 1 150 ? -0.722 30.562 -0.628 1 70.56 150 ASP B CA 1
ATOM 2841 C C . ASP B 1 150 ? -2.199 30.172 -0.583 1 70.56 150 ASP B C 1
ATOM 2843 O O . ASP B 1 150 ? -2.916 30.328 -1.573 1 70.56 150 ASP B O 1
ATOM 2847 N N . ARG B 1 151 ? -2.447 29.422 0.363 1 73.94 151 ARG B N 1
ATOM 2848 C CA . ARG B 1 151 ? -3.861 29.078 0.485 1 73.94 151 ARG B CA 1
ATOM 2849 C C . ARG B 1 151 ? -4.539 29.922 1.558 1 73.94 151 ARG B C 1
ATOM 2851 O O . ARG B 1 151 ? -3.871 30.453 2.451 1 73.94 151 ARG B O 1
ATOM 2858 N N . GLU B 1 152 ? -5.793 29.906 1.387 1 75.56 152 GLU B N 1
ATOM 2859 C CA . GLU B 1 152 ? -6.625 30.766 2.227 1 75.56 152 GLU B CA 1
ATOM 2860 C C . GLU B 1 152 ? -6.801 30.172 3.621 1 75.56 152 GLU B C 1
ATOM 2862 O O . GLU B 1 152 ? -6.867 30.906 4.609 1 75.56 152 GLU B O 1
ATOM 2867 N N . ALA B 1 153 ? -6.766 28.875 3.623 1 85.12 153 ALA B N 1
ATOM 2868 C CA . ALA B 1 153 ? -7.004 28.266 4.93 1 85.12 153 ALA B CA 1
ATOM 2869 C C . ALA B 1 153 ? -5.875 28.594 5.902 1 85.12 153 ALA B C 1
ATOM 2871 O O . ALA B 1 153 ? -4.695 28.438 5.566 1 85.12 153 ALA B O 1
ATOM 2872 N N . ASN B 1 154 ? -6.227 28.938 7.027 1 91.94 154 ASN B N 1
ATOM 2873 C CA . ASN B 1 154 ? -5.254 29.391 8.023 1 91.94 154 ASN B CA 1
ATOM 2874 C C . ASN B 1 154 ? -4.562 28.219 8.703 1 91.94 154 ASN B C 1
ATOM 2876 O O . ASN B 1 154 ? -3.416 28.328 9.141 1 91.94 154 ASN B O 1
ATOM 2880 N N . ILE B 1 155 ? -5.32 27.094 8.836 1 96.38 155 ILE B N 1
ATOM 2881 C CA . ILE B 1 155 ? -4.77 25.969 9.57 1 96.38 155 ILE B CA 1
ATOM 2882 C C . ILE B 1 155 ? -4.438 24.828 8.609 1 96.38 155 ILE B C 1
ATOM 2884 O O . ILE B 1 155 ? -5.25 24.484 7.742 1 96.38 155 ILE B O 1
ATOM 2888 N N . LEU B 1 156 ? -3.254 24.328 8.68 1 96.88 156 LEU B N 1
ATOM 2889 C CA . LEU B 1 156 ? -2.846 23.078 8.047 1 96.88 156 LEU B CA 1
ATOM 2890 C C . LEU B 1 156 ? -2.846 21.938 9.047 1 96.88 156 LEU B C 1
ATOM 2892 O O . LEU B 1 156 ? -2.342 22.078 10.164 1 96.88 156 LEU B O 1
ATOM 2896 N N . TYR B 1 157 ? -3.42 20.859 8.664 1 98.19 157 TYR B N 1
ATOM 2897 C CA . TYR B 1 157 ? -3.496 19.703 9.562 1 98.19 157 TYR B CA 1
ATOM 2898 C C . TYR B 1 157 ? -2.512 18.625 9.148 1 98.19 157 TYR B C 1
ATOM 2900 O O . TYR B 1 157 ? -2.207 18.469 7.961 1 98.19 157 TYR B O 1
ATOM 2908 N N . GLY B 1 158 ? -2.02 17.922 10.117 1 98.62 158 GLY B N 1
ATOM 2909 C CA . GLY B 1 158 ? -1.126 16.812 9.883 1 98.62 158 GLY B CA 1
ATOM 2910 C C . GLY B 1 158 ? -1.365 15.648 10.828 1 98.62 158 GLY B C 1
ATOM 2911 O O . GLY B 1 158 ? -1.937 15.828 11.906 1 98.62 158 GLY B O 1
ATOM 2912 N N . ALA B 1 159 ? -0.942 14.492 10.398 1 98.62 159 ALA B N 1
ATOM 2913 C CA . ALA B 1 159 ? -0.998 13.297 11.234 1 98.62 159 ALA B CA 1
ATOM 2914 C C . ALA B 1 159 ? 0.206 12.391 10.984 1 98.62 159 ALA B C 1
ATOM 2916 O O . ALA B 1 159 ? 0.627 12.211 9.844 1 98.62 159 ALA B O 1
ATOM 2917 N N . VAL B 1 160 ? 0.785 11.953 12.062 1 98 160 VAL B N 1
ATOM 2918 C CA . VAL B 1 160 ? 1.774 10.883 12.031 1 98 160 VAL B CA 1
ATOM 2919 C C . VAL B 1 160 ? 1.137 9.578 12.5 1 98 160 VAL B C 1
ATOM 2921 O O . VAL B 1 160 ? 0.411 9.555 13.492 1 98 160 VAL B O 1
ATOM 2924 N N . THR B 1 161 ? 1.401 8.492 11.734 1 96.94 161 THR B N 1
ATOM 2925 C CA . THR B 1 161 ? 0.831 7.215 12.141 1 96.94 161 THR B CA 1
ATOM 2926 C C . THR B 1 161 ? 1.873 6.105 12.055 1 96.94 161 THR B C 1
ATOM 2928 O O . THR B 1 161 ? 2.783 6.164 11.227 1 96.94 161 THR B O 1
ATOM 2931 N N . LEU B 1 162 ? 1.768 5.184 12.961 1 93.56 162 LEU B N 1
ATOM 2932 C CA . LEU B 1 162 ? 2.518 3.936 12.891 1 93.56 162 LEU B CA 1
ATOM 2933 C C . LEU B 1 162 ? 1.659 2.818 12.305 1 93.56 162 LEU B C 1
ATOM 2935 O O . LEU B 1 162 ? 2.07 1.656 12.289 1 93.56 162 LEU B O 1
ATOM 2939 N N . GLY B 1 163 ? 0.496 3.176 11.758 1 92.94 163 GLY B N 1
ATOM 2940 C CA . GLY B 1 163 ? -0.544 2.234 11.375 1 92.94 163 GLY B CA 1
ATOM 2941 C C . GLY B 1 163 ? -1.677 2.156 12.383 1 92.94 163 GLY B C 1
ATOM 2942 O O . GLY B 1 163 ? -2.785 2.625 12.117 1 92.94 163 GLY B O 1
ATOM 2943 N N . ASP B 1 164 ? -1.27 1.722 13.625 1 93.12 164 ASP B N 1
ATOM 2944 C CA . ASP B 1 164 ? -2.299 1.54 14.648 1 93.12 164 ASP B CA 1
ATOM 2945 C C . ASP B 1 164 ? -2.328 2.721 15.617 1 93.12 164 ASP B C 1
ATOM 2947 O O . ASP B 1 164 ? -3.277 2.873 16.391 1 93.12 164 ASP B O 1
ATOM 2951 N N . ILE B 1 165 ? -1.315 3.555 15.594 1 95.88 165 ILE B N 1
ATOM 2952 C CA . ILE B 1 165 ? -1.236 4.746 16.438 1 95.88 165 ILE B CA 1
ATOM 2953 C C . ILE B 1 165 ? -1.285 5.996 15.555 1 95.88 165 ILE B C 1
ATOM 2955 O O . ILE B 1 165 ? -0.606 6.07 14.531 1 95.88 165 ILE B O 1
ATOM 2959 N N . TRP B 1 166 ? -2.09 6.953 16.016 1 97.44 166 TRP B N 1
ATOM 2960 C CA . TRP B 1 166 ? -2.246 8.195 15.266 1 97.44 166 TRP B CA 1
ATOM 2961 C C . TRP B 1 166 ? -2.018 9.406 16.156 1 97.44 166 TRP B C 1
ATOM 2963 O O . TRP B 1 166 ? -2.566 9.477 17.266 1 97.44 166 TRP B O 1
ATOM 2973 N N . LYS B 1 167 ? -1.145 10.258 15.75 1 98 167 LYS B N 1
ATOM 2974 C CA . LYS B 1 167 ? -0.853 11.523 16.406 1 98 167 LYS B CA 1
ATOM 2975 C C . LYS B 1 167 ? -1.104 12.703 15.469 1 98 167 LYS B C 1
ATOM 2977 O O . LYS B 1 167 ? -0.54 12.766 14.375 1 98 167 LYS B O 1
ATOM 2982 N N . PHE B 1 168 ? -1.955 13.641 15.93 1 98.62 168 PHE B N 1
ATOM 2983 C CA . PHE B 1 168 ? -2.348 14.742 15.062 1 98.62 168 PHE B CA 1
ATOM 2984 C C . PHE B 1 168 ? -1.582 16.016 15.43 1 98.62 168 PHE B C 1
ATOM 2986 O O . PHE B 1 168 ? -1.049 16.125 16.531 1 98.62 168 PHE B O 1
ATOM 2993 N N . GLY B 1 169 ? -1.481 16.906 14.508 1 98.56 169 GLY B N 1
ATOM 2994 C CA . GLY B 1 169 ? -0.91 18.219 14.703 1 98.56 169 GLY B CA 1
ATOM 2995 C C . GLY B 1 169 ? -1.478 19.266 13.766 1 98.56 169 GLY B C 1
ATOM 2996 O O . GLY B 1 169 ? -2.256 18.953 12.867 1 98.56 169 GLY B O 1
ATOM 2997 N N . THR B 1 170 ? -1.15 20.516 14.102 1 98.56 170 THR B N 1
ATOM 2998 C CA . THR B 1 170 ? -1.603 21.625 13.266 1 98.56 170 THR B CA 1
ATOM 2999 C C . THR B 1 170 ? -0.478 22.641 13.055 1 98.56 170 THR B C 1
ATOM 3001 O O . THR B 1 170 ? 0.463 22.703 13.844 1 98.56 170 THR B O 1
ATOM 3004 N N . LEU B 1 171 ? -0.523 23.312 11.945 1 98.25 171 LEU B N 1
ATOM 3005 C CA . LEU B 1 171 ? 0.266 24.516 11.695 1 98.25 171 LEU B CA 1
ATOM 3006 C C . LEU B 1 171 ? -0.637 25.719 11.477 1 98.25 171 LEU B C 1
ATOM 3008 O O . LEU B 1 171 ? -1.394 25.766 10.5 1 98.25 171 LEU B O 1
ATOM 3012 N N . ASP B 1 172 ? -0.611 26.641 12.453 1 97.5 172 ASP B N 1
ATOM 3013 C CA . ASP B 1 172 ? -1.241 27.938 12.266 1 97.5 172 ASP B CA 1
ATOM 3014 C C . ASP B 1 172 ? -0.387 28.844 11.375 1 97.5 172 ASP B C 1
ATOM 3016 O O . ASP B 1 172 ? 0.657 29.328 11.805 1 97.5 172 ASP B O 1
ATOM 3020 N N . ARG B 1 173 ? -0.829 29.062 10.203 1 95.81 173 ARG B N 1
ATOM 3021 C CA . ARG B 1 173 ? -0.025 29.734 9.188 1 95.81 173 ARG B CA 1
ATOM 3022 C C . ARG B 1 173 ? 0.216 31.188 9.555 1 95.81 173 ARG B C 1
ATOM 3024 O O . ARG B 1 173 ? 1.302 31.719 9.328 1 95.81 173 ARG B O 1
ATOM 3031 N N . LYS B 1 174 ? -0.778 31.812 10.086 1 94.94 174 LYS B N 1
ATOM 3032 C CA . LYS B 1 174 ? -0.662 33.219 10.461 1 94.94 174 LYS B CA 1
ATOM 3033 C C . LYS B 1 174 ? 0.282 33.406 11.648 1 94.94 174 LYS B C 1
ATOM 3035 O O . LYS B 1 174 ? 1.149 34.281 11.625 1 94.94 174 LYS B O 1
ATOM 3040 N N . ARG B 1 175 ? 0.166 32.594 12.594 1 96.88 175 ARG B N 1
ATOM 3041 C CA . ARG B 1 175 ? 0.975 32.688 13.805 1 96.88 175 ARG B CA 1
ATOM 3042 C C . ARG B 1 175 ? 2.318 31.984 13.625 1 96.88 175 ARG B C 1
ATOM 3044 O O . ARG B 1 175 ? 3.199 32.094 14.484 1 96.88 175 ARG B O 1
ATOM 3051 N N . LYS B 1 176 ? 2.42 31.234 12.57 1 97.56 176 LYS B N 1
ATOM 3052 C CA . LYS B 1 176 ? 3.602 30.406 12.328 1 97.56 176 LYS B CA 1
ATOM 3053 C C . LYS B 1 176 ? 3.91 29.516 13.523 1 97.56 176 LYS B C 1
ATOM 3055 O O . LYS B 1 176 ? 5.035 29.516 14.031 1 97.56 176 LYS B O 1
ATOM 3060 N N . HIS B 1 177 ? 2.912 28.734 13.898 1 98.75 177 HIS B N 1
ATOM 3061 C CA . HIS B 1 177 ? 2.996 27.891 15.086 1 98.75 177 HIS B CA 1
ATOM 3062 C C . HIS B 1 177 ? 2.539 26.469 14.781 1 98.75 177 HIS B C 1
ATOM 3064 O O . HIS B 1 177 ? 1.442 26.266 14.258 1 98.75 177 HIS B O 1
ATOM 3070 N N . ILE B 1 178 ? 3.391 25.562 15.125 1 98.75 178 ILE B N 1
ATOM 3071 C CA . ILE B 1 178 ? 3.076 24.141 14.984 1 98.75 178 ILE B CA 1
ATOM 3072 C C . ILE B 1 178 ? 2.746 23.547 16.359 1 98.75 178 ILE B C 1
ATOM 3074 O O . ILE B 1 178 ? 3.479 23.766 17.328 1 98.75 178 ILE B O 1
ATOM 3078 N N . ALA B 1 179 ? 1.612 22.891 16.422 1 98.81 179 ALA B N 1
ATOM 3079 C CA . ALA B 1 179 ? 1.195 22.25 17.656 1 98.81 179 ALA B CA 1
ATOM 3080 C C . ALA B 1 179 ? 1.009 20.734 17.469 1 98.81 179 ALA B C 1
ATOM 3082 O O . ALA B 1 179 ? 0.409 20.297 16.484 1 98.81 179 ALA B O 1
ATOM 3083 N N . LYS B 1 180 ? 1.58 19.984 18.359 1 98.38 180 LYS B N 1
ATOM 3084 C CA . LYS B 1 180 ? 1.352 18.547 18.438 1 98.38 180 LYS B CA 1
ATOM 3085 C C . LYS B 1 180 ? 0.261 18.219 19.453 1 98.38 180 LYS B C 1
ATOM 3087 O O . LYS B 1 180 ? 0.323 18.656 20.594 1 98.38 180 LYS B O 1
ATOM 3092 N N . HIS B 1 181 ? -0.728 17.5 18.969 1 98.19 181 HIS B N 1
ATOM 3093 C CA . HIS B 1 181 ? -1.832 17.125 19.844 1 98.19 181 HIS B CA 1
ATOM 3094 C C . HIS B 1 181 ? -1.356 16.219 20.984 1 98.19 181 HIS B C 1
ATOM 3096 O O . HIS B 1 181 ? -0.587 15.289 20.766 1 98.19 181 HIS B O 1
ATOM 3102 N N . ILE B 1 182 ? -1.827 16.453 22.141 1 97 182 ILE B N 1
ATOM 3103 C CA . ILE B 1 182 ? -1.324 15.758 23.312 1 97 182 ILE B CA 1
ATOM 3104 C C . ILE B 1 182 ? -1.868 14.328 23.328 1 97 182 ILE B C 1
ATOM 3106 O O . ILE B 1 182 ? -1.179 13.398 23.75 1 97 182 ILE B O 1
ATOM 3110 N N . ARG B 1 183 ? -3.094 14.172 22.875 1 96 183 ARG B N 1
ATOM 3111 C CA . ARG B 1 183 ? -3.721 12.859 22.906 1 96 183 ARG B CA 1
ATOM 3112 C C . ARG B 1 183 ? -3.283 12.016 21.719 1 96 183 ARG B C 1
ATOM 3114 O O . ARG B 1 183 ? -2.961 12.555 20.656 1 96 183 ARG B O 1
ATOM 3121 N N . THR B 1 184 ? -3.248 10.773 21.922 1 96.25 184 THR B N 1
ATOM 3122 C CA . THR B 1 184 ? -2.959 9.781 20.891 1 96.25 184 THR B CA 1
ATOM 3123 C C . THR B 1 184 ? -4.164 8.875 20.672 1 96.25 184 THR B C 1
ATOM 3125 O O . THR B 1 184 ? -4.832 8.477 21.625 1 96.25 184 THR B O 1
ATOM 3128 N N . GLN B 1 185 ? -4.547 8.672 19.438 1 97.19 185 GLN B N 1
ATOM 3129 C CA . GLN B 1 185 ? -5.613 7.73 19.109 1 97.19 185 GLN B CA 1
ATOM 3130 C C . GLN B 1 185 ? -5.043 6.406 18.609 1 97.19 185 GLN B C 1
ATOM 3132 O O . GLN B 1 185 ? -3.961 6.375 18.031 1 97.19 185 GLN B O 1
ATOM 3137 N N . THR B 1 186 ? -5.789 5.387 18.906 1 96.44 186 THR B N 1
ATOM 3138 C CA . THR B 1 186 ? -5.348 4.062 18.484 1 96.44 186 THR B CA 1
ATOM 3139 C C . THR B 1 186 ? -6.414 3.389 17.625 1 96.44 186 THR B C 1
ATOM 3141 O O . THR B 1 186 ? -7.609 3.557 17.859 1 96.44 186 THR B O 1
ATOM 3144 N N . ILE B 1 187 ? -6.004 2.703 16.594 1 95.12 187 ILE B N 1
ATOM 3145 C CA . ILE B 1 187 ? -6.84 1.819 15.789 1 95.12 187 ILE B CA 1
ATOM 3146 C C . ILE B 1 187 ? -6.562 0.365 16.172 1 95.12 187 ILE B C 1
ATOM 3148 O O . ILE B 1 187 ? -5.406 -0.055 16.234 1 95.12 187 ILE B O 1
ATOM 3152 N N . PRO B 1 188 ? -7.637 -0.41 16.531 1 94.69 188 PRO B N 1
ATOM 3153 C CA . PRO B 1 188 ? -9.023 -0.185 16.125 1 94.69 188 PRO B CA 1
ATOM 3154 C C . PRO B 1 188 ? -9.859 0.469 17.219 1 94.69 188 PRO B C 1
ATOM 3156 O O . PRO B 1 188 ? -10.992 0.889 16.969 1 94.69 188 PRO B O 1
ATOM 3159 N N . ASP B 1 189 ? -9.391 0.65 18.375 1 96.06 189 ASP B N 1
ATOM 3160 C CA . ASP B 1 189 ? -10.195 1.075 19.516 1 96.06 189 ASP B CA 1
ATOM 3161 C C . ASP B 1 189 ? -10.836 2.438 19.266 1 96.06 189 ASP B C 1
ATOM 3163 O O . ASP B 1 189 ? -11.969 2.688 19.688 1 96.06 189 ASP B O 1
ATOM 3167 N N . ASP B 1 190 ? -10.102 3.283 18.609 1 97.19 190 ASP B N 1
ATOM 3168 C CA . ASP B 1 190 ? -10.57 4.641 18.359 1 97.19 190 ASP B CA 1
ATOM 3169 C C . ASP B 1 190 ? -10.859 4.859 16.875 1 97.19 190 ASP B C 1
ATOM 3171 O O . ASP B 1 190 ? -10.711 5.973 16.375 1 97.19 190 ASP B O 1
ATOM 3175 N N . THR B 1 191 ? -11.227 3.83 16.203 1 97.25 191 THR B N 1
ATOM 3176 C CA . THR B 1 191 ? -11.445 3.906 14.758 1 97.25 191 THR B CA 1
ATOM 3177 C C . THR B 1 191 ? -12.477 4.984 14.422 1 97.25 191 THR B C 1
ATOM 3179 O O . THR B 1 191 ? -12.242 5.82 13.547 1 97.25 191 THR B O 1
ATOM 3182 N N . GLU B 1 192 ? -13.531 4.988 15.141 1 97.25 192 GLU B N 1
ATOM 3183 C CA . GLU B 1 192 ? -14.578 5.965 14.875 1 97.25 192 GLU B CA 1
ATOM 3184 C C . GLU B 1 192 ? -14.078 7.387 15.117 1 97.25 192 GLU B C 1
ATOM 3186 O O . GLU B 1 192 ? -14.391 8.297 14.344 1 97.25 192 GLU B O 1
ATOM 3191 N N . GLU B 1 193 ? -13.375 7.551 16.156 1 97.31 193 GLU B N 1
ATOM 3192 C CA . GLU B 1 193 ? -12.852 8.875 16.469 1 97.31 193 GLU B CA 1
ATOM 3193 C C . GLU B 1 193 ? -11.867 9.359 15.406 1 97.31 193 GLU B C 1
ATOM 3195 O O . GLU B 1 193 ? -11.961 10.492 14.945 1 97.31 193 GLU B O 1
ATOM 3200 N N . VAL B 1 194 ? -10.898 8.5 15.039 1 98.06 194 VAL B N 1
ATOM 3201 C CA . VAL B 1 194 ? -9.922 8.852 14.016 1 98.06 194 VAL B CA 1
ATOM 3202 C C . VAL B 1 194 ? -10.641 9.195 12.711 1 98.06 194 VAL B C 1
ATOM 3204 O O . VAL B 1 194 ? -10.352 10.219 12.086 1 98.06 194 VAL B O 1
ATOM 3207 N N . PHE B 1 195 ? -11.625 8.352 12.32 1 97.94 195 PHE B N 1
ATOM 3208 C CA . PHE B 1 195 ? -12.406 8.586 11.109 1 97.94 195 PHE B CA 1
ATOM 3209 C C . PHE B 1 195 ? -13.148 9.914 11.195 1 97.94 195 PHE B C 1
ATOM 3211 O O . PHE B 1 195 ? -13.18 10.68 10.227 1 97.94 195 PHE B O 1
ATOM 3218 N N . SER B 1 196 ? -13.68 10.148 12.328 1 97.94 196 SER B N 1
ATOM 3219 C CA . SER B 1 196 ? -14.43 11.383 12.547 1 97.94 196 SER B CA 1
ATOM 3220 C C . SER B 1 196 ? -13.539 12.609 12.422 1 97.94 196 SER B C 1
ATOM 3222 O O . SER B 1 196 ? -13.953 13.625 11.859 1 97.94 196 SER B O 1
ATOM 3224 N N . ILE B 1 197 ? -12.375 12.562 12.961 1 97.94 197 ILE B N 1
ATOM 3225 C CA . ILE B 1 197 ? -11.422 13.672 12.891 1 97.94 197 ILE B CA 1
ATOM 3226 C C . ILE B 1 197 ? -11.023 13.914 11.438 1 97.94 197 ILE B C 1
ATOM 3228 O O . ILE B 1 197 ? -11.07 15.047 10.953 1 97.94 197 ILE B O 1
ATOM 3232 N N . LEU B 1 198 ? -10.688 12.836 10.75 1 98 198 LEU B N 1
ATOM 3233 C CA . LEU B 1 198 ? -10.281 12.953 9.352 1 98 198 LEU B CA 1
ATOM 3234 C C . LEU B 1 198 ? -11.414 13.531 8.5 1 98 198 LEU B C 1
ATOM 3236 O O . LEU B 1 198 ? -11.188 14.414 7.676 1 98 198 LEU B O 1
ATOM 3240 N N . MET B 1 199 ? -12.648 13.086 8.758 1 97.12 199 MET B N 1
ATOM 3241 C CA . MET B 1 199 ? -13.828 13.602 8.062 1 97.12 199 MET B CA 1
ATOM 3242 C C . MET B 1 199 ? -14.039 15.078 8.375 1 97.12 199 MET B C 1
ATOM 3244 O O . MET B 1 199 ? -14.43 15.852 7.496 1 97.12 199 MET B O 1
ATOM 3248 N N . GLY B 1 200 ? -13.766 15.359 9.617 1 97.06 200 GLY B N 1
ATOM 3249 C CA . GLY B 1 200 ? -13.914 16.75 10.023 1 97.06 200 GLY B CA 1
ATOM 3250 C C . GLY B 1 200 ? -12.914 17.672 9.352 1 97.06 200 GLY B C 1
ATOM 3251 O O . GLY B 1 200 ? -13.234 18.828 9.055 1 97.06 200 GLY B O 1
ATOM 3252 N N . ILE B 1 201 ? -11.742 17.203 9.102 1 96.88 201 ILE B N 1
ATOM 3253 C CA . ILE B 1 201 ? -10.68 18.016 8.516 1 96.88 201 ILE B CA 1
ATOM 3254 C C . ILE B 1 201 ? -10.93 18.172 7.012 1 96.88 201 ILE B C 1
ATOM 3256 O O . ILE B 1 201 ? -10.914 19.281 6.484 1 96.88 201 ILE B O 1
ATOM 3260 N N . VAL B 1 202 ? -11.195 17 6.336 1 94.88 202 VAL B N 1
ATOM 3261 C CA . VAL B 1 202 ? -11.18 17.062 4.879 1 94.88 202 VAL B CA 1
ATOM 3262 C C . VAL B 1 202 ? -12.602 16.922 4.336 1 94.88 202 VAL B C 1
ATOM 3264 O O . VAL B 1 202 ? -12.812 16.969 3.125 1 94.88 202 VAL B O 1
ATOM 3267 N N . GLY B 1 203 ? -13.625 16.656 5.094 1 86.19 203 GLY B N 1
ATOM 3268 C CA . GLY B 1 203 ? -14.992 16.5 4.633 1 86.19 203 GLY B CA 1
ATOM 3269 C C . GLY B 1 203 ? -15.656 17.812 4.262 1 86.19 203 GLY B C 1
ATOM 3270 O O . GLY B 1 203 ? -15.141 18.891 4.594 1 86.19 203 GLY B O 1
#

Foldseek 3Di:
DPDQQDDPPAFAELVVLLVDPDALQSLLVSVPAGEEADADDFFFDPDPDVVLLVVLQCQQPPPCVVPDPPDPVSLCVRQVVSLVVSLVVRAVWDKDAQCWFDQDSHQTGTFGIWTDALAIEGEDERPPPDQRSVVSSVSSNVSSVLRPDDDDDQKHKYWYDNRFKIWIWIARSVNRYIYTYPDIGGPPVCSNVVSRSSNRRHD/DPDQPDDPPAFAELVVLLVDPDALQSLLVSVPAGEEADADDFFFDPDPDVVLLVVLQCQQPPPCVVPDPPDPVSLCVRQVVSLVVSLVVRA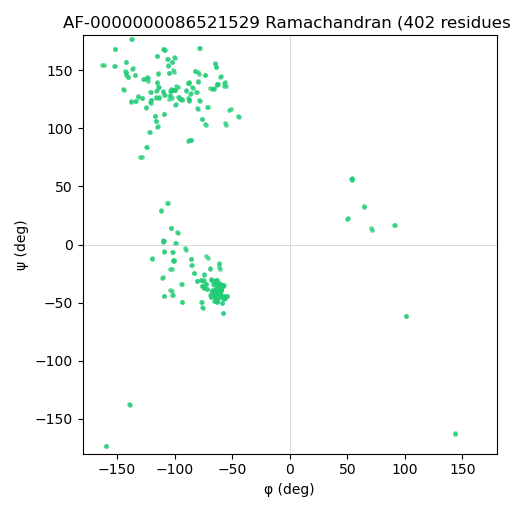VWDKDAQCWFDQDSHQTGTFGIWTDALAIEGEDERPPPDQRSVVSSVSSNQSSVLRPDDDDDQKHKYWYDNRFKIWIWIARSVNRYIYTYPDIGGPPVCSNVVSRSSNRRHD

Nearest PDB structures (foldseek):
  1wmi-assembly1_A  TM=3.292E-01  e=2.122E-01  Pyrococcus horikoshii OT3
  5w0n-assembly3_C  TM=2.250E-01  e=6.324E-02  Homo sapiens
  2kc8-assembly1_A  TM=3.965E-01  e=6.310E-01  Escherichia coli K-12
  6h4n-assembly1_x  TM=3.212E-01  e=2.539E+00  Escherichia coli BW25113
  3iwa-assembly1_A-2  TM=3.580E-01  e=6.295E+00  Nitratidesulfovibrio vulgaris DP4

pLDDT: mean 94.0, std 6.62, range [43.19, 98.81]

Organism: NCBI:txid111769